Protein 1VHQ (pdb70)

Sequence (417 aa):
KKIGVILSGCGVYDGSEIHEAVLTLLAISRSGAQAVCFAPDKQQVDVINHLTGEATETRNVLIEAARITRGEIRPLAQADAAELDALIVPGGFGAAKNLSNFASLGSECTVDRELKALAQAHQAGKPLGFIAPALPKIFDFPLRLTIGTDIDTAEVLEEGAEHVPCPVDDIVVDEDNKIVTTPAYLAQNIAEAASGIDKLVSRVLVLAEKKIGVILSGCGVYDGSEIHEAVLTLLAISRSGAQAVCFAPDKQQVDVINHLTGEATETRNVLIEAARITRGEIRPLAQADAAELDALIVPGGFGAAKNLSNFASLGSECTVDRELKALAQAHQAGKPLGFIAPALPKIFDFPLRLTIGTDIDTAEVLEEGAEHVPCPVDDIVVDEDNKIVTTPAYLAQNIAEAASGIDKLVSRVLVLA

Secondary structure (DSSP, 8-state):
-EEEEE--SBSTTTSB-HHHHHHHHHHHHHTT-EEEEEE-SSB-S----TTT-------BHHHHHTTTTTT--EEGGG--GGG-SEEE---STHHHHTSB-HHHHGGG--B-HHHHHHHH--TT---EE--TT--TTT-SS--EE---S-HHHHHHHH---EE----TT--EEETTTTEEE------SSHHHHHHHHHHHHHHHHHHH-/-EEEEE---SSTTTS--HHHHHHHHHHHHHTTPEEEEEE-SSB-S----TTT-------BHHHHHHHHTTT--EEGGG--GGG-SEEE---STHHHHTSB-HHHHGGG--B-HHHHHHHH--TT---EE--TT--TTT-SS--EE---S-HHHHHHHH---EE----TT--EEETTTTEEE------SSHHHHHHHHHHHHHHHHHH-

CATH classification: 3.40.50.880

Nearest PDB structures (foldseek):
  1oy1-assembly1_B  TM=1.003E+00  e=3.890E-42  Escherichia coli K-12
  5lir-assembly1_A-2  TM=1.001E+00  e=1.191E-39  Salmonella enterica subsp. enterica serovar Typhimurium
  3l3b-assembly1_A  TM=9.000E-01  e=4.456E-23  Ehrlichia chaffeensis str. Arkansas
  3l3b-assembly1_B  TM=9.063E-01  e=6.856E-23  Ehrlichia chaffeensis str. Arkansas
  8evv-assembly1_A  TM=4.543E-01  e=3.794E-02  Pseudomonas aeruginosa PAO1

InterPro domains:
  IPR026041 Glyoxalase ElbB [PIRSF006320] (1-215)
  IPR029062 Class I glutamine amidotransferase-like [G3DSA:3.40.50.880] (1-217)
  IPR029062 Class I glutamine amidotransferase-like [SSF52317] (1-216)

GO terms:
  GO:0005829 cytosol (C, IDA)
  GO:0008299 isoprenoid biosynthetic process (P, IMP)

Structure (mmCIF, N/CA/C/O backbone):
data_1VHQ
#
_entry.id   1VHQ
#
_cell.length_a   75.090
_cell.length_b   45.208
_cell.length_c   76.332
_cell.angle_alpha   90.00
_cell.angle_beta   118.78
_cell.angle_gamma   90.00
#
_symmetry.space_group_name_H-M   'P 1 21 1'
#
loop_
_entity.id
_entity.type
_entity.pdbx_description
1 polymer 'Enhancing lycopene biosynthesis protein 2'
2 non-polymer 'ACETATE ION'
3 water water
#
loop_
_atom_site.group_PDB
_atom_site.id
_atom_site.type_symbol
_atom_site.label_atom_id
_atom_site.label_alt_id
_atom_site.label_comp_id
_atom_site.label_asym_id
_atom_site.label_entity_id
_atom_site.label_seq_id
_atom_site.pdbx_PDB_ins_code
_atom_site.Cartn_x
_atom_site.Cartn_y
_atom_site.Cartn_z
_atom_site.occupancy
_atom_site.B_iso_or_equiv
_atom_site.auth_seq_id
_atom_site.auth_comp_id
_atom_site.auth_asym_id
_atom_site.auth_atom_id
_atom_site.pdbx_PDB_model_num
ATOM 9 N N . LYS A 1 7 ? 6.575 29.932 37.273 1.00 30.67 5 LYS A N 1
ATOM 10 C CA . LYS A 1 7 ? 5.170 29.514 37.201 1.00 28.73 5 LYS A CA 1
ATOM 11 C C . LYS A 1 7 ? 5.158 28.225 36.358 1.00 27.77 5 LYS A C 1
ATOM 12 O O . LYS A 1 7 ? 5.996 28.153 35.449 1.00 29.58 5 LYS A O 1
ATOM 18 N N . LYS A 1 8 ? 4.323 27.277 36.703 1.00 27.69 6 LYS A N 1
ATOM 19 C CA . LYS A 1 8 ? 4.305 26.006 35.947 1.00 24.68 6 LYS A CA 1
ATOM 20 C C . LYS A 1 8 ? 3.079 26.051 35.045 1.00 24.36 6 LYS A C 1
ATOM 21 O O . LYS A 1 8 ? 1.938 26.126 35.489 1.00 24.45 6 LYS A O 1
ATOM 27 N N . ILE A 1 9 ? 3.354 26.080 33.735 1.00 23.15 7 ILE A N 1
ATOM 28 C CA . ILE A 1 9 ? 2.255 26.200 32.778 1.00 23.22 7 ILE A CA 1
ATOM 29 C C . ILE A 1 9 ? 1.996 24.858 32.108 1.00 21.12 7 ILE A C 1
ATOM 30 O O . ILE A 1 9 ? 2.850 24.332 31.386 1.00 23.44 7 ILE A O 1
ATOM 35 N N . GLY A 1 10 ? 0.804 24.320 32.346 1.00 20.60 8 GLY A N 1
ATOM 36 C CA . GLY A 1 10 ? 0.471 23.017 31.751 1.00 21.00 8 GLY A CA 1
ATOM 37 C C . GLY A 1 10 ? 0.048 23.253 30.282 1.00 19.26 8 GLY A C 1
ATOM 38 O O . GLY A 1 10 ? -0.448 24.318 29.945 1.00 22.20 8 GLY A O 1
ATOM 39 N N . VAL A 1 11 ? 0.694 22.419 29.459 1.00 20.23 9 VAL A N 1
ATOM 40 C CA . VAL A 1 11 ? 0.437 22.504 28.003 1.00 18.39 9 VAL A CA 1
ATOM 41 C C . VAL A 1 11 ? -0.149 21.173 27.573 1.00 18.76 9 VAL A C 1
ATOM 42 O O . VAL A 1 11 ? 0.521 20.157 27.750 1.00 20.28 9 VAL A O 1
ATOM 46 N N . ILE A 1 12 ? -1.357 21.180 27.007 1.00 18.25 10 ILE A N 1
ATOM 47 C CA . ILE A 1 12 ? -2.005 19.920 26.646 1.00 18.34 10 ILE A CA 1
ATOM 48 C C . ILE A 1 12 ? -1.866 19.743 25.117 1.00 17.75 10 ILE A C 1
ATOM 49 O O . ILE A 1 12 ? -2.434 20.551 24.407 1.00 20.51 10 ILE A O 1
ATOM 54 N N . LEU A 1 13 ? -1.298 18.605 24.760 1.00 17.47 11 LEU A N 1
ATOM 55 C CA . LEU A 1 13 ? -1.130 18.295 23.315 1.00 19.27 11 LEU A CA 1
ATOM 56 C C . LEU A 1 13 ? -2.025 17.135 22.919 1.00 20.19 11 LEU A C 1
ATOM 57 O O . LEU A 1 13 ? -2.535 16.367 23.750 1.00 19.74 11 LEU A O 1
ATOM 62 N N . SER A 1 14 ? -2.326 16.991 21.625 1.00 18.05 12 SER A N 1
ATOM 63 C CA . SER A 1 14 ? -3.228 16.022 21.086 1.00 18.23 12 SER A CA 1
ATOM 64 C C . SER A 1 14 ? -2.663 15.144 19.963 1.00 16.86 12 SER A C 1
ATOM 65 O O . SER A 1 14 ? -3.464 14.456 19.318 1.00 17.81 12 SER A O 1
ATOM 68 N N . GLY A 1 15 ? -1.383 15.183 19.757 1.00 17.57 13 GLY A N 1
ATOM 69 C CA . GLY A 1 15 ? -0.747 14.405 18.674 1.00 18.95 13 GLY A CA 1
ATOM 70 C C . GLY A 1 15 ? 0.375 15.337 18.128 1.00 17.27 13 GLY A C 1
ATOM 71 O O . GLY A 1 15 ? 0.775 16.276 18.833 1.00 19.62 13 GLY A O 1
ATOM 72 N N . CYS A 1 16 ? 0.841 15.083 16.918 1.00 18.31 14 CYS A N 1
ATOM 73 C CA . CYS A 1 16 ? 1.947 15.898 16.397 1.00 17.60 14 CYS A CA 1
ATOM 74 C C . CYS A 1 16 ? 1.693 16.211 14.914 1.00 19.27 14 CYS A C 1
ATOM 75 O O . CYS A 1 16 ? 2.210 15.498 14.051 1.00 19.68 14 CYS A O 1
ATOM 78 N N . GLY A 1 17 ? 0.949 17.277 14.687 1.00 18.96 15 GLY A N 1
ATOM 79 C CA . GLY A 1 17 ? 0.614 17.667 13.293 1.00 18.18 15 GLY A CA 1
ATOM 80 C C . GLY A 1 17 ? -0.784 18.206 13.202 1.00 16.73 15 GLY A C 1
ATOM 81 O O . GLY A 1 17 ? -1.765 17.722 13.747 1.00 16.21 15 GLY A O 1
ATOM 82 N N . VAL A 1 18 ? -0.978 19.327 12.475 1.00 16.77 16 VAL A N 1
ATOM 83 C CA . VAL A 1 18 ? -2.249 19.965 12.364 1.00 15.99 16 VAL A CA 1
ATOM 84 C C . VAL A 1 18 ? -3.451 19.124 12.033 1.00 17.21 16 VAL A C 1
ATOM 85 O O . VAL A 1 18 ? -4.520 19.254 12.592 1.00 17.70 16 VAL A O 1
ATOM 89 N N . TYR A 1 19 ? -3.300 18.137 11.084 1.00 16.69 17 TYR A N 1
ATOM 90 C CA . TYR A 1 19 ? -4.514 17.431 10.720 1.00 19.60 17 TYR A CA 1
ATOM 91 C C . TYR A 1 19 ? -4.949 16.309 11.665 1.00 17.63 17 TYR A C 1
ATOM 92 O O . TYR A 1 19 ? -6.138 15.988 11.588 1.00 21.44 17 TYR A O 1
ATOM 101 N N . ASP A 1 20 ? -4.068 15.811 12.493 1.00 17.26 18 ASP A N 1
ATOM 102 C CA . ASP A 1 20 ? -4.491 14.691 13.358 1.00 17.33 18 ASP A CA 1
ATOM 103 C C . ASP A 1 20 ? -3.897 14.776 14.743 1.00 18.81 18 ASP A C 1
ATOM 104 O O . ASP A 1 20 ? -4.017 13.838 15.554 1.00 19.44 18 ASP A O 1
ATOM 109 N N . GLY A 1 21 ? -3.521 15.995 15.155 1.00 17.19 19 GLY A N 1
ATOM 110 C CA . GLY A 1 21 ? -2.864 16.163 16.446 1.00 16.79 19 GLY A CA 1
ATOM 111 C C . GLY A 1 21 ? -2.751 17.687 16.741 1.00 13.28 19 GLY A C 1
ATOM 112 O O . GLY A 1 21 ? -3.566 18.438 16.278 1.00 16.83 19 GLY A O 1
ATOM 113 N N . SER A 1 22 ? -1.663 18.019 17.469 1.00 14.90 20 SER A N 1
ATOM 114 C CA . SER A 1 22 ? -1.529 19.465 17.770 1.00 16.13 20 SER A CA 1
ATOM 115 C C . SER A 1 22 ? -0.843 20.188 16.584 1.00 15.42 20 SER A C 1
ATOM 116 O O . SER A 1 22 ? 0.044 19.616 15.968 1.00 17.13 20 SER A O 1
ATOM 119 N N . GLU A 1 23 ? -1.327 21.408 16.306 1.00 15.91 21 GLU A N 1
ATOM 120 C CA . GLU A 1 23 ? -0.689 22.256 15.273 1.00 15.57 21 GLU A CA 1
ATOM 121 C C . GLU A 1 23 ? 0.766 22.433 15.714 1.00 15.92 21 GLU A C 1
ATOM 122 O O . GLU A 1 23 ? 0.977 22.975 16.838 1.00 17.44 21 GLU A O 1
ATOM 128 N N . ILE A 1 24 ? 1.728 21.963 14.959 1.00 14.77 22 ILE A N 1
ATOM 129 C CA . ILE A 1 24 ? 3.142 21.991 15.398 1.00 15.28 22 ILE A CA 1
ATOM 130 C C . ILE A 1 24 ? 3.651 23.413 15.601 1.00 14.97 22 ILE A C 1
ATOM 131 O O . ILE A 1 24 ? 4.448 23.708 16.537 1.00 18.15 22 ILE A O 1
ATOM 136 N N . HIS A 1 25 ? 3.430 24.305 14.664 1.00 15.96 23 HIS A N 1
ATOM 137 C CA . HIS A 1 25 ? 3.865 25.696 14.901 1.00 16.85 23 HIS A CA 1
ATOM 138 C C . HIS A 1 25 ? 3.190 26.277 16.136 1.00 16.74 23 HIS A C 1
ATOM 139 O O . HIS A 1 25 ? 3.907 26.919 16.958 1.00 18.82 23 HIS A O 1
ATOM 146 N N . GLU A 1 26 ? 1.894 26.081 16.346 1.00 17.07 24 GLU A N 1
ATOM 147 C CA . GLU A 1 26 ? 1.242 26.637 17.551 1.00 17.69 24 GLU A CA 1
ATOM 148 C C . GLU A 1 26 ? 1.853 26.068 18.831 1.00 16.45 24 GLU A C 1
ATOM 149 O O . GLU A 1 26 ? 2.067 26.845 19.787 1.00 17.62 24 GLU A O 1
ATOM 155 N N . ALA A 1 27 ? 2.020 24.747 18.848 1.00 16.01 25 ALA A N 1
ATOM 156 C CA . ALA A 1 27 ? 2.618 24.147 20.078 1.00 17.47 25 ALA A CA 1
ATOM 157 C C . ALA A 1 27 ? 3.996 24.660 20.351 1.00 18.98 25 ALA A C 1
ATOM 158 O O . ALA A 1 27 ? 4.290 25.069 21.513 1.00 18.15 25 ALA A O 1
ATOM 160 N N . VAL A 1 28 ? 4.873 24.765 19.363 1.00 16.21 26 VAL A N 1
ATOM 161 C CA . VAL A 1 28 ? 6.253 25.226 19.550 1.00 18.76 26 VAL A CA 1
ATOM 162 C C . VAL A 1 28 ? 6.267 26.704 19.911 1.00 17.99 26 VAL A C 1
ATOM 163 O O . VAL A 1 28 ? 7.041 27.110 20.781 1.00 19.21 26 VAL A O 1
ATOM 167 N N . LEU A 1 29 ? 5.438 27.506 19.234 1.00 16.87 27 LEU A N 1
ATOM 168 C CA . LEU A 1 29 ? 5.400 28.950 19.565 1.00 16.75 27 LEU A CA 1
ATOM 169 C C . LEU A 1 29 ? 4.906 29.153 21.007 1.00 17.95 27 LEU A C 1
ATOM 170 O O . LEU A 1 29 ? 5.396 30.035 21.722 1.00 18.12 27 LEU A O 1
ATOM 175 N N . THR A 1 30 ? 4.034 28.272 21.484 1.00 17.03 28 THR A N 1
ATOM 176 C CA . THR A 1 30 ? 3.524 28.358 22.856 1.00 19.93 28 THR A CA 1
ATOM 177 C C . THR A 1 30 ? 4.680 28.063 23.812 1.00 19.31 28 THR A C 1
ATOM 178 O O . THR A 1 30 ? 4.954 28.821 24.752 1.00 20.03 28 THR A O 1
ATOM 182 N N . LEU A 1 31 ? 5.441 27.012 23.511 1.00 20.40 29 LEU A N 1
ATOM 183 C CA . LEU A 1 31 ? 6.605 26.661 24.337 1.00 21.25 29 LEU A CA 1
ATOM 184 C C . LEU A 1 31 ? 7.625 27.787 24.308 1.00 22.42 29 LEU A C 1
ATOM 185 O O . LEU A 1 31 ? 8.287 28.056 25.324 1.00 23.19 29 LEU A O 1
ATOM 190 N N . LEU A 1 32 ? 7.857 28.382 23.148 1.00 21.38 30 LEU A N 1
ATOM 191 C CA . LEU A 1 32 ? 8.830 29.463 23.018 1.00 20.73 30 LEU A CA 1
ATOM 192 C C . LEU A 1 32 ? 8.437 30.656 23.891 1.00 21.62 30 LEU A C 1
ATOM 193 O O . LEU A 1 32 ? 9.266 31.194 24.637 1.00 23.79 30 LEU A O 1
ATOM 198 N N . ALA A 1 33 ? 7.171 31.068 23.788 1.00 21.30 31 ALA A N 1
ATOM 199 C CA . ALA A 1 33 ? 6.717 32.209 24.619 1.00 22.44 31 ALA A CA 1
ATOM 200 C C . ALA A 1 33 ? 6.781 31.880 26.096 1.00 23.11 31 ALA A C 1
ATOM 201 O O . ALA A 1 33 ? 7.188 32.763 26.888 1.00 24.62 31 ALA A O 1
ATOM 203 N N . ILE A 1 34 ? 6.441 30.668 26.515 1.00 22.12 32 ILE A N 1
ATOM 204 C CA . ILE A 1 34 ? 6.521 30.310 27.931 1.00 24.04 32 ILE A CA 1
ATOM 205 C C . ILE A 1 34 ? 7.976 30.387 28.402 1.00 26.44 32 ILE A C 1
ATOM 206 O O . ILE A 1 34 ? 8.220 30.952 29.476 1.00 28.10 32 ILE A O 1
ATOM 211 N N . SER A 1 35 ? 8.865 29.724 27.664 1.00 25.98 33 SER A N 1
ATOM 212 C CA . SER A 1 35 ? 10.287 29.713 28.007 1.00 27.75 33 SER A CA 1
ATOM 213 C C . SER A 1 35 ? 10.926 31.082 27.988 1.00 28.74 33 SER A C 1
ATOM 214 O O . SER A 1 35 ? 11.634 31.467 28.964 1.00 29.82 33 SER A O 1
ATOM 217 N N . ARG A 1 36 ? 10.663 31.895 26.984 1.00 29.65 34 ARG A N 1
ATOM 218 C CA . ARG A 1 36 ? 11.223 33.229 26.893 1.00 30.32 34 ARG A CA 1
ATOM 219 C C . ARG A 1 36 ? 10.747 34.129 28.040 1.00 30.90 34 ARG A C 1
ATOM 220 O O . ARG A 1 36 ? 11.523 35.000 28.456 1.00 30.68 34 ARG A O 1
ATOM 228 N N . SER A 1 37 ? 9.532 33.917 28.512 1.00 29.08 35 SER A N 1
ATOM 229 C CA . SER A 1 37 ? 8.962 34.730 29.587 1.00 30.32 35 SER A CA 1
ATOM 230 C C . SER A 1 37 ? 9.377 34.300 30.984 1.00 30.52 35 SER A C 1
ATOM 231 O O . SER A 1 37 ? 8.846 34.838 31.990 1.00 31.30 35 SER A O 1
ATOM 234 N N . GLY A 1 38 ? 10.298 33.379 31.126 1.00 29.41 36 GLY A N 1
ATOM 235 C CA . GLY A 1 38 ? 10.793 32.884 32.388 1.00 31.33 36 GLY A CA 1
ATOM 236 C C . GLY A 1 38 ? 9.904 31.928 33.125 1.00 31.59 36 GLY A C 1
ATOM 237 O O . GLY A 1 38 ? 9.991 31.796 34.364 1.00 32.81 36 GLY A O 1
ATOM 238 N N . ALA A 1 39 ? 9.049 31.181 32.416 1.00 28.15 37 ALA A N 1
ATOM 239 C CA . ALA A 1 39 ? 8.150 30.226 33.028 1.00 28.37 37 ALA A CA 1
ATOM 240 C C . ALA A 1 39 ? 8.473 28.804 32.568 1.00 27.94 37 ALA A C 1
ATOM 241 O O . ALA A 1 39 ? 9.263 28.593 31.648 1.00 29.17 37 ALA A O 1
ATOM 243 N N . GLN A 1 40 ? 7.867 27.833 33.237 1.00 28.62 38 GLN A N 1
ATOM 244 C CA . GLN A 1 40 ? 8.131 26.441 32.941 1.00 28.45 38 GLN A CA 1
ATOM 245 C C . GLN A 1 40 ? 6.942 25.700 32.341 1.00 27.54 38 GLN A C 1
ATOM 246 O O . GLN A 1 40 ? 5.891 25.654 32.950 1.00 25.65 38 GLN A O 1
ATOM 252 N N . ALA A 1 41 ? 7.155 25.189 31.120 1.00 26.63 39 ALA A N 1
ATOM 253 C CA . ALA A 1 41 ? 6.125 24.399 30.462 1.00 25.45 39 ALA A CA 1
ATOM 254 C C . ALA A 1 41 ? 6.098 22.985 31.046 1.00 24.71 39 ALA A C 1
ATOM 255 O O . ALA A 1 41 ? 7.143 22.376 31.311 1.00 26.25 39 ALA A O 1
ATOM 257 N N . VAL A 1 42 ? 4.921 22.492 31.341 1.00 22.86 40 VAL A N 1
ATOM 258 C CA . VAL A 1 42 ? 4.701 21.146 31.871 1.00 21.64 40 VAL A CA 1
ATOM 259 C C . VAL A 1 42 ? 3.721 20.485 30.894 1.00 20.64 40 VAL A C 1
ATOM 260 O O . VAL A 1 42 ? 2.533 20.765 30.980 1.00 21.05 40 VAL A O 1
ATOM 264 N N . CYS A 1 43 ? 4.249 19.573 30.061 1.00 19.98 41 CYS A N 1
ATOM 265 C CA . CYS A 1 43 ? 3.386 19.014 29.021 1.00 20.44 41 CYS A CA 1
ATOM 266 C C . CYS A 1 43 ? 2.754 17.689 29.281 1.00 21.28 41 CYS A C 1
ATOM 267 O O . CYS A 1 43 ? 3.349 16.812 29.943 1.00 21.90 41 CYS A O 1
ATOM 270 N N . PHE A 1 44 ? 1.521 17.502 28.810 1.00 20.48 42 PHE A N 1
ATOM 271 C CA . PHE A 1 44 ? 0.749 16.303 28.879 1.00 21.10 42 PHE A CA 1
ATOM 272 C C . PHE A 1 44 ? -0.009 16.006 27.576 1.00 21.99 42 PHE A C 1
ATOM 273 O O . PHE A 1 44 ? -0.326 16.945 26.830 1.00 22.78 42 PHE A O 1
ATOM 281 N N . ALA A 1 45 ? -0.422 14.769 27.379 1.00 21.17 43 ALA A N 1
ATOM 282 C CA . ALA A 1 45 ? -1.310 14.387 26.264 1.00 20.52 43 ALA A CA 1
ATOM 283 C C . ALA A 1 45 ? -2.054 13.135 26.771 1.00 21.62 43 ALA A C 1
ATOM 284 O O . ALA A 1 45 ? -1.414 12.341 27.482 1.00 23.67 43 ALA A O 1
ATOM 286 N N . PRO A 1 46 ? -3.266 12.918 26.359 1.00 23.21 44 PRO A N 1
ATOM 287 C CA . PRO A 1 46 ? -4.007 11.722 26.781 1.00 23.51 44 PRO A CA 1
ATOM 288 C C . PRO A 1 46 ? -3.328 10.490 26.184 1.00 23.00 44 PRO A C 1
ATOM 289 O O . PRO A 1 46 ? -3.004 10.427 25.016 1.00 23.55 44 PRO A O 1
ATOM 293 N N . ASP A 1 47 ? -3.261 9.428 27.023 1.00 24.09 45 ASP A N 1
ATOM 294 C CA . ASP A 1 47 ? -2.629 8.200 26.506 1.00 25.98 45 ASP A CA 1
ATOM 295 C C . ASP A 1 47 ? -3.723 7.353 25.884 1.00 25.66 45 ASP A C 1
ATOM 296 O O . ASP A 1 47 ? -4.432 6.568 26.535 1.00 26.69 45 ASP A O 1
ATOM 301 N N . LYS A 1 48 ? -3.964 7.564 24.610 1.00 25.74 46 LYS A N 1
ATOM 302 C CA . LYS A 1 48 ? -4.958 6.831 23.845 1.00 23.52 46 LYS A CA 1
ATOM 303 C C . LYS A 1 48 ? -4.613 6.926 22.356 1.00 24.40 46 LYS A C 1
ATOM 304 O O . LYS A 1 48 ? -3.809 7.774 21.994 1.00 23.88 46 LYS A O 1
ATOM 310 N N . GLN A 1 49 ? -5.234 6.051 21.575 1.00 24.87 47 GLN A N 1
ATOM 311 C CA . GLN A 1 49 ? -4.990 6.055 20.139 1.00 25.03 47 GLN A CA 1
ATOM 312 C C . GLN A 1 49 ? -5.659 7.245 19.474 1.00 23.53 47 GLN A C 1
ATOM 313 O O . GLN A 1 49 ? -6.773 7.659 19.810 1.00 23.13 47 GLN A O 1
ATOM 319 N N . GLN A 1 50 ? -4.908 7.836 18.510 1.00 23.77 48 GLN A N 1
ATOM 320 C CA . GLN A 1 50 ? -5.490 8.933 17.763 1.00 23.55 48 GLN A CA 1
ATOM 321 C C . GLN A 1 50 ? -6.714 8.420 17.025 1.00 23.13 48 GLN A C 1
ATOM 322 O O . GLN A 1 50 ? -6.649 7.234 16.570 1.00 24.33 48 GLN A O 1
ATOM 328 N N . VAL A 1 51 ? -7.715 9.235 16.760 1.00 21.54 49 VAL A N 1
ATOM 329 C CA . VAL A 1 51 ? -8.882 8.762 16.006 1.00 24.30 49 VAL A CA 1
ATOM 330 C C . VAL A 1 51 ? -8.516 8.482 14.541 1.00 25.60 49 VAL A C 1
ATOM 331 O O . VAL A 1 51 ? -9.130 7.643 13.891 1.00 26.73 49 VAL A O 1
ATOM 335 N N . ASP A 1 52 ? -7.502 9.176 14.021 1.00 22.45 50 ASP A N 1
ATOM 336 C CA . ASP A 1 52 ? -7.038 8.964 12.655 1.00 22.06 50 ASP A CA 1
ATOM 337 C C . ASP A 1 52 ? -5.585 9.375 12.515 1.00 22.15 50 ASP A C 1
ATOM 338 O O . ASP A 1 52 ? -4.920 9.828 13.434 1.00 22.21 50 ASP A O 1
ATOM 343 N N . VAL A 1 53 ? -5.006 9.039 11.365 1.00 21.06 51 VAL A N 1
ATOM 344 C CA . VAL A 1 53 ? -3.645 9.380 10.988 1.00 20.44 51 VAL A CA 1
ATOM 345 C C . VAL A 1 53 ? -3.766 9.993 9.573 1.00 23.25 51 VAL A C 1
ATOM 346 O O . VAL A 1 53 ? -4.178 9.278 8.649 1.00 21.82 51 VAL A O 1
ATOM 350 N N . ILE A 1 54 ? -3.286 11.203 9.400 1.00 20.95 52 ILE A N 1
ATOM 351 C CA . ILE A 1 54 ? -3.419 11.889 8.119 1.00 21.57 52 ILE A CA 1
ATOM 352 C C . ILE A 1 54 ? -2.064 12.152 7.493 1.00 21.61 52 ILE A C 1
ATOM 353 O O . ILE A 1 54 ? -1.085 12.486 8.143 1.00 19.69 52 ILE A O 1
ATOM 358 N N . ASN A 1 55 ? -2.007 11.825 6.180 1.00 19.61 53 ASN A N 1
ATOM 359 C CA . ASN A 1 55 ? -0.800 12.103 5.413 1.00 18.81 53 ASN A CA 1
ATOM 360 C C . ASN A 1 55 ? -0.865 13.618 5.175 1.00 17.55 53 ASN A C 1
ATOM 361 O O . ASN A 1 55 ? -1.736 14.127 4.465 1.00 20.70 53 ASN A O 1
ATOM 366 N N . HIS A 1 56 ? 0.077 14.361 5.778 1.00 18.10 54 HIS A N 1
ATOM 367 C CA . HIS A 1 56 ? 0.067 15.824 5.701 1.00 16.83 54 HIS A CA 1
ATOM 368 C C . HIS A 1 56 ? 0.535 16.342 4.340 1.00 20.15 54 HIS A C 1
ATOM 369 O O . HIS A 1 56 ? 0.381 17.530 4.093 1.00 20.55 54 HIS A O 1
ATOM 376 N N . LEU A 1 57 ? 1.060 15.449 3.506 1.00 20.57 55 LEU A N 1
ATOM 377 C CA . LEU A 1 57 ? 1.476 15.901 2.161 1.00 22.53 55 LEU A CA 1
ATOM 378 C C . LEU A 1 57 ? 0.226 15.906 1.282 1.00 23.96 55 LEU A C 1
ATOM 379 O O . LEU A 1 57 ? 0.031 16.815 0.462 1.00 27.20 55 LEU A O 1
ATOM 384 N N . THR A 1 58 ? -0.598 14.872 1.441 1.00 24.31 56 THR A N 1
ATOM 385 C CA . THR A 1 58 ? -1.774 14.761 0.552 1.00 27.06 56 THR A CA 1
ATOM 386 C C . THR A 1 58 ? -3.091 15.075 1.186 1.00 28.90 56 THR A C 1
ATOM 387 O O . THR A 1 58 ? -4.082 15.283 0.473 1.00 30.20 56 THR A O 1
ATOM 391 N N . GLY A 1 59 ? -3.179 15.071 2.515 1.00 26.40 57 GLY A N 1
ATOM 392 C CA . GLY A 1 59 ? -4.400 15.321 3.258 1.00 24.94 57 GLY A CA 1
ATOM 393 C C . GLY A 1 59 ? -5.251 14.061 3.374 1.00 24.61 57 GLY A C 1
ATOM 394 O O . GLY A 1 59 ? -6.350 14.089 3.928 1.00 26.81 57 GLY A O 1
ATOM 395 N N . GLU A 1 60 ? -4.778 12.944 2.808 1.00 24.64 58 GLU A N 1
ATOM 396 C CA . GLU A 1 60 ? -5.514 11.707 2.869 1.00 23.95 58 GLU A CA 1
ATOM 397 C C . GLU A 1 60 ? -5.330 10.938 4.167 1.00 21.57 58 GLU A C 1
ATOM 398 O O . GLU A 1 60 ? -4.262 10.910 4.785 1.00 23.11 58 GLU A O 1
ATOM 404 N N . ALA A 1 61 ? -6.395 10.254 4.538 1.00 24.12 59 ALA A N 1
ATOM 405 C CA . ALA A 1 61 ? -6.360 9.392 5.715 1.00 22.91 59 ALA A CA 1
ATOM 406 C C . ALA A 1 61 ? -5.491 8.176 5.443 1.00 25.66 59 ALA A C 1
ATOM 407 O O . ALA A 1 61 ? -5.569 7.637 4.295 1.00 26.15 59 ALA A O 1
ATOM 417 N N . THR A 1 63 ? -3.844 4.227 6.430 1.00 26.90 61 THR A N 1
ATOM 418 C CA . THR A 1 63 ? -4.313 2.988 7.059 1.00 28.76 61 THR A CA 1
ATOM 419 C C . THR A 1 63 ? -3.276 2.505 8.067 1.00 30.04 61 THR A C 1
ATOM 420 O O . THR A 1 63 ? -2.581 1.478 7.902 1.00 34.09 61 THR A O 1
ATOM 424 N N . GLU A 1 64 ? -3.035 3.268 9.086 1.00 28.44 62 GLU A N 1
ATOM 425 C CA . GLU A 1 64 ? -2.147 2.945 10.174 1.00 24.59 62 GLU A CA 1
ATOM 426 C C . GLU A 1 64 ? -2.746 3.658 11.418 1.00 25.01 62 GLU A C 1
ATOM 427 O O . GLU A 1 64 ? -3.679 4.426 11.252 1.00 24.31 62 GLU A O 1
ATOM 433 N N . THR A 1 65 ? -2.244 3.219 12.557 1.00 23.83 63 THR A N 1
ATOM 434 C CA . THR A 1 65 ? -2.729 3.810 13.815 1.00 24.08 63 THR A CA 1
ATOM 435 C C . THR A 1 65 ? -1.552 4.318 14.620 1.00 22.97 63 THR A C 1
ATOM 436 O O . THR A 1 65 ? -0.408 3.869 14.512 1.00 23.25 63 THR A O 1
ATOM 440 N N . ARG A 1 66 ? -1.807 5.416 15.357 1.00 22.51 64 ARG A N 1
ATOM 441 C CA . ARG A 1 66 ? -0.740 5.997 16.169 1.00 21.21 64 ARG A CA 1
ATOM 442 C C . ARG A 1 66 ? -1.346 6.433 17.518 1.00 21.15 64 ARG A C 1
ATOM 443 O O . ARG A 1 66 ? -2.555 6.657 17.556 1.00 23.11 64 ARG A O 1
ATOM 451 N N . ASN A 1 67 ? -0.522 6.513 18.526 1.00 19.82 65 ASN A N 1
ATOM 452 C CA . ASN A 1 67 ? -0.897 6.902 19.894 1.00 22.15 65 ASN A CA 1
ATOM 453 C C . ASN A 1 67 ? -0.661 8.395 20.116 1.00 21.10 65 ASN A C 1
ATOM 454 O O . ASN A 1 67 ? 0.427 8.934 19.874 1.00 20.50 65 ASN A O 1
ATOM 459 N N . VAL A 1 68 ? -1.691 9.092 20.594 1.00 19.29 66 VAL A N 1
ATOM 460 C CA . VAL A 1 68 ? -1.599 10.554 20.836 1.00 19.10 66 VAL A CA 1
ATOM 461 C C . VAL A 1 68 ? -0.399 10.933 21.651 1.00 18.76 66 VAL A C 1
ATOM 462 O O . VAL A 1 68 ? 0.361 11.879 21.328 1.00 19.81 66 VAL A O 1
ATOM 466 N N . LEU A 1 69 ? -0.143 10.261 22.783 1.00 18.76 67 LEU A N 1
ATOM 467 C CA . LEU A 1 69 ? 0.961 10.599 23.649 1.00 19.59 67 LEU A CA 1
ATOM 468 C C . LEU A 1 69 ? 2.310 10.326 23.047 1.00 19.49 67 LEU A C 1
ATOM 469 O O . LEU A 1 69 ? 3.235 11.102 23.194 1.00 20.65 67 LEU A O 1
ATOM 474 N N . ILE A 1 70 ? 2.512 9.140 22.422 1.00 20.29 68 ILE A N 1
ATOM 475 C CA . ILE A 1 70 ? 3.769 8.819 21.808 1.00 19.80 68 ILE A CA 1
ATOM 476 C C . ILE A 1 70 ? 4.069 9.858 20.692 1.00 19.37 68 ILE A C 1
ATOM 477 O O . ILE A 1 70 ? 5.201 10.276 20.624 1.00 20.84 68 ILE A O 1
ATOM 482 N N . GLU A 1 71 ? 3.017 10.263 19.970 1.00 18.46 69 GLU A N 1
ATOM 483 C CA . GLU A 1 71 ? 3.312 11.237 18.889 1.00 18.78 69 GLU A CA 1
ATOM 484 C C . GLU A 1 71 ? 3.578 12.625 19.447 1.00 19.21 69 GLU A C 1
ATOM 485 O O . GLU A 1 71 ? 4.515 13.296 18.997 1.00 18.59 69 GLU A O 1
ATOM 491 N N . ALA A 1 72 ? 2.874 13.004 20.497 1.00 20.04 70 ALA A N 1
ATOM 492 C CA . ALA A 1 72 ? 3.066 14.332 21.103 1.00 20.73 70 ALA A CA 1
ATOM 493 C C . ALA A 1 72 ? 4.395 14.513 21.789 1.00 19.80 70 ALA A C 1
ATOM 494 O O . ALA A 1 72 ? 5.012 15.581 21.828 1.00 20.40 70 ALA A O 1
ATOM 496 N N . ALA A 1 73 ? 5.055 13.355 22.089 1.00 19.13 71 ALA A N 1
ATOM 497 C CA . ALA A 1 73 ? 6.362 13.341 22.719 1.00 20.10 71 ALA A CA 1
ATOM 498 C C . ALA A 1 73 ? 7.424 13.865 21.732 1.00 21.14 71 ALA A C 1
ATOM 499 O O . ALA A 1 73 ? 8.517 14.273 22.124 1.00 21.14 71 ALA A O 1
ATOM 501 N N . ARG A 1 74 ? 7.064 13.861 20.450 1.00 19.04 72 ARG A N 1
ATOM 502 C CA . ARG A 1 74 ? 7.989 14.376 19.433 1.00 19.98 72 ARG A CA 1
ATOM 503 C C . ARG A 1 74 ? 8.171 15.884 19.579 1.00 21.07 72 ARG A C 1
ATOM 504 O O . ARG A 1 74 ? 9.272 16.400 19.469 1.00 21.33 72 ARG A O 1
ATOM 512 N N . ILE A 1 75 ? 7.096 16.617 19.839 1.00 20.36 73 ILE A N 1
ATOM 513 C CA . ILE A 1 75 ? 7.109 18.063 19.975 1.00 21.46 73 ILE A CA 1
ATOM 514 C C . ILE A 1 75 ? 7.870 18.508 21.247 1.00 22.69 73 ILE A C 1
ATOM 515 O O . ILE A 1 75 ? 8.557 19.494 21.211 1.00 21.04 73 ILE A O 1
ATOM 520 N N . THR A 1 76 ? 7.807 17.637 22.256 1.00 22.32 74 THR A N 1
ATOM 521 C CA . THR A 1 76 ? 8.411 17.935 23.552 1.00 23.05 74 THR A CA 1
ATOM 522 C C . THR A 1 76 ? 9.717 17.248 23.843 1.00 23.87 74 THR A C 1
ATOM 523 O O . THR A 1 76 ? 10.252 17.349 24.968 1.00 25.27 74 THR A O 1
ATOM 527 N N . ARG A 1 77 ? 10.358 16.649 22.844 1.00 23.06 75 ARG A N 1
ATOM 528 C CA . ARG A 1 77 ? 11.665 15.986 23.022 1.00 24.67 75 ARG A CA 1
ATOM 529 C C . ARG A 1 77 ? 11.577 14.959 24.147 1.00 26.19 75 ARG A C 1
ATOM 530 O O . ARG A 1 77 ? 12.492 14.815 24.974 1.00 26.10 75 ARG A O 1
ATOM 538 N N . GLY A 1 78 ? 10.439 14.272 24.260 1.00 25.00 76 GLY A N 1
ATOM 539 C CA . GLY A 1 78 ? 10.218 13.262 25.277 1.00 26.08 76 GLY A CA 1
ATOM 540 C C . GLY A 1 78 ? 9.766 13.784 26.627 1.00 27.33 76 GLY A C 1
ATOM 541 O O . GLY A 1 78 ? 9.406 12.952 27.507 1.00 28.43 76 GLY A O 1
ATOM 542 N N . GLU A 1 79 ? 9.727 15.078 26.838 1.00 27.00 77 GLU A N 1
ATOM 543 C CA . GLU A 1 79 ? 9.346 15.707 28.093 1.00 27.15 77 GLU A CA 1
ATOM 544 C C . GLU A 1 79 ? 7.840 15.896 28.197 1.00 26.86 77 GLU A C 1
ATOM 545 O O . GLU A 1 79 ? 7.340 17.015 28.065 1.00 26.26 77 GLU A O 1
ATOM 551 N N . ILE A 1 80 ? 7.139 14.804 28.459 1.00 23.78 78 ILE A N 1
ATOM 552 C CA . ILE A 1 80 ? 5.675 14.803 28.517 1.00 22.58 78 ILE A CA 1
ATOM 553 C C . ILE A 1 80 ? 5.172 13.610 29.309 1.00 24.38 78 ILE A C 1
ATOM 554 O O . ILE A 1 80 ? 5.843 12.569 29.376 1.00 25.81 78 ILE A O 1
ATOM 559 N N . ARG A 1 81 ? 3.997 13.764 29.899 1.00 24.01 79 ARG A N 1
ATOM 560 C CA . ARG A 1 81 ? 3.373 12.690 30.659 1.00 24.73 79 ARG A CA 1
ATOM 561 C C . ARG A 1 81 ? 1.962 12.454 30.199 1.00 24.59 79 ARG A C 1
ATOM 562 O O . ARG A 1 81 ? 1.331 13.363 29.645 1.00 24.00 79 ARG A O 1
ATOM 570 N N . PRO A 1 82 ? 1.385 11.318 30.543 1.00 25.11 80 PRO A N 1
ATOM 571 C CA . PRO A 1 82 ? -0.007 11.034 30.256 1.00 24.23 80 PRO A CA 1
ATOM 572 C C . PRO A 1 82 ? -0.850 12.107 30.930 1.00 25.30 80 PRO A C 1
ATOM 573 O O . PRO A 1 82 ? -0.550 12.508 32.074 1.00 24.27 80 PRO A O 1
ATOM 577 N N . LEU A 1 83 ? -1.972 12.467 30.325 1.00 22.46 81 LEU A N 1
ATOM 578 C CA . LEU A 1 83 ? -2.865 13.483 30.873 1.00 23.41 81 LEU A CA 1
ATOM 579 C C . LEU A 1 83 ? -3.424 13.041 32.222 1.00 24.47 81 LEU A C 1
ATOM 580 O O . LEU A 1 83 ? -3.693 13.877 33.095 1.00 24.63 81 LEU A O 1
ATOM 585 N N . ALA A 1 84 ? -3.542 11.718 32.411 1.00 24.54 82 ALA A N 1
ATOM 586 C CA . ALA A 1 84 ? -4.038 11.215 33.690 1.00 25.45 82 ALA A CA 1
ATOM 587 C C . ALA A 1 84 ? -3.174 11.675 34.850 1.00 26.30 82 ALA A C 1
ATOM 588 O O . ALA A 1 84 ? -3.676 11.657 35.984 1.00 29.12 82 ALA A O 1
ATOM 590 N N . GLN A 1 85 ? -1.904 11.957 34.675 1.00 25.31 83 GLN A N 1
ATOM 591 C CA . GLN A 1 85 ? -0.993 12.397 35.697 1.00 26.85 83 GLN A CA 1
ATOM 592 C C . GLN A 1 85 ? -1.008 13.889 35.966 1.00 27.26 83 GLN A C 1
ATOM 593 O O . GLN A 1 85 ? -0.292 14.370 36.858 1.00 28.80 83 GLN A O 1
ATOM 599 N N . ALA A 1 86 ? -1.790 14.646 35.186 1.00 25.76 84 ALA A N 1
ATOM 600 C CA . ALA A 1 86 ? -1.847 16.096 35.377 1.00 27.35 84 ALA A CA 1
ATOM 601 C C . ALA A 1 86 ? -2.642 16.402 36.648 1.00 26.77 84 ALA A C 1
ATOM 602 O O . ALA A 1 86 ? -3.748 15.911 36.874 1.00 28.68 84 ALA A O 1
ATOM 604 N N . ASP A 1 87 ? -2.046 17.211 37.506 1.00 27.52 85 ASP A N 1
ATOM 605 C CA . ASP A 1 87 ? -2.627 17.599 38.792 1.00 28.90 85 ASP A CA 1
ATOM 606 C C . ASP A 1 87 ? -2.773 19.104 38.891 1.00 26.43 85 ASP A C 1
ATOM 607 O O . ASP A 1 87 ? -1.779 19.837 38.927 1.00 27.06 85 ASP A O 1
ATOM 612 N N . ALA A 1 88 ? -4.001 19.602 38.910 1.00 27.38 86 ALA A N 1
ATOM 613 C CA . ALA A 1 88 ? -4.238 21.037 38.981 1.00 27.15 86 ALA A CA 1
ATOM 614 C C . ALA A 1 88 ? -3.469 21.757 40.076 1.00 28.81 86 ALA A C 1
ATOM 615 O O . ALA A 1 88 ? -3.042 22.897 39.936 1.00 27.52 86 ALA A O 1
ATOM 617 N N . ALA A 1 89 ? -3.317 21.135 41.244 1.00 28.80 87 ALA A N 1
ATOM 618 C CA . ALA A 1 89 ? -2.603 21.729 42.361 1.00 28.87 87 ALA A CA 1
ATOM 619 C C . ALA A 1 89 ? -1.138 21.988 42.106 1.00 29.24 87 ALA A C 1
ATOM 620 O O . ALA A 1 89 ? -0.511 22.787 42.821 1.00 31.62 87 ALA A O 1
ATOM 622 N N . GLU A 1 90 ? -0.528 21.344 41.103 1.00 28.04 88 GLU A N 1
ATOM 623 C CA . GLU A 1 90 ? 0.855 21.503 40.752 1.00 29.23 88 GLU A CA 1
ATOM 624 C C . GLU A 1 90 ? 1.023 22.441 39.539 1.00 27.32 88 GLU A C 1
ATOM 625 O O . GLU A 1 90 ? 2.128 22.538 39.024 1.00 30.57 88 GLU A O 1
ATOM 631 N N . LEU A 1 91 ? -0.054 23.070 39.109 1.00 27.41 89 LEU A N 1
ATOM 632 C CA . LEU A 1 91 ? 0.053 23.964 37.928 1.00 26.80 89 LEU A CA 1
ATOM 633 C C . LEU A 1 91 ? -0.468 25.357 38.213 1.00 26.41 89 LEU A C 1
ATOM 634 O O . LEU A 1 91 ? -1.367 25.513 39.043 1.00 26.21 89 LEU A O 1
ATOM 639 N N . ASP A 1 92 ? 0.065 26.373 37.547 1.00 25.27 90 ASP A N 1
ATOM 640 C CA . ASP A 1 92 ? -0.374 27.741 37.724 1.00 24.90 90 ASP A CA 1
ATOM 641 C C . ASP A 1 92 ? -1.282 28.252 36.610 1.00 24.21 90 ASP A C 1
ATOM 642 O O . ASP A 1 92 ? -2.046 29.213 36.778 1.00 23.48 90 ASP A O 1
ATOM 647 N N . ALA A 1 93 ? -1.266 27.526 35.483 1.00 23.40 91 ALA A N 1
ATOM 648 C CA . ALA A 1 93 ? -2.099 27.969 34.333 1.00 20.13 91 ALA A CA 1
ATOM 649 C C . ALA A 1 93 ? -2.152 26.761 33.362 1.00 20.90 91 ALA A C 1
ATOM 650 O O . ALA A 1 93 ? -1.371 25.834 33.565 1.00 21.05 91 ALA A O 1
ATOM 652 N N . LEU A 1 94 ? -3.053 26.813 32.414 1.00 19.93 92 LEU A N 1
ATOM 653 C CA . LEU A 1 94 ? -3.142 25.661 31.475 1.00 18.73 92 LEU A CA 1
ATOM 654 C C . LEU A 1 94 ? -3.324 26.269 30.096 1.00 20.35 92 LEU A C 1
ATOM 655 O O . LEU A 1 94 ? -4.168 27.151 29.956 1.00 20.51 92 LEU A O 1
ATOM 660 N N . ILE A 1 95 ? -2.603 25.776 29.095 1.00 20.17 93 ILE A N 1
ATOM 661 C CA . ILE A 1 95 ? -2.767 26.321 27.737 1.00 20.35 93 ILE A CA 1
ATOM 662 C C . ILE A 1 95 ? -2.960 25.139 26.764 1.00 21.08 93 ILE A C 1
ATOM 663 O O . ILE A 1 95 ? -2.380 24.075 26.973 1.00 20.04 93 ILE A O 1
ATOM 668 N N . VAL A 1 96 ? -3.952 25.311 25.883 1.00 17.60 94 VAL A N 1
ATOM 669 C CA . VAL A 1 96 ? -4.217 24.233 24.908 1.00 19.48 94 VAL A CA 1
ATOM 670 C C . VAL A 1 96 ? -3.997 24.744 23.473 1.00 17.67 94 VAL A C 1
ATOM 671 O O . VAL A 1 96 ? -4.873 25.423 22.943 1.00 18.72 94 VAL A O 1
ATOM 675 N N . PRO A 1 97 ? -2.867 24.392 22.874 1.00 19.85 95 PRO A N 1
ATOM 676 C CA . PRO A 1 97 ? -2.578 24.724 21.486 1.00 18.41 95 PRO A CA 1
ATOM 677 C C . PRO A 1 97 ? -3.647 24.080 20.602 1.00 18.17 95 PRO A C 1
ATOM 678 O O . PRO A 1 97 ? -4.353 23.127 20.977 1.00 19.05 95 PRO A O 1
ATOM 682 N N . GLY A 1 98 ? -3.804 24.592 19.375 1.00 19.5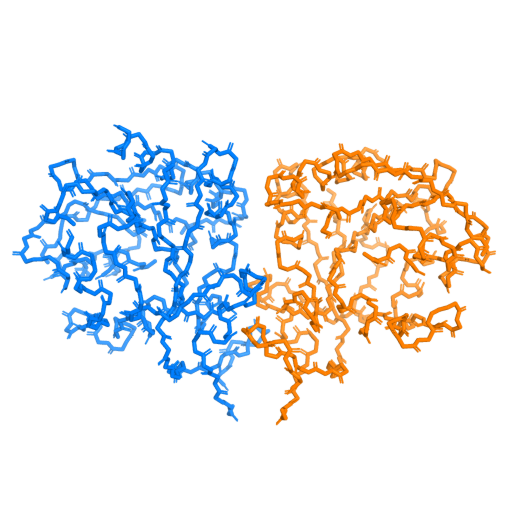5 96 GLY A N 1
ATOM 683 C CA . GLY A 1 98 ? -4.830 24.098 18.491 1.00 18.25 96 GLY A CA 1
ATOM 684 C C . GLY A 1 98 ? -4.401 22.901 17.615 1.00 18.50 96 GLY A C 1
ATOM 685 O O . GLY A 1 98 ? -3.639 22.082 18.004 1.00 18.24 96 GLY A O 1
ATOM 686 N N . GLY A 1 99 ? -4.950 22.959 16.379 1.00 18.37 97 GLY A N 1
ATOM 687 C CA . GLY A 1 99 ? -4.731 21.788 15.472 1.00 19.19 97 GLY A CA 1
ATOM 688 C C . GLY A 1 99 ? -6.020 20.964 15.528 1.00 19.42 97 GLY A C 1
ATOM 689 O O . GLY A 1 99 ? -6.824 21.000 16.480 1.00 19.62 97 GLY A O 1
ATOM 690 N N . PHE A 1 100 ? -6.286 20.164 14.478 1.00 20.39 98 PHE A N 1
ATOM 691 C CA . PHE A 1 100 ? -7.482 19.353 14.405 1.00 21.10 98 PHE A CA 1
ATOM 692 C C . PHE A 1 100 ? -7.537 18.303 15.508 1.00 19.26 98 PHE A C 1
ATOM 693 O O . PHE A 1 100 ? -8.640 17.834 15.828 1.00 20.94 98 PHE A O 1
ATOM 701 N N . GLY A 1 101 ? -6.392 17.932 16.081 1.00 18.93 99 GLY A N 1
ATOM 702 C CA . GLY A 1 101 ? -6.337 17.006 17.214 1.00 19.12 99 GLY A CA 1
ATOM 703 C C . GLY A 1 101 ? -7.210 17.543 18.348 1.00 17.72 99 GLY A C 1
ATOM 704 O O . GLY A 1 101 ? -7.778 16.791 19.150 1.00 19.67 99 GLY A O 1
ATOM 705 N N . ALA A 1 102 ? -7.292 18.868 18.546 1.00 17.87 100 ALA A N 1
ATOM 706 C CA . ALA A 1 102 ? -8.181 19.397 19.576 1.00 17.42 100 ALA A CA 1
ATOM 707 C C . ALA A 1 102 ? -9.632 19.031 19.353 1.00 20.35 100 ALA A C 1
ATOM 708 O O . ALA A 1 102 ? -10.401 18.978 20.311 1.00 19.45 100 ALA A O 1
ATOM 710 N N . ALA A 1 103 ? -10.086 18.892 18.099 1.00 20.05 101 ALA A N 1
ATOM 711 C CA . ALA A 1 103 ? -11.408 18.578 17.693 1.00 19.77 101 ALA A CA 1
ATOM 712 C C . ALA A 1 103 ? -11.639 17.070 17.443 1.00 20.48 101 ALA A C 1
ATOM 713 O O . ALA A 1 103 ? -12.805 16.689 17.200 1.00 23.60 101 ALA A O 1
ATOM 715 N N . LYS A 1 104 ? -10.592 16.315 17.576 1.00 20.43 102 LYS A N 1
ATOM 716 C CA . LYS A 1 104 ? -10.653 14.872 17.326 1.00 20.63 102 LYS A CA 1
ATOM 717 C C . LYS A 1 104 ? -10.170 14.052 18.481 1.00 20.13 102 LYS A C 1
ATOM 718 O O . LYS A 1 104 ? -10.807 12.966 18.706 1.00 24.35 102 LYS A O 1
ATOM 724 N N . ASN A 1 105 ? -9.120 14.369 19.198 1.00 19.03 103 ASN A N 1
ATOM 725 C CA . ASN A 1 105 ? -8.540 13.635 20.288 1.00 19.91 103 ASN A CA 1
ATOM 726 C C . ASN A 1 105 ? -8.815 14.218 21.666 1.00 20.88 103 ASN A C 1
ATOM 727 O O . ASN A 1 105 ? -8.811 13.506 22.683 1.00 22.57 103 ASN A O 1
ATOM 732 N N . LEU A 1 106 ? -8.992 15.534 21.741 1.00 19.87 104 LEU A N 1
ATOM 733 C CA . LEU A 1 106 ? -9.300 16.146 23.034 1.00 21.13 104 LEU A CA 1
ATOM 734 C C . LEU A 1 106 ? -10.808 16.265 23.187 1.00 21.83 104 LEU A C 1
ATOM 735 O O . LEU A 1 106 ? -11.281 16.556 24.297 1.00 22.42 104 LEU A O 1
ATOM 740 N N . SER A 1 107 ? -11.539 16.151 22.108 1.00 21.27 105 SER A N 1
ATOM 741 C CA . SER A 1 107 ? -12.980 16.221 21.992 1.00 21.10 105 SER A CA 1
ATOM 742 C C . SER A 1 107 ? -13.441 15.556 20.702 1.00 23.32 105 SER A C 1
ATOM 743 O O . SER A 1 107 ? -12.582 15.205 19.875 1.00 23.99 105 SER A O 1
ATOM 746 N N . ASN A 1 108 ? -14.738 15.485 20.464 1.00 22.85 106 ASN A N 1
ATOM 747 C CA . ASN A 1 108 ? -15.201 14.959 19.190 1.00 23.78 106 ASN A CA 1
ATOM 748 C C . ASN A 1 108 ? -15.960 16.038 18.455 1.00 24.35 106 ASN A C 1
ATOM 749 O O . ASN A 1 108 ? -16.848 15.809 17.667 1.00 27.04 106 ASN A O 1
ATOM 754 N N . PHE A 1 109 ? -15.543 17.307 18.675 1.00 22.95 107 PHE A N 1
ATOM 755 C CA . PHE A 1 109 ? -16.166 18.418 17.972 1.00 23.99 107 PHE A CA 1
ATOM 756 C C . PHE A 1 109 ? -16.177 18.230 16.464 1.00 25.78 107 PHE A C 1
ATOM 757 O O . PHE A 1 109 ? -17.098 18.672 15.768 1.00 25.09 107 PHE A O 1
ATOM 765 N N . ALA A 1 110 ? -15.111 17.630 15.900 1.00 26.39 108 ALA A N 1
ATOM 766 C CA . ALA A 1 110 ? -15.011 17.457 14.465 1.00 29.20 108 ALA A CA 1
ATOM 767 C C . ALA A 1 110 ? -16.190 16.687 13.877 1.00 30.28 108 ALA A C 1
ATOM 768 O O . ALA A 1 110 ? -16.615 16.963 12.743 1.00 32.01 108 ALA A O 1
ATOM 770 N N . SER A 1 111 ? -16.587 15.637 14.564 1.00 30.52 109 SER A N 1
ATOM 771 C CA . SER A 1 111 ? -17.674 14.775 14.108 1.00 30.81 109 SER A CA 1
ATOM 772 C C . SER A 1 111 ? -19.012 15.079 14.725 1.00 31.43 109 SER A C 1
ATOM 773 O O . SER A 1 111 ? -20.030 14.739 14.089 1.00 32.87 109 SER A O 1
ATOM 776 N N . LEU A 1 112 ? -19.068 15.731 15.888 1.00 29.34 110 LEU A N 1
ATOM 777 C CA . LEU A 1 112 ? -20.357 16.002 16.510 1.00 30.01 110 LEU A CA 1
ATOM 778 C C . LEU A 1 112 ? -20.744 17.450 16.644 1.00 30.16 110 LEU A C 1
ATOM 779 O O . LEU A 1 112 ? -21.906 17.733 16.991 1.00 30.64 110 LEU A O 1
ATOM 784 N N . GLY A 1 113 ? -19.828 18.389 16.404 1.00 28.89 111 GLY A N 1
ATOM 785 C CA . GLY A 1 113 ? -20.181 19.805 16.518 1.00 28.63 111 GLY A CA 1
ATOM 786 C C . GLY A 1 113 ? -20.776 20.160 17.854 1.00 29.80 111 GLY A C 1
ATOM 787 O O . GLY A 1 113 ? -20.267 19.857 18.937 1.00 29.29 111 GLY A O 1
ATOM 788 N N . SER A 1 114 ? -21.935 20.837 17.817 1.00 30.60 112 SER A N 1
ATOM 789 C CA . SER A 1 114 ? -22.642 21.268 19.004 1.00 29.44 112 SER A CA 1
ATOM 790 C C . SER A 1 114 ? -23.096 20.130 19.904 1.00 29.71 112 SER A C 1
ATOM 791 O O . SER A 1 114 ? -23.408 20.421 21.075 1.00 30.56 112 SER A O 1
ATOM 794 N N . GLU A 1 115 ? -23.094 18.872 19.505 1.00 29.30 113 GLU A N 1
ATOM 795 C CA . GLU A 1 115 ? -23.462 17.776 20.398 1.00 31.60 113 GLU A CA 1
ATOM 796 C C . GLU A 1 115 ? -22.256 17.020 20.924 1.00 29.68 113 GLU A C 1
ATOM 797 O O . GLU A 1 115 ? -22.370 15.962 21.565 1.00 31.22 113 GLU A O 1
ATOM 803 N N . CYS A 1 116 ? -21.046 17.568 20.710 1.00 27.85 114 CYS A N 1
ATOM 804 C CA . CYS A 1 116 ? -19.830 16.925 21.141 1.00 27.79 114 CYS A CA 1
ATOM 805 C C . CYS A 1 116 ? -19.620 16.851 22.635 1.00 25.83 114 CYS A C 1
ATOM 806 O O . CYS A 1 116 ? -20.363 17.395 23.466 1.00 27.69 114 CYS A O 1
ATOM 809 N N . THR A 1 117 ? -18.640 16.034 23.012 1.00 25.51 115 THR A N 1
ATOM 810 C CA . THR A 1 117 ? -18.168 15.859 24.348 1.00 24.18 115 THR A CA 1
ATOM 811 C C . THR A 1 117 ? -16.629 16.012 24.362 1.00 24.40 115 THR A C 1
ATOM 812 O O . THR A 1 117 ? -15.978 15.839 23.321 1.00 24.63 115 THR A O 1
ATOM 816 N N . VAL A 1 118 ? -16.108 16.410 25.505 1.00 23.47 116 VAL A N 1
ATOM 817 C CA . VAL A 1 118 ? -14.700 16.609 25.717 1.00 23.27 116 VAL A CA 1
ATOM 818 C C . VAL A 1 118 ? -14.030 15.503 26.490 1.00 22.41 116 VAL A C 1
ATOM 819 O O . VAL A 1 118 ? -14.674 14.865 27.365 1.00 24.38 116 VAL A O 1
ATOM 823 N N . ASP A 1 119 ? -12.788 15.192 26.168 1.00 21.62 117 ASP A N 1
ATOM 824 C CA . ASP A 1 119 ? -12.041 14.152 26.898 1.00 21.50 117 ASP A CA 1
ATOM 825 C C . ASP A 1 119 ? -12.314 14.344 28.393 1.00 22.73 117 ASP A C 1
ATOM 826 O O . ASP A 1 119 ? -12.114 15.448 28.920 1.00 21.49 117 ASP A O 1
ATOM 831 N N . ARG A 1 120 ? -12.655 13.273 29.116 1.00 23.31 118 ARG A N 1
ATOM 832 C CA . ARG A 1 120 ? -12.984 13.407 30.526 1.00 24.02 118 ARG A CA 1
ATOM 833 C C . ARG A 1 120 ? -11.900 13.950 31.406 1.00 21.75 118 ARG A C 1
ATOM 834 O O . ARG A 1 120 ? -12.170 14.761 32.310 1.00 22.41 118 ARG A O 1
ATOM 842 N N . GLU A 1 121 ? -10.661 13.530 31.198 1.00 21.66 119 GLU A N 1
ATOM 843 C CA . GLU A 1 121 ? -9.534 13.983 31.985 1.00 22.78 119 GLU A CA 1
ATOM 844 C C . GLU A 1 121 ? -9.297 15.489 31.744 1.00 21.48 119 GLU A C 1
ATOM 845 O O . GLU A 1 121 ? -9.093 16.232 32.685 1.00 21.19 119 GLU A O 1
ATOM 851 N N . LEU A 1 122 ? -9.319 15.870 30.453 1.00 22.05 120 LEU A N 1
ATOM 852 C CA . LEU A 1 122 ? -9.138 17.279 30.151 1.00 20.42 120 LEU A CA 1
ATOM 853 C C . LEU A 1 122 ? -10.207 18.138 30.793 1.00 20.33 120 LEU A C 1
ATOM 854 O O . LEU A 1 122 ? -9.946 19.177 31.425 1.00 20.67 120 LEU A O 1
ATOM 859 N N . LYS A 1 123 ? -11.477 17.737 30.652 1.00 20.75 121 LYS A N 1
ATOM 860 C CA . LYS A 1 123 ? -12.574 18.516 31.241 1.00 21.94 121 LYS A CA 1
ATOM 861 C C . LYS A 1 123 ? -12.377 18.667 32.736 1.00 21.36 121 LYS A C 1
ATOM 862 O O . LYS A 1 123 ? -12.609 19.738 33.312 1.00 20.89 121 LYS A O 1
ATOM 868 N N . ALA A 1 124 ? -12.039 17.519 33.376 1.00 20.73 122 ALA A N 1
ATOM 869 C CA . ALA A 1 124 ? -11.865 17.568 34.838 1.00 23.30 122 ALA A CA 1
ATOM 870 C C . ALA A 1 124 ? -10.745 18.484 35.281 1.00 22.43 122 ALA A C 1
ATOM 871 O O . ALA A 1 124 ? -10.860 19.254 36.262 1.00 23.44 122 ALA A O 1
ATOM 873 N N . LEU A 1 125 ? -9.616 18.438 34.569 1.00 22.37 123 LEU A N 1
ATOM 874 C CA . LEU A 1 125 ? -8.475 19.268 34.860 1.00 21.85 123 LEU A CA 1
ATOM 875 C C . LEU A 1 125 ? -8.798 20.731 34.592 1.00 21.98 123 LEU A C 1
ATOM 876 O O . LEU A 1 125 ? -8.565 21.593 35.458 1.00 22.79 123 LEU A O 1
ATOM 881 N N . ALA A 1 126 ? -9.515 21.021 33.490 1.00 21.27 124 ALA A N 1
ATOM 882 C CA . ALA A 1 126 ? -9.895 22.416 33.230 1.00 21.00 124 ALA A CA 1
ATOM 883 C C . ALA A 1 126 ? -10.815 22.929 34.356 1.00 22.05 124 ALA A C 1
ATOM 884 O O . ALA A 1 126 ? -10.637 24.055 34.821 1.00 23.41 124 ALA A O 1
ATOM 886 N N . GLN A 1 127 ? -11.811 22.149 34.760 1.00 22.03 125 GLN A N 1
ATOM 887 C CA . GLN A 1 127 ? -12.731 22.553 35.827 1.00 23.96 125 GLN A CA 1
ATOM 888 C C . GLN A 1 127 ? -12.013 22.768 37.144 1.00 24.41 125 GLN A C 1
ATOM 889 O O . GLN A 1 127 ? -12.277 23.774 37.841 1.00 24.32 125 GLN A O 1
ATOM 895 N N . ALA A 1 128 ? -11.013 21.972 37.440 1.00 24.58 126 ALA A N 1
ATOM 896 C CA . ALA A 1 128 ? -10.268 22.119 38.689 1.00 27.22 126 ALA A CA 1
ATOM 897 C C . ALA A 1 128 ? -9.455 23.401 38.673 1.00 26.16 126 ALA A C 1
ATOM 898 O O . ALA A 1 128 ? -9.384 24.101 39.674 1.00 26.66 126 ALA A O 1
ATOM 908 N N . HIS A 1 130 ? -10.137 26.144 36.964 1.00 23.51 128 HIS A N 1
ATOM 909 C CA . HIS A 1 130 ? -11.074 27.265 37.028 1.00 23.72 128 HIS A CA 1
ATOM 910 C C . HIS A 1 130 ? -11.620 27.384 38.459 1.00 25.49 128 HIS A C 1
ATOM 911 O O . HIS A 1 130 ? -11.652 28.506 38.987 1.00 26.34 128 HIS A O 1
ATOM 918 N N . GLN A 1 131 ? -11.925 26.279 39.102 1.00 25.89 129 GLN A N 1
ATOM 919 C CA . GLN A 1 131 ? -12.373 26.325 40.513 1.00 27.75 129 GLN A CA 1
ATOM 920 C C . GLN A 1 131 ? -11.313 26.951 41.406 1.00 29.58 129 GLN A C 1
ATOM 921 O O . GLN A 1 131 ? -11.661 27.594 42.416 1.00 30.54 129 GLN A O 1
ATOM 927 N N . ALA A 1 132 ? -10.024 26.810 41.116 1.00 28.82 130 ALA A N 1
ATOM 928 C CA . ALA A 1 132 ? -8.933 27.396 41.862 1.00 27.94 130 ALA A CA 1
ATOM 929 C C . ALA A 1 132 ? -8.565 28.807 41.425 1.00 27.86 130 ALA A C 1
ATOM 930 O O . ALA A 1 132 ? -7.585 29.388 41.913 1.00 30.36 130 ALA A O 1
ATOM 932 N N . GLY A 1 133 ? -9.268 29.369 40.461 1.00 26.49 131 GLY A N 1
ATOM 933 C CA . GLY A 1 133 ? -9.000 30.703 39.948 1.00 25.89 131 GLY A CA 1
ATOM 934 C C . GLY A 1 133 ? -7.720 30.826 39.141 1.00 26.62 131 GLY A C 1
ATOM 935 O O . GLY A 1 133 ? -7.088 31.906 39.084 1.00 25.99 131 GLY A O 1
ATOM 936 N N . LYS A 1 134 ? -7.339 29.740 38.454 1.00 25.77 132 LYS A N 1
ATOM 937 C CA . LYS A 1 134 ? -6.121 29.739 37.623 1.00 24.41 132 LYS A CA 1
ATOM 938 C C . LYS A 1 134 ? -6.558 29.907 36.162 1.00 23.36 132 LYS A C 1
ATOM 939 O O . LYS A 1 134 ? -7.585 29.357 35.766 1.00 24.69 132 LYS A O 1
ATOM 945 N N . PRO A 1 135 ? -5.803 30.675 35.377 1.00 23.16 133 PRO A N 1
ATOM 946 C CA . PRO A 1 135 ? -6.179 30.984 34.018 1.00 21.14 133 PRO A CA 1
ATOM 947 C C . PRO A 1 135 ? -5.974 29.842 33.009 1.00 21.32 133 PRO A C 1
ATOM 948 O O . PRO A 1 135 ? -5.118 29.010 33.205 1.00 21.41 133 PRO A O 1
ATOM 952 N N . LEU A 1 136 ? -6.840 29.903 31.982 1.00 20.17 134 LEU A N 1
ATOM 953 C CA . LEU A 1 136 ? -6.781 28.906 30.905 1.00 19.50 134 LEU A CA 1
ATOM 954 C C . LEU A 1 136 ? -6.621 29.648 29.569 1.00 19.52 134 LEU A C 1
ATOM 955 O O . LEU A 1 136 ? -7.279 30.692 29.390 1.00 21.49 134 LEU A O 1
ATOM 960 N N . GLY A 1 137 ? -5.853 29.054 28.663 1.00 18.10 135 GLY A N 1
ATOM 961 C CA . GLY A 1 137 ? -5.665 29.693 27.337 1.00 17.96 135 GLY A CA 1
ATOM 962 C C . GLY A 1 137 ? -5.918 28.614 26.247 1.00 19.25 135 GLY A C 1
ATOM 963 O O . GLY A 1 137 ? -5.538 27.490 26.465 1.00 19.34 135 GLY A O 1
ATOM 964 N N . PHE A 1 138 ? -6.860 28.903 25.360 1.00 18.63 136 PHE A N 1
ATOM 965 C CA . PHE A 1 138 ? -7.208 27.974 24.270 1.00 19.99 136 PHE A CA 1
ATOM 966 C C . PHE A 1 138 ? -7.048 28.746 22.966 1.00 18.67 136 PHE A C 1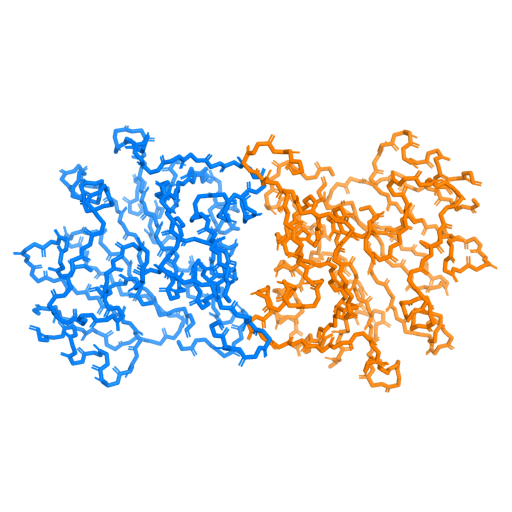
ATOM 967 O O . PHE A 1 138 ? -7.403 29.936 22.852 1.00 19.03 136 PHE A O 1
ATOM 990 N N . ILE A 1 141 ? -9.004 26.043 17.005 1.00 18.81 139 ILE A N 1
ATOM 991 C CA . ILE A 1 141 ? -10.327 25.442 17.169 1.00 21.58 139 ILE A CA 1
ATOM 992 C C . ILE A 1 141 ? -10.537 24.938 18.598 1.00 20.20 139 ILE A C 1
ATOM 993 O O . ILE A 1 141 ? -11.680 24.693 18.966 1.00 20.69 139 ILE A O 1
ATOM 998 N N . ALA A 1 142 ? -9.505 25.016 19.460 1.00 18.23 140 ALA A N 1
ATOM 999 C CA . ALA A 1 142 ? -9.670 24.543 20.845 1.00 19.21 140 ALA A CA 1
ATOM 1000 C C . ALA A 1 142 ? -10.770 25.236 21.615 1.00 19.27 140 ALA A C 1
ATOM 1001 O O . ALA A 1 142 ? -11.483 24.561 22.415 1.00 18.94 140 ALA A O 1
ATOM 1003 N N . PRO A 1 143 ? -11.047 26.530 21.473 1.00 19.37 141 PRO A N 1
ATOM 1004 C CA . PRO A 1 143 ? -12.141 27.164 22.196 1.00 21.04 141 PRO A CA 1
ATOM 1005 C C . PRO A 1 143 ? -13.503 26.539 21.952 1.00 21.97 141 PRO A C 1
ATOM 1006 O O . PRO A 1 143 ? -14.446 26.690 22.756 1.00 21.78 141 PRO A O 1
ATOM 1010 N N . ALA A 1 144 ? -13.729 25.773 20.865 1.00 20.59 142 ALA A N 1
ATOM 1011 C CA . ALA A 1 144 ? -15.001 25.113 20.640 1.00 23.17 142 ALA A CA 1
ATOM 1012 C C . ALA A 1 144 ? -15.385 24.164 21.783 1.00 20.88 142 ALA A C 1
ATOM 1013 O O . ALA A 1 144 ? -16.582 23.860 21.935 1.00 24.59 142 ALA A O 1
ATOM 1023 N N . LEU A 1 146 ? -14.954 24.800 24.969 1.00 19.92 144 LEU A N 1
ATOM 1024 C CA . LEU A 1 146 ? -15.353 25.509 26.201 1.00 22.38 144 LEU A CA 1
ATOM 1025 C C . LEU A 1 146 ? -16.788 25.391 26.597 1.00 22.51 144 LEU A C 1
ATOM 1026 O O . LEU A 1 146 ? -17.038 25.127 27.798 1.00 23.12 144 LEU A O 1
ATOM 1031 N N . PRO A 1 147 ? -17.769 25.537 25.719 1.00 22.29 145 PRO A N 1
ATOM 1032 C CA . PRO A 1 147 ? -19.163 25.382 26.153 1.00 23.35 145 PRO A CA 1
ATOM 1033 C C . PRO A 1 147 ? -19.452 24.025 26.719 1.00 23.83 145 PRO A C 1
ATOM 1034 O O . PRO A 1 147 ? -20.418 23.830 27.482 1.00 24.84 145 PRO A O 1
ATOM 1038 N N . LYS A 1 148 ? -18.674 22.976 26.356 1.00 22.97 146 LYS A N 1
ATOM 1039 C CA . LYS A 1 148 ? -18.898 21.640 26.857 1.00 26.11 146 LYS A CA 1
ATOM 1040 C C . LYS A 1 148 ? -18.050 21.354 28.076 1.00 26.80 146 LYS A C 1
ATOM 1041 O O . LYS A 1 148 ? -18.260 20.356 28.788 1.00 31.17 146 LYS A O 1
ATOM 1047 N N . ILE A 1 149 ? -17.173 22.260 28.519 1.00 24.53 147 ILE A N 1
ATOM 1048 C CA . ILE A 1 149 ? -16.397 22.125 29.743 1.00 23.45 147 ILE A CA 1
ATOM 1049 C C . ILE A 1 149 ? -17.119 22.901 30.865 1.00 25.19 147 ILE A C 1
ATOM 1050 O O . ILE A 1 149 ? -17.301 22.402 31.962 1.00 26.46 147 ILE A O 1
ATOM 1056 N N . PHE A 1 150 ? -17.520 24.118 30.533 1.00 23.73 148 PHE A N 1
ATOM 1057 C CA . PHE A 1 150 ? -18.203 24.983 31.514 1.00 25.25 148 PHE A CA 1
ATOM 1058 C C . PHE A 1 150 ? -19.662 25.149 31.182 1.00 26.91 148 PHE A C 1
ATOM 1059 O O . PHE A 1 150 ? -20.049 25.518 30.074 1.00 28.64 148 PHE A O 1
ATOM 1067 N N . ASP A 1 151 ? -20.535 25.038 32.223 1.00 27.73 149 ASP A N 1
ATOM 1068 C CA . ASP A 1 151 ? -21.967 25.146 31.998 1.00 28.98 149 ASP A CA 1
ATOM 1069 C C . ASP A 1 151 ? -22.545 26.531 32.197 1.00 30.39 149 ASP A C 1
ATOM 1070 O O . ASP A 1 151 ? -23.605 26.704 32.787 1.00 31.98 149 ASP A O 1
ATOM 1075 N N . PHE A 1 152 ? -21.869 27.545 31.705 1.00 27.09 150 PHE A N 1
ATOM 1076 C CA . PHE A 1 152 ? -22.255 28.950 31.802 1.00 27.50 150 PHE A CA 1
ATOM 1077 C C . PHE A 1 152 ? -21.602 29.644 30.616 1.00 28.40 150 PHE A C 1
ATOM 1078 O O . PHE A 1 152 ? -20.567 29.160 30.127 1.00 27.53 150 PHE A O 1
ATOM 1086 N N . PRO A 1 153 ? -22.210 30.685 30.090 1.00 27.96 151 PRO A N 1
ATOM 1087 C CA . PRO A 1 153 ? -21.700 31.396 28.947 1.00 27.49 151 PRO A CA 1
ATOM 1088 C C . PRO A 1 153 ? -20.321 31.975 29.202 1.00 25.76 151 PRO A C 1
ATOM 1089 O O . PRO A 1 153 ? -19.948 32.433 30.291 1.00 23.33 151 PRO A O 1
ATOM 1093 N N . LEU A 1 154 ? -19.508 31.908 28.146 1.00 23.29 152 LEU A N 1
ATOM 1094 C CA . LEU A 1 154 ? -18.170 32.454 28.165 1.00 24.10 152 LEU A CA 1
ATOM 1095 C C . LEU A 1 154 ? -17.955 33.342 26.928 1.00 23.61 152 LEU A C 1
ATOM 1096 O O . LEU A 1 154 ? -18.538 33.063 25.886 1.00 23.21 152 LEU A O 1
ATOM 1101 N N . ARG A 1 155 ? -17.150 34.367 27.122 1.00 22.98 153 ARG A N 1
ATOM 1102 C CA . ARG A 1 155 ? -16.747 35.223 26.005 1.00 22.50 153 ARG A CA 1
ATOM 1103 C C . ARG A 1 155 ? -15.520 34.543 25.369 1.00 22.67 153 ARG A C 1
ATOM 1104 O O . ARG A 1 155 ? -14.568 34.249 26.097 1.00 23.66 153 ARG A O 1
ATOM 1112 N N . LEU A 1 156 ? -15.596 34.196 24.102 1.00 23.69 154 LEU A N 1
ATOM 1113 C CA . LEU A 1 156 ? -14.439 33.552 23.460 1.00 22.49 154 LEU A CA 1
ATOM 1114 C C . LEU A 1 156 ? -14.412 33.854 21.977 1.00 22.43 154 LEU A C 1
ATOM 1115 O O . LEU A 1 156 ? -15.336 34.477 21.428 1.00 22.63 154 LEU A O 1
ATOM 1120 N N . THR A 1 157 ? -13.363 33.397 21.302 1.00 21.30 155 THR A N 1
ATOM 1121 C CA . THR A 1 157 ? -13.240 33.576 19.870 1.00 22.47 155 THR A CA 1
ATOM 1122 C C . THR A 1 157 ? -12.555 32.394 19.175 1.00 22.80 155 THR A C 1
ATOM 1123 O O . THR A 1 157 ? -11.799 31.647 19.808 1.00 20.81 155 THR A O 1
ATOM 1127 N N . ILE A 1 158 ? -12.965 32.192 17.950 1.00 22.04 156 ILE A N 1
ATOM 1128 C CA . ILE A 1 158 ? -12.289 31.250 17.039 1.00 21.77 156 ILE A CA 1
ATOM 1129 C C . ILE A 1 158 ? -11.833 32.053 15.818 1.00 21.09 156 ILE A C 1
ATOM 1130 O O . ILE A 1 158 ? -11.364 31.518 14.816 1.00 22.99 156 ILE A O 1
ATOM 1135 N N . GLY A 1 159 ? -11.921 33.404 15.926 1.00 23.03 157 GLY A N 1
ATOM 1136 C CA . GLY A 1 159 ? -11.523 34.222 14.781 1.00 23.09 157 GLY A CA 1
ATOM 1137 C C . GLY A 1 159 ? -12.753 34.910 14.176 1.00 24.35 157 GLY A C 1
ATOM 1138 O O . GLY A 1 159 ? -13.399 35.701 14.880 1.00 24.90 157 GLY A O 1
ATOM 1139 N N . THR A 1 160 ? -13.046 34.647 12.918 1.00 25.28 158 THR A N 1
ATOM 1140 C CA . THR A 1 160 ? -14.167 35.288 12.238 1.00 26.12 158 THR A CA 1
ATOM 1141 C C . THR A 1 160 ? -14.985 34.305 11.415 1.00 26.20 158 THR A C 1
ATOM 1142 O O . THR A 1 160 ? -15.957 34.769 10.761 1.00 29.09 158 THR A O 1
ATOM 1146 N N . ASP A 1 161 ? -14.664 33.032 11.333 1.00 27.49 159 ASP A N 1
ATOM 1147 C CA . ASP A 1 161 ? -15.429 32.072 10.543 1.00 29.13 159 ASP A CA 1
ATOM 1148 C C . ASP A 1 161 ? -16.921 32.120 10.885 1.00 30.25 159 ASP A C 1
ATOM 1149 O O . ASP A 1 161 ? -17.328 31.777 11.994 1.00 28.39 159 ASP A O 1
ATOM 1154 N N . ILE A 1 162 ? -17.757 32.427 9.882 1.00 31.24 160 ILE A N 1
ATOM 1155 C CA . ILE A 1 162 ? -19.200 32.523 10.146 1.00 33.97 160 ILE A CA 1
ATOM 1156 C C . ILE A 1 162 ? -19.797 31.241 10.668 1.00 32.78 160 ILE A C 1
ATOM 1157 O O . ILE A 1 162 ? -20.498 31.270 11.692 1.00 35.28 160 ILE A O 1
ATOM 1162 N N . ASP A 1 163 ? -19.616 30.139 9.974 1.00 32.38 161 ASP A N 1
ATOM 1163 C CA . ASP A 1 163 ? -20.143 28.849 10.344 1.00 31.70 161 ASP A CA 1
ATOM 1164 C C . ASP A 1 163 ? -19.724 28.401 11.734 1.00 30.74 161 ASP A C 1
ATOM 1165 O O . ASP A 1 163 ? -20.559 27.941 12.525 1.00 30.57 161 ASP A O 1
ATOM 1170 N N . THR A 1 164 ? -18.415 28.450 12.016 1.00 28.84 162 THR A N 1
ATOM 1171 C CA . THR A 1 164 ? -17.941 28.009 13.337 1.00 27.76 162 THR A CA 1
ATOM 1172 C C . THR A 1 164 ? -18.459 28.904 14.440 1.00 28.57 162 THR A C 1
ATOM 1173 O O . THR A 1 164 ? -18.884 28.436 15.492 1.00 27.86 162 THR A O 1
ATOM 1177 N N . ALA A 1 165 ? -18.491 30.215 14.191 1.00 28.25 163 ALA A N 1
ATOM 1178 C CA . ALA A 1 165 ? -19.015 31.143 15.193 1.00 28.13 163 ALA A CA 1
ATOM 1179 C C . ALA A 1 165 ? -20.456 30.789 15.533 1.00 28.92 163 ALA A C 1
ATOM 1180 O O . ALA A 1 165 ? -20.863 30.816 16.697 1.00 27.75 163 ALA A O 1
ATOM 1182 N N . GLU A 1 166 ? -21.238 30.451 14.480 1.00 28.77 164 GLU A N 1
ATOM 1183 C CA . GLU A 1 166 ? -22.642 30.103 14.748 1.00 30.32 164 GLU A CA 1
ATOM 1184 C C . GLU A 1 166 ? -22.786 28.874 15.607 1.00 30.27 164 GLU A C 1
ATOM 1185 O O . GLU A 1 166 ? -23.661 28.852 16.482 1.00 31.18 164 GLU A O 1
ATOM 1191 N N . VAL A 1 167 ? -21.935 27.877 15.419 1.00 29.34 165 VAL A N 1
ATOM 1192 C CA . VAL A 1 167 ? -21.971 26.661 16.214 1.00 29.08 165 VAL A CA 1
ATOM 1193 C C . VAL A 1 167 ? -21.666 27.003 17.673 1.00 29.10 165 VAL A C 1
ATOM 1194 O O . VAL A 1 167 ? -22.272 26.480 18.602 1.00 28.77 165 VAL A O 1
ATOM 1198 N N . LEU A 1 168 ? -20.726 27.927 17.873 1.00 28.43 166 LEU A N 1
ATOM 1199 C CA . LEU A 1 168 ? -20.376 28.338 19.233 1.00 28.55 166 LEU A CA 1
ATOM 1200 C C . LEU A 1 168 ? -21.564 29.056 19.880 1.00 29.23 166 LEU A C 1
ATOM 1201 O O . LEU A 1 168 ? -21.867 28.768 21.020 1.00 30.66 166 LEU A O 1
ATOM 1206 N N . GLU A 1 169 ? -22.213 29.931 19.123 1.00 29.46 167 GLU A N 1
ATOM 1207 C CA . GLU A 1 169 ? -23.380 30.658 19.693 1.00 30.63 167 GLU A CA 1
ATOM 1208 C C . GLU A 1 169 ? -24.478 29.651 19.980 1.00 31.78 167 GLU A C 1
ATOM 1209 O O . GLU A 1 169 ? -25.164 29.713 21.022 1.00 30.03 167 GLU A O 1
ATOM 1218 N N . GLU A 1 170 ? -24.653 28.629 19.144 1.00 30.04 168 GLU A N 1
ATOM 1219 C CA . GLU A 1 170 ? -25.646 27.587 19.363 1.00 30.66 168 GLU A CA 1
ATOM 1220 C C . GLU A 1 170 ? -25.344 26.833 20.662 1.00 31.84 168 GLU A C 1
ATOM 1221 O O . GLU A 1 170 ? -26.274 26.423 21.365 1.00 32.52 168 GLU A O 1
ATOM 1235 N N . GLY A 1 172 ? -24.124 28.167 23.271 1.00 27.48 170 GLY A N 1
ATOM 1236 C CA . GLY A 1 172 ? -24.382 29.137 24.307 1.00 26.90 170 GLY A CA 1
ATOM 1237 C C . GLY A 1 172 ? -23.302 30.150 24.561 1.00 26.64 170 GLY A C 1
ATOM 1238 O O . GLY A 1 172 ? -23.466 30.963 25.501 1.00 29.46 170 GLY A O 1
ATOM 1239 N N . ALA A 1 173 ? -22.198 30.129 23.831 1.00 25.22 171 ALA A N 1
ATOM 1240 C CA . ALA A 1 173 ? -21.118 31.070 24.030 1.00 25.30 171 ALA A CA 1
ATOM 1241 C C . ALA A 1 173 ? -21.387 32.431 23.391 1.00 25.61 171 ALA A C 1
ATOM 1242 O O . ALA A 1 173 ? -22.212 32.572 22.484 1.00 27.71 171 ALA A O 1
ATOM 1244 N N . GLU A 1 174 ? -20.682 33.431 23.899 1.00 26.78 172 GLU A N 1
ATOM 1245 C CA . GLU A 1 174 ? -20.733 34.766 23.289 1.00 26.74 172 GLU A CA 1
ATOM 1246 C C . GLU A 1 174 ? -19.489 34.819 22.358 1.00 25.44 172 GLU A C 1
ATOM 1247 O O . GLU A 1 174 ? -18.366 34.956 22.866 1.00 26.78 172 GLU A O 1
ATOM 1253 N N . HIS A 1 175 ? -19.724 34.606 21.076 1.00 25.38 173 HIS A N 1
ATOM 1254 C CA . HIS A 1 175 ? -18.586 34.600 20.149 1.00 25.38 173 HIS A CA 1
ATOM 1255 C C . HIS A 1 175 ? -18.175 36.028 19.816 1.00 26.02 173 HIS A C 1
ATOM 1256 O O . HIS A 1 175 ? -19.004 36.847 19.378 1.00 28.17 173 HIS A O 1
ATOM 1263 N N . VAL A 1 176 ? -16.927 36.355 20.076 1.00 24.09 174 VAL A N 1
ATOM 1264 C CA . VAL A 1 176 ? -16.378 37.689 19.820 1.00 25.21 174 VAL A CA 1
ATOM 1265 C C . VAL A 1 176 ? -15.428 37.679 18.627 1.00 25.36 174 VAL A C 1
ATOM 1266 O O . VAL A 1 176 ? -14.343 37.094 18.688 1.00 26.31 174 VAL A O 1
ATOM 1270 N N . PRO A 1 177 ? -15.827 38.223 17.488 1.00 25.80 175 PRO A N 1
ATOM 1271 C CA . PRO A 1 177 ? -14.949 38.290 16.307 1.00 25.56 175 PRO A CA 1
ATOM 1272 C C . PRO A 1 177 ? -13.615 38.871 16.732 1.00 25.25 175 PRO A C 1
ATOM 1273 O O . PRO A 1 177 ? -13.527 39.867 17.464 1.00 26.20 175 PRO A O 1
ATOM 1277 N N . CYS A 1 178 ? -12.501 38.279 16.292 1.00 23.80 176 CYS A N 1
ATOM 1278 C CA . CYS A 1 178 ? -11.170 38.707 16.690 1.00 23.90 176 CYS A CA 1
ATOM 1279 C C . CYS A 1 178 ? -10.143 38.403 15.611 1.00 23.55 176 CYS A C 1
ATOM 1280 O O . CYS A 1 178 ? -10.173 37.316 14.998 1.00 22.06 176 CYS A O 1
ATOM 1283 N N . PRO A 1 179 ? -9.254 39.331 15.312 1.00 23.24 177 PRO A N 1
ATOM 1284 C CA . PRO A 1 179 ? -8.226 39.122 14.279 1.00 22.67 177 PRO A CA 1
ATOM 1285 C C . PRO A 1 179 ? -7.074 38.270 14.769 1.00 21.79 177 PRO A C 1
ATOM 1286 O O . PRO A 1 179 ? -6.919 38.085 15.999 1.00 22.18 177 PRO A O 1
ATOM 1290 N N . VAL A 1 180 ? -6.167 37.872 13.875 1.00 20.83 178 VAL A N 1
ATOM 1291 C CA . VAL A 1 180 ? -5.070 36.990 14.284 1.00 19.54 178 VAL A CA 1
ATOM 1292 C C . VAL A 1 180 ? -4.124 37.558 15.300 1.00 20.80 178 VAL A C 1
ATOM 1293 O O . VAL A 1 180 ? -3.551 36.865 16.168 1.00 21.28 178 VAL A O 1
ATOM 1297 N N . ASP A 1 181 ? -3.954 38.898 15.344 1.00 21.42 179 ASP A N 1
ATOM 1298 C CA . ASP A 1 181 ? -3.031 39.539 16.240 1.00 22.05 179 ASP A CA 1
ATOM 1299 C C . ASP A 1 181 ? -3.640 40.002 17.550 1.00 24.57 179 ASP A C 1
ATOM 1300 O O . ASP A 1 181 ? -2.993 40.789 18.245 1.00 27.95 179 ASP A O 1
ATOM 1308 N N . ASP A 1 182 ? -4.842 39.582 17.899 1.00 24.89 180 ASP A N 1
ATOM 1309 C CA . ASP A 1 182 ? -5.422 40.003 19.171 1.00 23.15 180 ASP A CA 1
ATOM 1310 C C . ASP A 1 182 ? -5.961 38.762 19.893 1.00 22.38 180 ASP A C 1
ATOM 1311 O O . ASP A 1 182 ? -5.936 37.660 19.337 1.00 23.78 180 ASP A O 1
ATOM 1316 N N . ILE A 1 183 ? -6.379 39.028 21.122 1.00 20.84 181 ILE A N 1
ATOM 1317 C CA . ILE A 1 183 ? -6.936 37.929 21.931 1.00 19.27 181 ILE A CA 1
ATOM 1318 C C . ILE A 1 183 ? -8.289 38.365 22.487 1.00 20.92 181 ILE A C 1
ATOM 1319 O O . ILE A 1 183 ? -8.649 39.556 22.483 1.00 20.45 181 ILE A O 1
ATOM 1324 N N . VAL A 1 184 ? -9.041 37.395 22.986 1.00 18.48 182 VAL A N 1
ATOM 1325 C CA . VAL A 1 184 ? -10.339 37.651 23.640 1.00 20.91 182 VAL A CA 1
ATOM 1326 C C . VAL A 1 184 ? -10.233 37.073 25.040 1.00 22.79 182 VAL A C 1
ATOM 1327 O O . VAL A 1 184 ? -9.688 35.987 25.273 1.00 21.02 182 VAL A O 1
ATOM 1331 N N . VAL A 1 185 ? -10.636 37.871 26.055 1.00 21.34 183 VAL A N 1
ATOM 1332 C CA . VAL A 1 185 ? -10.548 37.368 27.414 1.00 21.26 183 VAL A CA 1
ATOM 1333 C C . VAL A 1 185 ? -11.896 37.419 28.131 1.00 20.75 183 VAL A C 1
ATOM 1334 O O . VAL A 1 185 ? -12.629 38.416 28.042 1.00 23.37 183 VAL A O 1
ATOM 1338 N N . ASP A 1 186 ? -12.277 36.331 28.783 1.00 19.26 184 ASP A N 1
ATOM 1339 C CA . ASP A 1 186 ? -13.505 36.311 29.614 1.00 22.37 184 ASP A CA 1
ATOM 1340 C C . ASP A 1 186 ? -12.855 36.611 30.975 1.00 22.91 184 ASP A C 1
ATOM 1341 O O . ASP A 1 186 ? -12.182 35.816 31.621 1.00 22.93 184 ASP A O 1
ATOM 1346 N N . GLU A 1 187 ? -12.983 37.897 31.404 1.00 24.04 185 GLU A N 1
ATOM 1347 C CA . GLU A 1 187 ? -12.237 38.321 32.580 1.00 22.57 185 GLU A CA 1
ATOM 1348 C C . GLU A 1 187 ? -12.660 37.687 33.901 1.00 21.78 185 GLU A C 1
ATOM 1349 O O . GLU A 1 187 ? -11.838 37.356 34.752 1.00 23.51 185 GLU A O 1
ATOM 1355 N N . ASP A 1 188 ? -13.957 37.533 34.066 1.00 23.09 186 ASP A N 1
ATOM 1356 C CA . ASP A 1 188 ? -14.512 36.936 35.283 1.00 24.97 186 ASP A CA 1
ATOM 1357 C C . ASP A 1 188 ? -14.096 35.475 35.456 1.00 25.28 186 ASP A C 1
ATOM 1358 O O . ASP A 1 188 ? -13.930 34.983 36.582 1.00 25.47 186 ASP A O 1
ATOM 1363 N N . ASN A 1 189 ? -13.891 34.781 34.317 1.00 23.97 187 ASN A N 1
ATOM 1364 C CA . ASN A 1 189 ? -13.532 33.362 34.406 1.00 23.55 187 ASN A CA 1
ATOM 1365 C C . ASN A 1 189 ? -12.097 33.048 34.062 1.00 23.45 187 ASN A C 1
ATOM 1366 O O . ASN A 1 189 ? -11.649 31.895 34.051 1.00 21.72 187 ASN A O 1
ATOM 1371 N N . LYS A 1 190 ? -11.300 34.076 33.769 1.00 21.51 188 LYS A N 1
ATOM 1372 C CA . LYS A 1 190 ? -9.904 34.006 33.462 1.00 22.11 188 LYS A CA 1
ATOM 1373 C C . LYS A 1 190 ? -9.636 33.039 32.285 1.00 20.09 188 LYS A C 1
ATOM 1374 O O . LYS A 1 190 ? -8.779 32.198 32.426 1.00 20.40 188 LYS A O 1
ATOM 1380 N N . ILE A 1 191 ? -10.360 33.216 31.218 1.00 20.20 189 ILE A N 1
ATOM 1381 C CA . ILE A 1 191 ? -10.226 32.407 30.003 1.00 20.48 189 ILE A CA 1
ATOM 1382 C C . ILE A 1 191 ? -9.732 33.299 28.863 1.00 21.18 189 ILE A C 1
ATOM 1383 O O . ILE A 1 191 ? -10.371 34.296 28.573 1.00 21.55 189 ILE A O 1
ATOM 1388 N N . VAL A 1 192 ? -8.618 32.856 28.241 1.00 18.99 190 VAL A N 1
ATOM 1389 C CA . VAL A 1 192 ? -8.017 33.648 27.154 1.00 18.25 190 VAL A CA 1
ATOM 1390 C C . VAL A 1 192 ? -8.022 32.825 25.846 1.00 17.85 190 VAL A C 1
ATOM 1391 O O . VAL A 1 192 ? -7.698 31.648 25.936 1.00 18.48 190 VAL A O 1
ATOM 1395 N 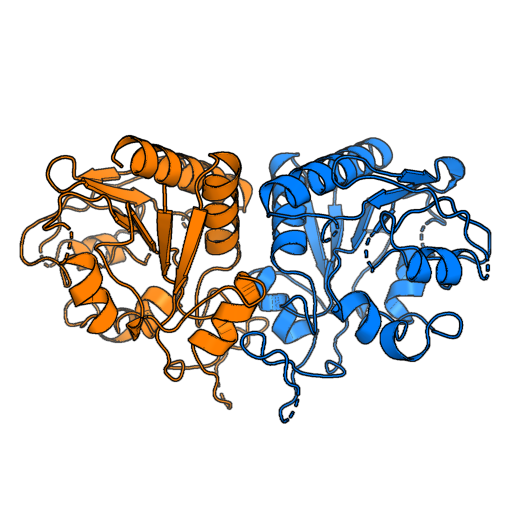N . THR A 1 193 ? -8.608 33.408 24.788 1.00 17.20 191 THR A N 1
ATOM 1396 C CA . THR A 1 193 ? -8.615 32.688 23.498 1.00 18.90 191 THR A CA 1
ATOM 1397 C C . THR A 1 193 ? -8.040 33.550 22.384 1.00 18.55 191 THR A C 1
ATOM 1398 O O . THR A 1 193 ? -7.983 34.767 22.456 1.00 19.27 191 THR A O 1
ATOM 1402 N N . THR A 1 194 ? -7.506 32.900 21.344 1.00 19.15 192 THR A N 1
ATOM 1403 C CA . THR A 1 194 ? -6.954 33.675 20.198 1.00 19.59 192 THR A CA 1
ATOM 1404 C C . THR A 1 194 ? -7.121 32.798 18.957 1.00 19.89 192 THR A C 1
ATOM 1405 O O . THR A 1 194 ? -7.041 31.569 19.106 1.00 18.17 192 THR A O 1
ATOM 1409 N N . PRO A 1 195 ? -7.215 33.325 17.739 1.00 18.62 193 PRO A N 1
ATOM 1410 C CA . PRO A 1 195 ? -7.490 32.469 16.602 1.00 19.42 193 PRO A CA 1
ATOM 1411 C C . PRO A 1 195 ? -6.345 31.654 16.067 1.00 17.76 193 PRO A C 1
ATOM 1412 O O . PRO A 1 195 ? -6.633 30.600 15.449 1.00 18.96 193 PRO A O 1
ATOM 1416 N N . ALA A 1 196 ? -5.108 32.123 16.201 1.00 17.72 194 ALA A N 1
ATOM 1417 C CA . ALA A 1 196 ? -3.933 31.401 15.641 1.00 16.40 194 ALA A CA 1
ATOM 1418 C C . ALA A 1 196 ? -4.209 30.934 14.234 1.00 19.01 194 ALA A C 1
ATOM 1419 O O . ALA A 1 196 ? -4.597 31.767 13.393 1.00 18.46 194 ALA A O 1
ATOM 1421 N N . TYR A 1 197 ? -3.980 29.660 13.849 1.00 19.14 195 TYR A N 1
ATOM 1422 C CA . TYR A 1 197 ? -4.184 29.260 12.450 1.00 19.42 195 TYR A CA 1
ATOM 1423 C C . TYR A 1 197 ? -5.591 29.211 11.949 1.00 20.47 195 TYR A C 1
ATOM 1424 O O . TYR A 1 197 ? -5.844 28.882 10.748 1.00 20.31 195 TYR A O 1
ATOM 1441 N N . LEU A 1 199 ? -6.979 31.833 11.446 1.00 21.00 197 LEU A N 1
ATOM 1442 C CA . LEU A 1 199 ? -6.782 32.969 10.524 1.00 20.93 197 LEU A CA 1
ATOM 1443 C C . LEU A 1 199 ? -5.363 33.257 10.098 1.00 23.56 197 LEU A C 1
ATOM 1444 O O . LEU A 1 199 ? -5.175 34.043 9.105 1.00 23.59 197 LEU A O 1
ATOM 1449 N N . ALA A 1 200 ? -4.300 32.845 10.787 1.00 22.11 198 ALA A N 1
ATOM 1450 C CA . ALA A 1 200 ? -2.957 33.232 10.420 1.00 20.53 198 ALA A CA 1
ATOM 1451 C C . ALA A 1 200 ? -2.602 32.837 8.985 1.00 20.23 198 ALA A C 1
ATOM 1452 O O . ALA A 1 200 ? -2.865 31.697 8.589 1.00 21.56 198 ALA A O 1
ATOM 1454 N N . GLN A 1 201 ? -1.929 33.745 8.282 1.00 20.53 199 GLN A N 1
ATOM 1455 C CA . GLN A 1 201 ? -1.485 33.449 6.887 1.00 21.62 199 GLN A CA 1
ATOM 1456 C C . GLN A 1 201 ? -0.069 32.957 6.832 1.00 21.83 199 GLN A C 1
ATOM 1457 O O . GLN A 1 201 ? 0.504 32.474 5.824 1.00 22.33 199 GLN A O 1
ATOM 1463 N N . ASN A 1 202 ? 0.651 33.169 7.958 1.00 20.51 200 ASN A N 1
ATOM 1464 C CA . ASN A 1 202 ? 2.022 32.722 8.091 1.00 19.31 200 ASN A CA 1
ATOM 1465 C C . ASN A 1 202 ? 2.398 32.562 9.568 1.00 17.47 200 ASN A C 1
ATOM 1466 O O . ASN A 1 202 ? 1.644 33.005 10.477 1.00 19.00 200 ASN A O 1
ATOM 1471 N N . ILE A 1 203 ? 3.582 32.011 9.776 1.00 18.87 201 ILE A N 1
ATOM 1472 C CA . ILE A 1 203 ? 3.982 31.714 11.167 1.00 18.23 201 ILE A CA 1
ATOM 1473 C C . ILE A 1 203 ? 4.240 32.951 11.994 1.00 20.78 201 ILE A C 1
ATOM 1474 O O . ILE A 1 203 ? 3.910 32.947 13.189 1.00 19.73 201 ILE A O 1
ATOM 1479 N N . ALA A 1 204 ? 4.732 34.020 11.357 1.00 19.16 202 ALA A N 1
ATOM 1480 C CA . ALA A 1 204 ? 4.896 35.275 12.140 1.00 20.31 202 ALA A CA 1
ATOM 1481 C C . ALA A 1 204 ? 3.549 35.775 12.655 1.00 18.64 202 ALA A C 1
ATOM 1482 O O . ALA A 1 204 ? 3.472 36.340 13.756 1.00 20.88 202 ALA A O 1
ATOM 1484 N N . GLU A 1 205 ? 2.471 35.692 11.858 1.00 21.16 203 GLU A N 1
ATOM 1485 C CA . GLU A 1 205 ? 1.163 36.140 12.317 1.00 20.19 203 GLU A CA 1
ATOM 1486 C C . GLU A 1 205 ? 0.680 35.274 13.496 1.00 19.72 203 GLU A C 1
ATOM 1487 O O . GLU A 1 205 ? 0.147 35.785 14.465 1.00 21.15 203 GLU A O 1
ATOM 1493 N N . ALA A 1 206 ? 0.859 33.951 13.340 1.00 19.71 204 ALA A N 1
ATOM 1494 C CA . ALA A 1 206 ? 0.450 33.061 14.454 1.00 17.41 204 ALA A CA 1
ATOM 1495 C C . ALA A 1 206 ? 1.217 33.394 15.719 1.00 20.01 204 ALA A C 1
ATOM 1496 O O . ALA A 1 206 ? 0.571 33.484 16.779 1.00 18.40 204 ALA A O 1
ATOM 1498 N N . ALA A 1 207 ? 2.503 33.669 15.611 1.00 18.54 205 ALA A N 1
ATOM 1499 C CA . ALA A 1 207 ? 3.314 34.000 16.785 1.00 19.43 205 ALA A CA 1
ATOM 1500 C C . ALA A 1 207 ? 2.806 35.289 17.430 1.00 20.26 205 ALA A C 1
ATOM 1501 O O . ALA A 1 207 ? 2.802 35.380 18.677 1.00 21.38 205 ALA A O 1
ATOM 1503 N N . SER A 1 208 ? 2.373 36.238 16.604 1.00 20.52 206 SER A N 1
ATOM 1504 C CA . SER A 1 208 ? 1.898 37.492 17.219 1.00 21.99 206 SER A CA 1
ATOM 1505 C C . SER A 1 208 ? 0.721 37.281 18.137 1.00 22.06 206 SER A C 1
ATOM 1506 O O . SER A 1 208 ? 0.740 37.796 19.280 1.00 23.81 206 SER A O 1
ATOM 1510 N N . GLY A 1 209 ? -0.316 36.534 17.699 1.00 20.48 207 GLY A N 1
ATOM 1511 C CA . GLY A 1 209 ? -1.459 36.293 18.578 1.00 19.47 207 GLY A CA 1
ATOM 1512 C C . GLY A 1 209 ? -1.071 35.395 19.757 1.00 18.42 207 GLY A C 1
ATOM 1513 O O . GLY A 1 209 ? -1.529 35.594 20.882 1.00 19.51 207 GLY A O 1
ATOM 1514 N N . ILE A 1 210 ? -0.263 34.365 19.487 1.00 17.77 208 ILE A N 1
ATOM 1515 C CA . ILE A 1 210 ? 0.113 33.423 20.566 1.00 17.33 208 ILE A CA 1
ATOM 1516 C C . ILE A 1 210 ? 0.924 34.120 21.651 1.00 19.23 208 ILE A C 1
ATOM 1517 O O . ILE A 1 210 ? 0.698 33.857 22.842 1.00 20.72 208 ILE A O 1
ATOM 1522 N N . ASP A 1 211 ? 1.867 34.972 21.267 1.00 19.34 209 ASP A N 1
ATOM 1523 C CA . ASP A 1 211 ? 2.646 35.690 22.303 1.00 20.39 209 ASP A CA 1
ATOM 1524 C C . ASP A 1 211 ? 1.676 36.512 23.153 1.00 19.31 209 ASP A C 1
ATOM 1525 O O . ASP A 1 211 ? 1.948 36.600 24.371 1.00 20.75 209 ASP A O 1
ATOM 1530 N N . LYS A 1 212 ? 0.682 37.140 22.559 1.00 19.41 210 LYS A N 1
ATOM 1531 C CA . LYS A 1 212 ? -0.265 37.951 23.378 1.00 20.41 210 LYS A CA 1
ATOM 1532 C C . LYS A 1 212 ? -1.055 37.104 24.337 1.00 19.77 210 LYS A C 1
ATOM 1533 O O . LYS A 1 212 ? -1.292 37.475 25.487 1.00 20.05 210 LYS A O 1
ATOM 1539 N N . LEU A 1 213 ? -1.479 35.909 23.866 1.00 18.08 211 LEU A N 1
ATOM 1540 C CA . LEU A 1 213 ? -2.240 35.016 24.751 1.00 18.31 211 LEU A CA 1
ATOM 1541 C C . LEU A 1 213 ? -1.374 34.537 25.903 1.00 19.12 211 LEU A C 1
ATOM 1542 O O . LEU A 1 213 ? -1.841 34.517 27.061 1.00 21.08 211 LEU A O 1
ATOM 1547 N N . VAL A 1 214 ? -0.138 34.124 25.640 1.00 18.32 212 VAL A N 1
ATOM 1548 C CA . VAL A 1 214 ? 0.733 33.601 26.663 1.00 19.22 212 VAL A CA 1
ATOM 1549 C C . VAL A 1 214 ? 1.040 34.704 27.703 1.00 19.88 212 VAL A C 1
ATOM 1550 O O . VAL A 1 214 ? 0.968 34.452 28.899 1.00 20.64 212 VAL A O 1
ATOM 1554 N N . SER A 1 215 ? 1.320 35.875 27.152 1.00 20.41 213 SER A N 1
ATOM 1555 C CA . SER A 1 215 ? 1.576 37.011 28.062 1.00 22.80 213 SER A CA 1
ATOM 1556 C C . SER A 1 215 ? 0.364 37.266 28.949 1.00 22.39 213 SER A C 1
ATOM 1557 O O . SER A 1 215 ? 0.591 37.399 30.168 1.00 22.62 213 SER A O 1
ATOM 1561 N N . ARG A 1 216 ? -0.849 37.313 28.425 1.00 22.05 214 ARG A N 1
ATOM 1562 C CA . ARG A 1 216 ? -2.041 37.556 29.279 1.00 22.01 214 ARG A CA 1
ATOM 1563 C C . ARG A 1 216 ? -2.231 36.432 30.270 1.00 22.53 214 ARG A C 1
ATOM 1564 O O . ARG A 1 216 ? -2.575 36.635 31.454 1.00 22.41 214 ARG A O 1
ATOM 1572 N N . VAL A 1 217 ? -2.031 35.163 29.852 1.00 20.93 215 VAL A N 1
ATOM 1573 C CA . VAL A 1 217 ? -2.170 34.049 30.796 1.00 22.34 215 VAL A CA 1
ATOM 1574 C C . VAL A 1 217 ? -1.202 34.162 31.958 1.00 23.08 215 VAL A C 1
ATOM 1575 O O . VAL A 1 217 ? -1.573 33.952 33.128 1.00 24.04 215 VAL A O 1
ATOM 1579 N N . LEU A 1 218 ? 0.034 34.545 31.661 1.00 25.39 216 LEU A N 1
ATOM 1580 C CA . LEU A 1 218 ? 1.079 34.698 32.667 1.00 24.69 216 LEU A CA 1
ATOM 1581 C C . LEU A 1 218 ? 0.733 35.860 33.610 1.00 25.31 216 LEU A C 1
ATOM 1582 O O . LEU A 1 218 ? 0.868 35.667 34.829 1.00 29.47 216 LEU A O 1
ATOM 1587 N N . VAL A 1 219 ? 0.238 36.958 33.086 1.00 25.62 217 VAL A N 1
ATOM 1588 C CA . VAL A 1 219 ? -0.160 38.083 33.975 1.00 27.14 217 VAL A CA 1
ATOM 1589 C C . VAL A 1 219 ? -1.258 37.612 34.905 1.00 28.36 217 VAL A C 1
ATOM 1590 O O . VAL A 1 219 ? -1.199 37.731 36.156 1.00 30.21 217 VAL A O 1
ATOM 1594 N N . LEU A 1 220 ? -2.283 36.981 34.331 1.00 28.14 218 LEU A N 1
ATOM 1595 C CA . LEU A 1 220 ? -3.383 36.426 35.107 1.00 29.81 218 LEU A CA 1
ATOM 1596 C C . LEU A 1 220 ? -2.884 35.419 36.128 1.00 30.72 218 LEU A C 1
ATOM 1597 O O . LEU A 1 220 ? -3.492 35.308 37.226 1.00 32.44 218 LEU A O 1
ATOM 1602 N N . ALA A 1 221 ? -1.830 34.651 35.858 1.00 31.27 219 ALA A N 1
ATOM 1603 C CA . ALA A 1 221 ? -1.332 33.690 36.838 1.00 33.49 219 ALA A CA 1
ATOM 1604 C C . ALA A 1 221 ? -0.522 34.418 37.924 1.00 35.59 219 ALA A C 1
ATOM 1605 O O . ALA A 1 221 ? -0.480 33.925 39.054 1.00 35.05 219 ALA A O 1
ATOM 1607 N N . GLU A 1 222 ? 0.161 35.488 37.549 1.00 35.83 220 GLU A N 1
ATOM 1608 C CA . GLU A 1 222 ? 0.923 36.282 38.494 1.00 39.23 220 GLU A CA 1
ATOM 1609 C C . GLU A 1 222 ? -0.044 37.020 39.451 1.00 38.98 220 GLU A C 1
ATOM 1610 O O . GLU A 1 222 ? 0.062 36.723 40.661 1.00 40.94 220 GLU A O 1
ATOM 1624 N N . LYS B 1 7 ? 13.288 37.259 -0.818 1.00 32.35 5 LYS B N 1
ATOM 1625 C CA . LYS B 1 7 ? 14.272 36.195 -0.805 1.00 31.53 5 LYS B CA 1
ATOM 1626 C C . LYS B 1 7 ? 13.596 34.832 -0.514 1.00 30.89 5 LYS B C 1
ATOM 1627 O O . LYS B 1 7 ? 12.657 34.805 0.258 1.00 30.85 5 LYS B O 1
ATOM 1633 N N . LYS B 1 8 ? 14.110 33.844 -1.196 1.00 29.67 6 LYS B N 1
ATOM 1634 C CA . LYS B 1 8 ? 13.652 32.456 -1.105 1.00 28.25 6 LYS B CA 1
ATOM 1635 C C . LYS B 1 8 ? 14.709 31.606 -0.422 1.00 27.89 6 LYS B C 1
ATOM 1636 O O . LYS B 1 8 ? 15.827 31.391 -0.898 1.00 28.11 6 LYS B O 1
ATOM 1642 N N . ILE B 1 9 ? 14.358 31.108 0.782 1.00 23.14 7 ILE B N 1
ATOM 1643 C CA . ILE B 1 9 ? 15.280 30.310 1.584 1.00 23.07 7 ILE B CA 1
ATOM 1644 C C . ILE B 1 9 ? 14.864 28.842 1.594 1.00 23.12 7 ILE B C 1
ATOM 1645 O O . ILE B 1 9 ? 13.764 28.500 2.061 1.00 21.46 7 ILE B O 1
ATOM 1650 N N . GLY B 1 10 ? 15.695 27.984 1.020 1.00 23.22 8 GLY B N 1
ATOM 1651 C CA . GLY B 1 10 ? 15.351 26.532 0.993 1.00 22.64 8 GLY B CA 1
ATOM 1652 C C . GLY B 1 10 ? 15.655 25.988 2.394 1.00 23.23 8 GLY B C 1
ATOM 1653 O O . GLY B 1 10 ? 16.582 26.427 3.056 1.00 26.24 8 GLY B O 1
ATOM 1654 N N . VAL B 1 11 ? 14.717 25.203 2.909 1.00 21.50 9 VAL B N 1
ATOM 1655 C CA . VAL B 1 11 ? 14.822 24.603 4.244 1.00 20.62 9 VAL B CA 1
ATOM 1656 C C . VAL B 1 11 ? 14.720 23.113 4.017 1.00 17.62 9 VAL B C 1
ATOM 1657 O O . VAL B 1 11 ? 13.733 22.597 3.447 1.00 19.34 9 VAL B O 1
ATOM 1661 N N . ILE B 1 12 ? 15.769 22.367 4.397 1.00 20.21 10 ILE B N 1
ATOM 1662 C CA . ILE B 1 12 ? 15.751 20.927 4.126 1.00 18.72 10 ILE B CA 1
ATOM 1663 C C . ILE B 1 12 ? 15.455 20.142 5.399 1.00 21.28 10 ILE B C 1
ATOM 1664 O O . ILE B 1 12 ? 16.229 20.328 6.357 1.00 22.16 10 ILE B O 1
ATOM 1669 N N . LEU B 1 13 ? 14.386 19.366 5.341 1.00 19.49 11 LEU B N 1
ATOM 1670 C CA . LEU B 1 13 ? 13.979 18.580 6.520 1.00 18.74 11 LEU B CA 1
ATOM 1671 C C . LEU B 1 13 ? 14.329 17.134 6.350 1.00 21.17 11 LEU B C 1
ATOM 1672 O O . LEU B 1 13 ? 14.507 16.617 5.228 1.00 19.62 11 LEU B O 1
ATOM 1677 N N . SER B 1 14 ? 14.228 16.373 7.458 1.00 18.21 12 SER B N 1
ATOM 1678 C CA . SER B 1 14 ? 14.625 14.959 7.386 1.00 18.84 12 SER B CA 1
ATOM 1679 C C . SER B 1 14 ? 13.653 14.040 8.106 1.00 20.55 12 SER B C 1
ATOM 1680 O O . SER B 1 14 ? 13.957 12.865 8.346 1.00 22.60 12 SER B O 1
ATOM 1683 N N . GLY B 1 15 ? 12.480 14.536 8.429 1.00 21.07 13 GLY B N 1
ATOM 1684 C CA . GLY B 1 15 ? 11.442 13.777 9.150 1.00 21.22 13 GLY B CA 1
ATOM 1685 C C . GLY B 1 15 ? 10.809 14.746 10.166 1.00 19.89 13 GLY B C 1
ATOM 1686 O O . GLY B 1 15 ? 10.933 15.953 9.949 1.00 21.34 13 GLY B O 1
ATOM 1687 N N . CYS B 1 16 ? 10.084 14.196 11.140 1.00 20.88 14 CYS B N 1
ATOM 1688 C CA . CYS B 1 16 ? 9.434 15.099 12.126 1.00 19.20 14 CYS B CA 1
ATOM 1689 C C . CYS B 1 16 ? 9.655 14.626 13.554 1.00 19.75 14 CYS B C 1
ATOM 1690 O O . CYS B 1 16 ? 8.805 13.922 14.091 1.00 20.68 14 CYS B O 1
ATOM 1693 N N . GLY B 1 17 ? 10.774 15.002 14.166 1.00 19.57 15 GLY B N 1
ATOM 1694 C CA . GLY B 1 17 ? 11.068 14.641 15.545 1.00 21.34 15 GLY B CA 1
ATOM 1695 C C . GLY B 1 17 ? 12.565 14.382 15.706 1.00 20.61 15 GLY B C 1
ATOM 1696 O O . GLY B 1 17 ? 13.242 13.772 14.890 1.00 20.44 15 GLY B O 1
ATOM 1697 N N . VAL B 1 18 ? 13.107 14.907 16.805 1.00 21.20 16 VAL B N 1
ATOM 1698 C CA . VAL B 1 18 ? 14.506 14.846 17.093 1.00 21.11 16 VAL B CA 1
ATOM 1699 C C . VAL B 1 18 ? 15.202 13.519 16.878 1.00 22.61 16 VAL B C 1
ATOM 1700 O O . VAL B 1 18 ? 16.281 13.509 16.273 1.00 24.69 16 VAL B O 1
ATOM 1704 N N . TYR B 1 19 ? 14.654 12.389 17.323 1.00 23.16 17 TYR B N 1
ATOM 1705 C CA . TYR B 1 19 ? 15.363 11.125 17.152 1.00 22.87 17 TYR B CA 1
ATOM 1706 C C . TYR B 1 19 ? 15.327 10.441 15.821 1.00 24.23 17 TYR B C 1
ATOM 1707 O O . TYR B 1 19 ? 16.172 9.539 15.586 1.00 25.86 17 TYR B O 1
ATOM 1716 N N . ASP B 1 20 ? 14.390 10.765 14.922 1.00 23.42 18 ASP B N 1
ATOM 1717 C CA . ASP B 1 20 ? 14.392 10.021 13.648 1.00 23.29 18 ASP B CA 1
ATOM 1718 C C . ASP B 1 20 ? 14.208 10.970 12.459 1.00 22.11 18 ASP B C 1
ATOM 1719 O O . ASP B 1 20 ? 13.876 10.504 11.363 1.00 23.61 18 ASP B O 1
ATOM 1724 N N . GLY B 1 21 ? 14.168 12.255 12.754 1.00 21.33 19 GLY B N 1
ATOM 1725 C CA . GLY B 1 21 ? 13.913 13.260 11.707 1.00 21.33 19 GLY B CA 1
ATOM 1726 C C . GLY B 1 21 ? 14.475 14.609 12.121 1.00 20.25 19 GLY B C 1
ATOM 1727 O O . GLY B 1 21 ? 15.498 14.696 12.788 1.00 22.89 19 GLY B O 1
ATOM 1728 N N . SER B 1 22 ? 13.802 15.692 11.704 1.00 20.39 20 SER B N 1
ATOM 1729 C CA . SER B 1 22 ? 14.250 17.035 12.039 1.00 19.99 20 SER B CA 1
ATOM 1730 C C . SER B 1 22 ? 13.826 17.414 13.462 1.00 20.64 20 SER B C 1
ATOM 1731 O O . SER B 1 22 ? 12.732 17.044 13.876 1.00 21.60 20 SER B O 1
ATOM 1734 N N . GLU B 1 23 ? 14.694 18.119 14.161 1.00 20.78 21 GLU B N 1
ATOM 1735 C CA . GLU B 1 23 ? 14.405 18.623 15.535 1.00 20.16 21 GLU B CA 1
ATOM 1736 C C . GLU B 1 23 ? 13.255 19.625 15.334 1.00 20.45 21 GLU B C 1
ATOM 1737 O O . GLU B 1 23 ? 13.400 20.595 14.578 1.00 20.35 21 GLU B O 1
ATOM 1743 N N . ILE B 1 24 ? 12.103 19.289 15.872 1.00 20.09 22 ILE B N 1
ATOM 1744 C CA . ILE B 1 24 ? 10.902 20.081 15.675 1.00 18.80 22 ILE B CA 1
ATOM 1745 C C . ILE B 1 24 ? 11.086 21.517 16.114 1.00 19.57 22 ILE B C 1
ATOM 1746 O O . ILE B 1 24 ? 10.646 22.409 15.424 1.00 19.82 22 ILE B O 1
ATOM 1751 N N . HIS B 1 25 ? 11.652 21.711 17.320 1.00 18.89 23 HIS B N 1
ATOM 1752 C CA . HIS B 1 25 ? 11.841 23.107 17.728 1.00 18.80 23 HIS B CA 1
ATOM 1753 C C . HIS B 1 25 ? 12.774 23.855 16.783 1.00 18.88 23 HIS B C 1
ATOM 1754 O O . HIS B 1 25 ? 12.452 24.997 16.441 1.00 20.45 23 HIS B O 1
ATOM 1761 N N . GLU B 1 26 ? 13.885 23.213 16.385 1.00 19.47 24 GLU B N 1
ATOM 1762 C CA . GLU B 1 26 ? 14.793 23.904 15.487 1.00 20.20 24 GLU B CA 1
ATOM 1763 C C . GLU B 1 26 ? 14.139 24.221 14.147 1.00 19.74 24 GLU B C 1
ATOM 1764 O O . GLU B 1 26 ? 14.370 25.318 13.610 1.00 21.14 24 GLU B O 1
ATOM 1770 N N . ALA B 1 27 ? 13.379 23.312 13.597 1.00 19.22 25 ALA B N 1
ATOM 1771 C CA . ALA B 1 27 ? 12.734 23.573 12.294 1.00 17.71 25 ALA B CA 1
ATOM 1772 C C . ALA B 1 27 ? 11.723 24.707 12.425 1.00 18.68 25 ALA B C 1
ATOM 1773 O O . ALA B 1 27 ? 11.742 25.631 11.584 1.00 20.11 25 ALA B O 1
ATOM 1775 N N . VAL B 1 28 ? 10.869 24.713 13.409 1.00 18.15 26 VAL B N 1
ATOM 1776 C CA . VAL B 1 28 ? 9.873 25.758 13.611 1.00 19.11 26 VAL B CA 1
ATOM 1777 C C . VAL B 1 28 ? 10.548 27.077 13.931 1.00 18.04 26 VAL B C 1
ATOM 1778 O O . VAL B 1 28 ? 10.153 28.116 13.355 1.00 21.42 26 VAL B O 1
ATOM 1782 N N . LEU B 1 29 ? 11.632 27.076 14.715 1.00 18.15 27 LEU B N 1
ATOM 1783 C CA . LEU B 1 29 ? 12.293 28.388 14.994 1.00 20.48 27 LEU B CA 1
ATOM 1784 C C . LEU B 1 29 ? 12.953 28.947 13.748 1.00 20.46 27 LEU B C 1
ATOM 1785 O O . LEU B 1 29 ? 13.033 30.193 13.594 1.00 21.27 27 LEU B O 1
ATOM 1790 N N . THR B 1 30 ? 13.459 28.073 12.892 1.00 20.86 28 THR B N 1
ATOM 1791 C CA . THR B 1 30 ? 14.069 28.507 11.622 1.00 20.60 28 THR B CA 1
ATOM 1792 C C . THR B 1 30 ? 12.978 29.112 10.750 1.00 21.79 28 THR B C 1
ATOM 1793 O O . THR B 1 30 ? 13.145 30.206 10.145 1.00 22.53 28 THR B O 1
ATOM 1797 N N . LEU B 1 31 ? 11.814 28.470 10.668 1.00 20.91 29 LEU B N 1
ATOM 1798 C CA . LEU B 1 31 ? 10.717 29.035 9.877 1.00 20.77 29 LEU B CA 1
ATOM 1799 C C . LEU B 1 31 ? 10.245 30.363 10.469 1.00 20.12 29 LEU B C 1
ATOM 1800 O O . LEU B 1 31 ? 9.939 31.299 9.719 1.00 20.37 29 LEU B O 1
ATOM 1805 N N . LEU B 1 32 ? 10.207 30.455 11.799 1.00 19.27 30 LEU B N 1
ATOM 1806 C CA . LEU B 1 32 ? 9.767 31.731 12.406 1.00 19.72 30 LEU B CA 1
ATOM 1807 C C . LEU B 1 32 ? 10.708 32.894 12.035 1.00 20.25 30 LEU B C 1
ATOM 1808 O O . LEU B 1 32 ? 10.227 33.954 11.624 1.00 21.86 30 LEU B O 1
ATOM 1813 N N . ALA B 1 33 ? 12.002 32.649 12.179 1.00 20.24 31 ALA B N 1
ATOM 1814 C CA . ALA B 1 33 ? 12.991 33.705 11.822 1.00 22.33 31 ALA B CA 1
ATOM 1815 C C . ALA B 1 33 ? 12.880 34.102 10.369 1.00 22.88 31 ALA B C 1
ATOM 1816 O O . ALA B 1 33 ? 12.955 35.298 10.019 1.00 24.25 31 ALA B O 1
ATOM 1818 N N . ILE B 1 34 ? 12.779 33.135 9.455 1.00 22.21 32 ILE B N 1
ATOM 1819 C CA . ILE B 1 34 ? 12.605 33.443 8.028 1.00 22.17 32 ILE B CA 1
ATOM 1820 C C . ILE B 1 34 ? 11.383 34.307 7.792 1.00 24.84 32 ILE B C 1
ATOM 1821 O O . ILE B 1 34 ? 11.417 35.343 7.087 1.00 23.51 32 ILE B O 1
ATOM 1826 N N . SER B 1 35 ? 10.235 33.935 8.337 1.00 24.08 33 SER B N 1
ATOM 1827 C CA . SER B 1 35 ? 8.993 34.659 8.179 1.00 23.15 33 SER B CA 1
ATOM 1828 C C . SER B 1 35 ? 9.079 36.066 8.779 1.00 24.49 33 SER B C 1
ATOM 1829 O O . SER B 1 35 ? 8.541 37.013 8.219 1.00 25.17 33 SER B O 1
ATOM 1832 N N . ARG B 1 36 ? 9.549 36.150 10.018 1.00 26.08 34 ARG B N 1
ATOM 1833 C CA . ARG B 1 36 ? 9.671 37.442 10.701 1.00 27.39 34 ARG B CA 1
ATOM 1834 C C . ARG B 1 36 ? 10.492 38.436 9.884 1.00 28.78 34 ARG B C 1
ATOM 1835 O O . ARG B 1 36 ? 10.196 39.644 9.964 1.00 28.95 34 ARG B O 1
ATOM 1843 N N . SER B 1 37 ? 11.472 37.926 9.150 1.00 26.09 35 SER B N 1
ATOM 1844 C CA . SER B 1 37 ? 12.351 38.723 8.322 1.00 28.73 35 SER B CA 1
ATOM 1845 C C . SER B 1 37 ? 11.786 39.068 6.965 1.00 27.76 35 SER B C 1
ATOM 1846 O O . SER B 1 37 ? 12.470 39.704 6.146 1.00 31.54 35 SER B O 1
ATOM 1849 N N . GLY B 1 38 ? 10.596 38.614 6.636 1.00 28.45 36 GLY B N 1
ATOM 1850 C CA . GLY B 1 38 ? 9.902 38.861 5.405 1.00 27.22 36 GLY B CA 1
ATOM 1851 C C . GLY B 1 38 ? 10.335 38.031 4.211 1.00 29.08 36 GLY B C 1
ATOM 1852 O O . GLY B 1 38 ? 10.132 38.469 3.071 1.00 29.00 36 GLY B O 1
ATOM 1853 N N . ALA B 1 39 ? 11.088 36.972 4.462 1.00 27.92 37 ALA B N 1
ATOM 1854 C CA . ALA B 1 39 ? 11.561 36.062 3.430 1.00 25.34 37 ALA B CA 1
ATOM 1855 C C . ALA B 1 39 ? 10.615 34.849 3.329 1.00 24.86 37 ALA B C 1
ATOM 1856 O O . ALA B 1 39 ? 9.845 34.615 4.257 1.00 24.66 37 ALA B O 1
ATOM 1858 N N . GLN B 1 40 ? 10.712 34.140 2.208 1.00 25.22 38 GLN B N 1
ATOM 1859 C CA . GLN B 1 40 ? 9.854 32.994 1.938 1.00 23.21 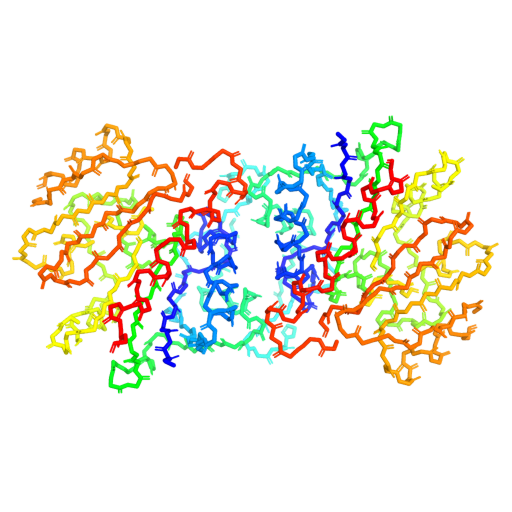38 GLN B CA 1
ATOM 1860 C C . GLN B 1 40 ? 10.592 31.701 2.211 1.00 22.05 38 GLN B C 1
ATOM 1861 O O . GLN B 1 40 ? 11.694 31.521 1.669 1.00 23.63 38 GLN B O 1
ATOM 1867 N N . ALA B 1 41 ? 10.018 30.821 3.047 1.00 22.36 39 ALA B N 1
ATOM 1868 C CA . ALA B 1 41 ? 10.731 29.530 3.236 1.00 20.97 39 ALA B CA 1
ATOM 1869 C C . ALA B 1 41 ? 10.157 28.547 2.210 1.00 20.29 39 ALA B C 1
ATOM 1870 O O . ALA B 1 41 ? 8.945 28.505 1.989 1.00 22.56 39 ALA B O 1
ATOM 1872 N N . VAL B 1 42 ? 11.029 27.846 1.511 1.00 20.35 40 VAL B N 1
ATOM 1873 C CA . VAL B 1 42 ? 10.700 26.859 0.464 1.00 20.26 40 VAL B CA 1
ATOM 1874 C C . VAL B 1 42 ? 11.299 25.555 1.001 1.00 18.01 40 VAL B C 1
ATOM 1875 O O . VAL B 1 42 ? 12.506 25.363 0.991 1.00 20.21 40 VAL B O 1
ATOM 1879 N N . CYS B 1 43 ? 10.378 24.707 1.505 1.00 19.43 41 CYS B N 1
ATOM 1880 C CA . CYS B 1 43 ? 10.798 23.489 2.152 1.00 18.53 41 CYS B CA 1
ATOM 1881 C C . CYS B 1 43 ? 10.814 22.236 1.298 1.00 17.44 41 CYS B C 1
ATOM 1882 O O . CYS B 1 43 ? 9.997 22.044 0.398 1.00 18.98 41 CYS B O 1
ATOM 1885 N N . PHE B 1 44 ? 11.812 21.403 1.585 1.00 19.47 42 PHE B N 1
ATOM 1886 C CA . PHE B 1 44 ? 11.987 20.150 0.865 1.00 18.01 42 PHE B CA 1
ATOM 1887 C C . PHE B 1 44 ? 12.318 19.039 1.876 1.00 19.83 42 PHE B C 1
ATOM 1888 O O . PHE B 1 44 ? 12.975 19.312 2.900 1.00 18.47 42 PHE B O 1
ATOM 1896 N N . ALA B 1 45 ? 12.280 17.814 1.388 1.00 19.86 43 ALA B N 1
ATOM 1897 C CA . ALA B 1 45 ? 12.704 16.633 2.138 1.00 20.60 43 ALA B CA 1
ATOM 1898 C C . ALA B 1 45 ? 12.817 15.463 1.157 1.00 20.48 43 ALA B C 1
ATOM 1899 O O . ALA B 1 45 ? 12.012 15.385 0.219 1.00 21.72 43 ALA B O 1
ATOM 1901 N N . PRO B 1 46 ? 13.820 14.623 1.355 1.00 22.19 44 PRO B N 1
ATOM 1902 C CA . PRO B 1 46 ? 14.020 13.486 0.426 1.00 22.50 44 PRO B CA 1
ATOM 1903 C C . PRO B 1 46 ? 12.833 12.558 0.476 1.00 23.70 44 PRO B C 1
ATOM 1904 O O . PRO B 1 46 ? 12.280 12.219 1.524 1.00 23.27 44 PRO B O 1
ATOM 1908 N N . ASP B 1 47 ? 12.346 12.132 -0.698 1.00 23.64 45 ASP B N 1
ATOM 1909 C CA . ASP B 1 47 ? 11.181 11.246 -0.749 1.00 23.53 45 ASP B CA 1
ATOM 1910 C C . ASP B 1 47 ? 11.641 9.798 -0.636 1.00 26.01 45 ASP B C 1
ATOM 1911 O O . ASP B 1 47 ? 11.985 9.164 -1.672 1.00 24.77 45 ASP B O 1
ATOM 1916 N N . LYS B 1 48 ? 11.910 9.371 0.582 1.00 24.32 46 LYS B N 1
ATOM 1917 C CA . LYS B 1 48 ? 12.366 8.021 0.853 1.00 25.51 46 LYS B CA 1
ATOM 1918 C C . LYS B 1 48 ? 11.991 7.589 2.266 1.00 25.26 46 LYS B C 1
ATOM 1919 O O . LYS B 1 48 ? 11.644 8.431 3.097 1.00 26.54 46 LYS B O 1
ATOM 1925 N N . GLN B 1 49 ? 12.115 6.295 2.513 1.00 24.39 47 GLN B N 1
ATOM 1926 C CA . GLN B 1 49 ? 11.761 5.792 3.840 1.00 25.01 47 GLN B CA 1
ATOM 1927 C C . GLN B 1 49 ? 12.773 6.199 4.890 1.00 25.10 47 GLN B C 1
ATOM 1928 O O . GLN B 1 49 ? 13.981 6.229 4.638 1.00 24.39 47 GLN B O 1
ATOM 1934 N N . GLN B 1 50 ? 12.286 6.535 6.095 1.00 24.71 48 GLN B N 1
ATOM 1935 C CA . GLN B 1 50 ? 13.188 6.864 7.193 1.00 24.26 48 GLN B CA 1
ATOM 1936 C C . GLN B 1 50 ? 14.046 5.634 7.524 1.00 24.64 48 GLN B C 1
ATOM 1937 O O . GLN B 1 50 ? 13.530 4.526 7.420 1.00 24.74 48 GLN B O 1
ATOM 1943 N N . VAL B 1 51 ? 15.268 5.835 8.033 1.00 25.65 49 VAL B N 1
ATOM 1944 C CA . VAL B 1 51 ? 16.042 4.615 8.371 1.00 27.06 49 VAL B CA 1
ATOM 1945 C C . VAL B 1 51 ? 15.442 3.926 9.576 1.00 26.17 49 VAL B C 1
ATOM 1946 O O . VAL B 1 51 ? 15.645 2.711 9.792 1.00 30.68 49 VAL B O 1
ATOM 1950 N N . ASP B 1 52 ? 14.683 4.635 10.419 1.00 25.74 50 ASP B N 1
ATOM 1951 C CA . ASP B 1 52 ? 14.034 4.013 11.567 1.00 25.27 50 ASP B CA 1
ATOM 1952 C C . ASP B 1 52 ? 12.897 4.912 12.070 1.00 25.78 50 ASP B C 1
ATOM 1953 O O . ASP B 1 52 ? 12.692 6.024 11.579 1.00 26.84 50 ASP B O 1
ATOM 1958 N N . VAL B 1 53 ? 12.123 4.387 13.008 1.00 24.54 51 VAL B N 1
ATOM 1959 C CA . VAL B 1 53 ? 11.016 5.147 13.592 1.00 24.13 51 VAL B CA 1
ATOM 1960 C C . VAL B 1 53 ? 11.236 5.077 15.098 1.00 25.47 51 VAL B C 1
ATOM 1961 O O . VAL B 1 53 ? 11.311 3.951 15.600 1.00 28.26 51 VAL B O 1
ATOM 1965 N N . ILE B 1 54 ? 11.459 6.201 15.775 1.00 26.53 52 ILE B N 1
ATOM 1966 C CA . ILE B 1 54 ? 11.720 6.094 17.224 1.00 24.81 52 ILE B CA 1
ATOM 1967 C C . ILE B 1 54 ? 10.564 6.528 18.088 1.00 24.72 52 ILE B C 1
ATOM 1968 O O . ILE B 1 54 ? 9.931 7.536 17.786 1.00 23.66 52 ILE B O 1
ATOM 1973 N N . ASN B 1 55 ? 10.255 5.747 19.136 1.00 23.24 53 ASN B N 1
ATOM 1974 C CA . ASN B 1 55 ? 9.201 6.142 20.085 1.00 22.45 53 ASN B CA 1
ATOM 1975 C C . ASN B 1 55 ? 9.800 7.265 20.910 1.00 23.15 53 ASN B C 1
ATOM 1976 O O . ASN B 1 55 ? 10.764 7.094 21.673 1.00 24.87 53 ASN B O 1
ATOM 1981 N N . HIS B 1 56 ? 9.342 8.544 20.801 1.00 23.63 54 HIS B N 1
ATOM 1982 C CA . HIS B 1 56 ? 9.989 9.621 21.528 1.00 23.64 54 HIS B CA 1
ATOM 1983 C C . HIS B 1 56 ? 9.719 9.657 23.033 1.00 24.87 54 HIS B C 1
ATOM 1984 O O . HIS B 1 56 ? 10.310 10.483 23.729 1.00 26.36 54 HIS B O 1
ATOM 1991 N N . LEU B 1 57 ? 8.748 8.874 23.475 1.00 27.89 55 LEU B N 1
ATOM 1992 C CA . LEU B 1 57 ? 8.420 8.774 24.899 1.00 28.87 55 LEU B CA 1
ATOM 1993 C C . LEU B 1 57 ? 9.405 7.835 25.598 1.00 31.16 55 LEU B C 1
ATOM 1994 O O . LEU B 1 57 ? 9.966 8.179 26.644 1.00 32.02 55 LEU B O 1
ATOM 1999 N N . THR B 1 58 ? 9.795 6.752 24.915 1.00 30.87 56 THR B N 1
ATOM 2000 C CA . THR B 1 58 ? 10.685 5.753 25.482 1.00 34.33 56 THR B CA 1
ATOM 2001 C C . THR B 1 58 ? 12.091 5.753 24.919 1.00 34.97 56 THR B C 1
ATOM 2002 O O . THR B 1 58 ? 13.004 5.192 25.555 1.00 36.23 56 THR B O 1
ATOM 2006 N N . GLY B 1 59 ? 12.322 6.328 23.747 1.00 33.60 57 GLY B N 1
ATOM 2007 C CA . GLY B 1 59 ? 13.611 6.368 23.100 1.00 33.71 57 GLY B CA 1
ATOM 2008 C C . GLY B 1 59 ? 13.924 5.103 22.304 1.00 34.45 57 GLY B C 1
ATOM 2009 O O . GLY B 1 59 ? 14.984 5.007 21.686 1.00 35.27 57 GLY B O 1
ATOM 2010 N N . GLU B 1 60 ? 13.003 4.138 22.280 1.00 36.44 58 GLU B N 1
ATOM 2011 C CA . GLU B 1 60 ? 13.229 2.897 21.570 1.00 36.53 58 GLU B CA 1
ATOM 2012 C C . GLU B 1 60 ? 12.688 2.825 20.163 1.00 35.29 58 GLU B C 1
ATOM 2013 O O . GLU B 1 60 ? 11.752 3.519 19.760 1.00 33.03 58 GLU B O 1
ATOM 2019 N N . ALA B 1 61 ? 13.359 1.985 19.348 1.00 34.04 59 ALA B N 1
ATOM 2020 C CA . ALA B 1 61 ? 12.928 1.814 17.962 1.00 33.26 59 ALA B CA 1
ATOM 2021 C C . ALA B 1 61 ? 11.565 1.141 17.922 1.00 34.05 59 ALA B C 1
ATOM 2022 O O . ALA B 1 61 ? 11.225 0.315 18.774 1.00 34.39 59 ALA B O 1
ATOM 2032 N N . THR B 1 63 ? 8.495 -0.873 15.538 1.00 33.29 61 THR B N 1
ATOM 2033 C CA . THR B 1 63 ? 8.365 -1.810 14.436 1.00 32.66 61 THR B CA 1
ATOM 2034 C C . THR B 1 63 ? 7.360 -1.355 13.394 1.00 33.24 61 THR B C 1
ATOM 2035 O O . THR B 1 63 ? 6.292 -1.915 13.146 1.00 33.79 61 THR B O 1
ATOM 2039 N N . GLU B 1 64 ? 7.693 -0.218 12.743 1.00 29.79 62 GLU B N 1
ATOM 2040 C CA . GLU B 1 64 ? 6.866 0.355 11.705 1.00 27.98 62 GLU B CA 1
ATOM 2041 C C . GLU B 1 64 ? 7.746 1.168 10.743 1.00 25.82 62 GLU B C 1
ATOM 2042 O O . GLU B 1 64 ? 8.919 1.343 11.036 1.00 28.81 62 GLU B O 1
ATOM 2048 N N . THR B 1 65 ? 7.157 1.559 9.624 1.00 26.31 63 THR B N 1
ATOM 2049 C CA . THR B 1 65 ? 7.962 2.358 8.674 1.00 26.40 63 THR B CA 1
ATOM 2050 C C . THR B 1 65 ? 7.231 3.654 8.357 1.00 23.22 63 THR B C 1
ATOM 2051 O O . THR B 1 65 ? 6.028 3.745 8.433 1.00 24.75 63 THR B O 1
ATOM 2055 N N . ARG B 1 66 ? 8.020 4.713 8.113 1.00 24.96 64 ARG B N 1
ATOM 2056 C CA . ARG B 1 66 ? 7.531 6.035 7.801 1.00 21.62 64 ARG B CA 1
ATOM 2057 C C . ARG B 1 66 ? 8.434 6.653 6.721 1.00 20.06 64 ARG B C 1
ATOM 2058 O O . ARG B 1 66 ? 9.625 6.345 6.612 1.00 22.07 64 ARG B O 1
ATOM 2066 N N . ASN B 1 67 ? 7.797 7.492 5.922 1.00 20.69 65 ASN B N 1
ATOM 2067 C CA . ASN B 1 67 ? 8.451 8.182 4.809 1.00 20.91 65 ASN B CA 1
ATOM 2068 C C . ASN B 1 67 ? 8.944 9.557 5.271 1.00 20.63 65 ASN B C 1
ATOM 2069 O O . ASN B 1 67 ? 8.135 10.295 5.853 1.00 20.72 65 ASN B O 1
ATOM 2074 N N . VAL B 1 68 ? 10.173 9.885 4.973 1.00 20.71 66 VAL B N 1
ATOM 2075 C CA . VAL B 1 68 ? 10.753 11.195 5.400 1.00 19.95 66 VAL B CA 1
ATOM 2076 C C . VAL B 1 68 ? 9.920 12.380 5.001 1.00 19.69 66 VAL B C 1
ATOM 2077 O O . VAL B 1 68 ? 9.630 13.284 5.828 1.00 18.99 66 VAL B O 1
ATOM 2081 N N . LEU B 1 69 ? 9.547 12.475 3.726 1.00 21.00 67 LEU B N 1
ATOM 2082 C CA . LEU B 1 69 ? 8.764 13.610 3.222 1.00 19.74 67 LEU B CA 1
ATOM 2083 C C . LEU B 1 69 ? 7.373 13.661 3.783 1.00 19.25 67 LEU B C 1
ATOM 2084 O O . LEU B 1 69 ? 6.867 14.738 4.172 1.00 19.67 67 LEU B O 1
ATOM 2089 N N . ILE B 1 70 ? 6.692 12.518 3.891 1.00 20.31 68 ILE B N 1
ATOM 2090 C CA . ILE B 1 70 ? 5.343 12.491 4.460 1.00 20.31 68 ILE B CA 1
ATOM 2091 C C . ILE B 1 70 ? 5.387 13.040 5.888 1.00 18.33 68 ILE B C 1
ATOM 2092 O O . ILE B 1 70 ? 4.540 13.817 6.299 1.00 19.00 68 ILE B O 1
ATOM 2097 N N . GLU B 1 71 ? 6.385 12.580 6.668 1.00 19.12 69 GLU B N 1
ATOM 2098 C CA . GLU B 1 71 ? 6.501 13.037 8.046 1.00 18.07 69 GLU B CA 1
ATOM 2099 C C . GLU B 1 71 ? 6.919 14.518 8.125 1.00 16.78 69 GLU B C 1
ATOM 2100 O O . GLU B 1 71 ? 6.333 15.255 8.924 1.00 17.62 69 GLU B O 1
ATOM 2106 N N . ALA B 1 72 ? 7.847 14.886 7.278 1.00 18.05 70 ALA B N 1
ATOM 2107 C CA . ALA B 1 72 ? 8.283 16.317 7.326 1.00 19.06 70 ALA B CA 1
ATOM 2108 C C . ALA B 1 72 ? 7.164 17.256 6.952 1.00 17.03 70 ALA B C 1
ATOM 2109 O O . ALA B 1 72 ? 7.166 18.429 7.415 1.00 18.81 70 ALA B O 1
ATOM 2111 N N . ALA B 1 73 ? 6.168 16.843 6.183 1.00 17.47 71 ALA B N 1
ATOM 2112 C CA . ALA B 1 73 ? 5.027 17.627 5.825 1.00 18.61 71 ALA B CA 1
ATOM 2113 C C . ALA B 1 73 ? 4.217 18.082 7.051 1.00 17.47 71 ALA B C 1
ATOM 2114 O O . ALA B 1 73 ? 3.523 19.073 7.020 1.00 19.75 71 ALA B O 1
ATOM 2116 N N . ARG B 1 74 ? 4.334 17.350 8.175 1.00 17.94 72 ARG B N 1
ATOM 2117 C CA . ARG B 1 74 ? 3.620 17.783 9.371 1.00 17.44 72 ARG B CA 1
ATOM 2118 C C . ARG B 1 74 ? 4.192 19.121 9.851 1.00 17.58 72 ARG B C 1
ATOM 2119 O O . ARG B 1 74 ? 3.384 19.989 10.247 1.00 18.06 72 ARG B O 1
ATOM 2127 N N . ILE B 1 75 ? 5.482 19.340 9.812 1.00 18.02 73 ILE B N 1
ATOM 2128 C CA . ILE B 1 75 ? 6.127 20.579 10.292 1.00 18.04 73 ILE B CA 1
ATOM 2129 C C . ILE B 1 75 ? 5.764 21.776 9.430 1.00 18.48 73 ILE B C 1
ATOM 2130 O O . ILE B 1 75 ? 5.615 22.893 9.945 1.00 20.86 73 ILE B O 1
ATOM 2135 N N . THR B 1 76 ? 5.543 21.546 8.141 1.00 19.42 74 THR B N 1
ATOM 2136 C CA . THR B 1 76 ? 5.241 22.615 7.198 1.00 20.52 74 THR B CA 1
ATOM 2137 C C . THR B 1 76 ? 3.792 22.754 6.802 1.00 19.92 74 THR B C 1
ATOM 2138 O O . THR B 1 76 ? 3.470 23.423 5.822 1.00 18.70 74 THR B O 1
ATOM 2142 N N . ARG B 1 77 ? 2.858 22.083 7.495 1.00 19.31 75 ARG B N 1
ATOM 2143 C CA . ARG B 1 77 ? 1.441 22.163 7.191 1.00 19.81 75 ARG B CA 1
ATOM 2144 C C . ARG B 1 77 ? 1.198 21.776 5.722 1.00 19.99 75 ARG B C 1
ATOM 2145 O O . ARG B 1 77 ? 0.375 22.371 5.043 1.00 21.48 75 ARG B O 1
ATOM 2153 N N . GLY B 1 78 ? 1.939 20.773 5.251 1.00 18.95 76 GLY B N 1
ATOM 2154 C CA . GLY B 1 78 ? 1.809 20.281 3.859 1.00 19.52 76 GLY B CA 1
ATOM 2155 C C . GLY B 1 78 ? 2.610 21.084 2.858 1.00 20.56 76 GLY B C 1
ATOM 2156 O O . GLY B 1 78 ? 2.678 20.590 1.700 1.00 22.43 76 GLY B O 1
ATOM 2157 N N . GLU B 1 79 ? 3.157 22.243 3.176 1.00 20.49 77 GLU B N 1
ATOM 2158 C CA . GLU B 1 79 ? 3.904 23.049 2.192 1.00 21.47 77 GLU B CA 1
ATOM 2159 C C . GLU B 1 79 ? 5.348 22.601 2.088 1.00 21.27 77 GLU B C 1
ATOM 2160 O O . GLU B 1 79 ? 6.302 23.126 2.663 1.00 21.58 77 GLU B O 1
ATOM 2166 N N . ILE B 1 80 ? 5.518 21.491 1.342 1.00 20.78 78 ILE B N 1
ATOM 2167 C CA . IL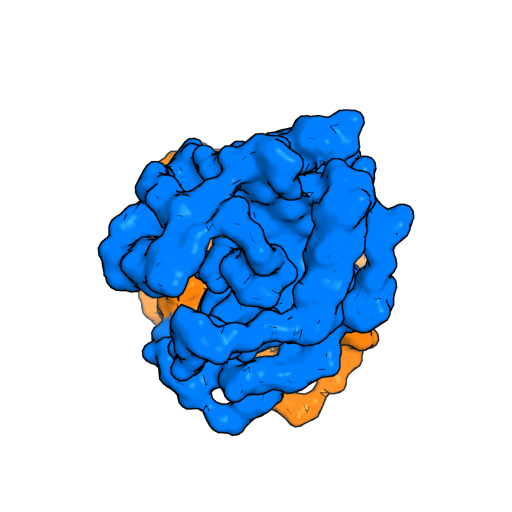E B 1 80 ? 6.830 20.889 1.162 1.00 19.79 78 ILE B CA 1
ATOM 2168 C C . ILE B 1 80 ? 6.860 20.035 -0.103 1.00 20.42 78 ILE B C 1
ATOM 2169 O O . ILE B 1 80 ? 5.785 19.651 -0.550 1.00 20.86 78 ILE B O 1
ATOM 2174 N N . ARG B 1 81 ? 8.045 19.923 -0.672 1.00 20.43 79 ARG B N 1
ATOM 2175 C CA . ARG B 1 81 ? 8.160 19.064 -1.880 1.00 22.10 79 ARG B CA 1
ATOM 2176 C C . ARG B 1 81 ? 9.330 18.114 -1.758 1.00 22.13 79 ARG B C 1
ATOM 2177 O O . ARG B 1 81 ? 10.273 18.296 -0.982 1.00 21.75 79 ARG B O 1
ATOM 2185 N N . PRO B 1 82 ? 9.333 17.039 -2.575 1.00 20.92 80 PRO B N 1
ATOM 2186 C CA . PRO B 1 82 ? 10.447 16.142 -2.656 1.00 22.92 80 PRO B CA 1
ATOM 2187 C C . PRO B 1 82 ? 11.723 16.927 -2.938 1.00 22.67 80 PRO B C 1
ATOM 2188 O O . PRO B 1 82 ? 11.769 17.880 -3.748 1.00 22.33 80 PRO B O 1
ATOM 2192 N N . LEU B 1 83 ? 12.851 16.561 -2.350 1.00 22.68 81 LEU B N 1
ATOM 2193 C CA . LEU B 1 83 ? 14.136 17.177 -2.519 1.00 23.91 81 LEU B CA 1
ATOM 2194 C C . LEU B 1 83 ? 14.577 17.147 -3.997 1.00 24.80 81 LEU B C 1
ATOM 2195 O O . LEU B 1 83 ? 15.255 18.041 -4.478 1.00 24.81 81 LEU B O 1
ATOM 2200 N N . ALA B 1 84 ? 14.073 16.150 -4.731 1.00 24.53 82 ALA B N 1
ATOM 2201 C CA . ALA B 1 84 ? 14.374 16.051 -6.168 1.00 27.33 82 ALA B CA 1
ATOM 2202 C C . ALA B 1 84 ? 13.919 17.306 -6.900 1.00 27.83 82 ALA B C 1
ATOM 2203 O O . ALA B 1 84 ? 14.541 17.667 -7.926 1.00 30.06 82 ALA B O 1
ATOM 2205 N N . GLN B 1 85 ? 12.866 17.964 -6.459 1.00 27.22 83 GLN B N 1
ATOM 2206 C CA . GLN B 1 85 ? 12.339 19.170 -7.075 1.00 28.81 83 GLN B CA 1
ATOM 2207 C C . GLN B 1 85 ? 13.047 20.436 -6.666 1.00 28.65 83 GLN B C 1
ATOM 2208 O O . GLN B 1 85 ? 12.746 21.527 -7.217 1.00 31.69 83 GLN B O 1
ATOM 2214 N N . ALA B 1 86 ? 14.070 20.394 -5.809 1.00 27.54 84 ALA B N 1
ATOM 2215 C CA . ALA B 1 86 ? 14.766 21.627 -5.429 1.00 26.71 84 ALA B CA 1
ATOM 2216 C C . ALA B 1 86 ? 15.710 22.080 -6.561 1.00 27.66 84 ALA B C 1
ATOM 2217 O O . ALA B 1 86 ? 16.423 21.270 -7.148 1.00 27.60 84 ALA B O 1
ATOM 2219 N N . ASP B 1 87 ? 15.681 23.367 -6.847 1.00 28.22 85 ASP B N 1
ATOM 2220 C CA . ASP B 1 87 ? 16.567 23.884 -7.941 1.00 28.01 85 ASP B CA 1
ATOM 2221 C C . ASP B 1 87 ? 17.348 25.044 -7.364 1.00 29.31 85 ASP B C 1
ATOM 2222 O O . ASP B 1 87 ? 16.736 26.037 -6.931 1.00 30.72 85 ASP B O 1
ATOM 2227 N N . ALA B 1 88 ? 18.662 24.974 -7.323 1.00 29.86 86 ALA B N 1
ATOM 2228 C CA . ALA B 1 88 ? 19.503 26.029 -6.781 1.00 31.95 86 ALA B CA 1
ATOM 2229 C C . ALA B 1 88 ? 19.272 27.375 -7.439 1.00 31.24 86 ALA B C 1
ATOM 2230 O O . ALA B 1 88 ? 19.319 28.412 -6.778 1.00 30.76 86 ALA B O 1
ATOM 2232 N N . ALA B 1 89 ? 18.870 27.377 -8.713 1.00 31.95 87 ALA B N 1
ATOM 2233 C CA . ALA B 1 89 ? 18.621 28.632 -9.427 1.00 33.36 87 ALA B CA 1
ATOM 2234 C C . ALA B 1 89 ? 17.393 29.380 -8.955 1.00 34.31 87 ALA B C 1
ATOM 2235 O O . ALA B 1 89 ? 17.192 30.573 -9.257 1.00 34.98 87 ALA B O 1
ATOM 2237 N N . GLU B 1 90 ? 16.505 28.712 -8.209 1.00 34.47 88 GLU B N 1
ATOM 2238 C CA . GLU B 1 90 ? 15.303 29.326 -7.685 1.00 34.11 88 GLU B CA 1
ATOM 2239 C C . GLU B 1 90 ? 15.430 29.632 -6.191 1.00 32.76 88 GLU B C 1
ATOM 2240 O O . GLU B 1 90 ? 14.419 29.948 -5.569 1.00 33.74 88 GLU B O 1
ATOM 2246 N N . LEU B 1 91 ? 16.632 29.499 -5.619 1.00 31.07 89 LEU B N 1
ATOM 2247 C CA . LEU B 1 91 ? 16.772 29.790 -4.184 1.00 30.36 89 LEU B CA 1
ATOM 2248 C C . LEU B 1 91 ? 17.894 30.774 -3.898 1.00 29.27 89 LEU B C 1
ATOM 2249 O O . LEU B 1 91 ? 18.908 30.839 -4.636 1.00 31.59 89 LEU B O 1
ATOM 2254 N N . ASP B 1 92 ? 17.806 31.543 -2.833 1.00 27.73 90 ASP B N 1
ATOM 2255 C CA . ASP B 1 92 ? 18.824 32.519 -2.457 1.00 27.10 90 ASP B CA 1
ATOM 2256 C C . ASP B 1 92 ? 19.726 32.079 -1.327 1.00 27.79 90 ASP B C 1
ATOM 2257 O O . ASP B 1 92 ? 20.823 32.625 -1.092 1.00 28.28 90 ASP B O 1
ATOM 2262 N N . ALA B 1 93 ? 19.281 31.066 -0.569 1.00 27.78 91 ALA B N 1
ATOM 2263 C CA . ALA B 1 93 ? 20.034 30.556 0.565 1.00 25.64 91 ALA B CA 1
ATOM 2264 C C . ALA B 1 93 ? 19.464 29.172 0.934 1.00 24.83 91 ALA B C 1
ATOM 2265 O O . ALA B 1 93 ? 18.429 28.827 0.377 1.00 23.37 91 ALA B O 1
ATOM 2267 N N . LEU B 1 94 ? 20.258 28.383 1.636 1.00 24.70 92 LEU B N 1
ATOM 2268 C CA . LEU B 1 94 ? 19.810 27.050 2.050 1.00 24.94 92 LEU B CA 1
ATOM 2269 C C . LEU B 1 94 ? 20.067 26.878 3.543 1.00 23.95 92 LEU B C 1
ATOM 2270 O O . LEU B 1 94 ? 21.166 27.226 3.988 1.00 26.03 92 LEU B O 1
ATOM 2275 N N . ILE B 1 95 ? 19.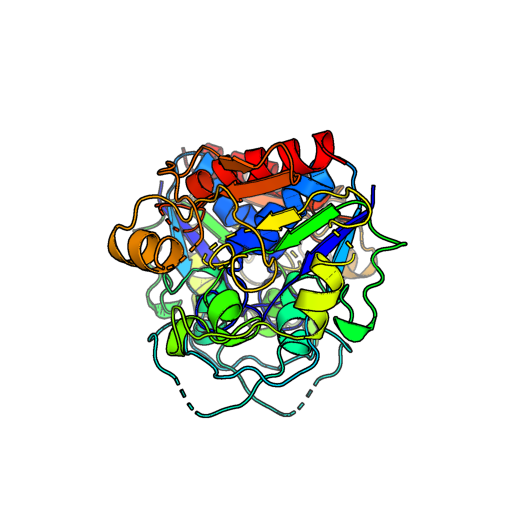092 26.381 4.305 1.00 23.65 93 ILE B N 1
ATOM 2276 C CA . ILE B 1 95 ? 19.264 26.180 5.735 1.00 22.32 93 ILE B CA 1
ATOM 2277 C C . ILE B 1 95 ? 18.868 24.736 6.070 1.00 23.94 93 ILE B C 1
ATOM 2278 O O . ILE B 1 95 ? 17.847 24.232 5.600 1.00 23.71 93 ILE B O 1
ATOM 2283 N N . VAL B 1 96 ? 19.686 24.097 6.894 1.00 22.23 94 VAL B N 1
ATOM 2284 C CA . VAL B 1 96 ? 19.409 22.719 7.268 1.00 22.69 94 VAL B CA 1
ATOM 2285 C C . VAL B 1 96 ? 19.317 22.597 8.783 1.00 22.22 94 VAL B C 1
ATOM 2286 O O . VAL B 1 96 ? 20.338 22.511 9.474 1.00 22.19 94 VAL B O 1
ATOM 2290 N N . PRO B 1 97 ? 18.093 22.505 9.315 1.00 22.20 95 PRO B N 1
ATOM 2291 C CA . PRO B 1 97 ? 17.910 22.331 10.751 1.00 22.34 95 PRO B CA 1
ATOM 2292 C C . PRO B 1 97 ? 18.497 20.971 11.153 1.00 23.92 95 PRO B C 1
ATOM 2293 O O . PRO B 1 97 ? 18.745 20.077 10.347 1.00 25.82 95 PRO B O 1
ATOM 2297 N N . GLY B 1 98 ? 18.671 20.800 12.464 1.00 25.75 96 GLY B N 1
ATOM 2298 C CA . GLY B 1 98 ? 19.255 19.593 12.985 1.00 25.40 96 GLY B CA 1
ATOM 2299 C C . GLY B 1 98 ? 18.295 18.467 13.295 1.00 25.27 96 GLY B C 1
ATOM 2300 O O . GLY B 1 98 ? 17.260 18.311 12.659 1.00 25.46 96 GLY B O 1
ATOM 2301 N N . GLY B 1 99 ? 18.623 17.729 14.355 1.00 25.33 97 GLY B N 1
ATOM 2302 C CA . GLY B 1 99 ? 17.853 16.543 14.708 1.00 24.91 97 GLY B CA 1
ATOM 2303 C C . GLY B 1 99 ? 18.691 15.344 14.218 1.00 25.89 97 GLY B C 1
ATOM 2304 O O . GLY B 1 99 ? 19.577 15.514 13.347 1.00 27.20 97 GLY B O 1
ATOM 2305 N N . PHE B 1 100 ? 18.429 14.179 14.763 1.00 25.15 98 PHE B N 1
ATOM 2306 C CA . PHE B 1 100 ? 19.137 12.970 14.388 1.00 26.61 98 PHE B CA 1
ATOM 2307 C C . PHE B 1 100 ? 18.859 12.606 12.942 1.00 25.73 98 PHE B C 1
ATOM 2308 O O . PHE B 1 100 ? 19.662 11.860 12.346 1.00 26.12 98 PHE B O 1
ATOM 2316 N N . GLY B 1 101 ? 17.744 13.041 12.363 1.00 23.90 99 GLY B N 1
ATOM 2317 C CA . GLY B 1 101 ? 17.448 12.792 10.958 1.00 24.83 99 GLY B CA 1
ATOM 2318 C C . GLY B 1 101 ? 18.570 13.290 10.056 1.00 24.34 99 GLY B C 1
ATOM 2319 O O . GLY B 1 101 ? 18.810 12.746 8.960 1.00 24.62 99 GLY B O 1
ATOM 2320 N N . ALA B 1 102 ? 19.257 14.365 10.457 1.00 23.22 100 ALA B N 1
ATOM 2321 C CA . ALA B 1 102 ? 20.363 14.890 9.686 1.00 25.34 100 ALA B CA 1
ATOM 2322 C C . ALA B 1 102 ? 21.502 13.881 9.548 1.00 24.16 100 ALA B C 1
ATOM 2323 O O . ALA B 1 102 ? 22.270 13.865 8.600 1.00 26.11 100 ALA B O 1
ATOM 2325 N N . ALA B 1 103 ? 21.703 13.077 10.600 1.00 25.28 101 ALA B N 1
ATOM 2326 C CA . ALA B 1 103 ? 22.762 12.086 10.632 1.00 28.11 101 ALA B CA 1
ATOM 2327 C C . ALA B 1 103 ? 22.241 10.700 10.296 1.00 28.28 101 ALA B C 1
ATOM 2328 O O . ALA B 1 103 ? 23.061 9.764 10.260 1.00 32.13 101 ALA B O 1
ATOM 2330 N N . LYS B 1 104 ? 20.984 10.536 9.949 1.00 27.51 102 LYS B N 1
ATOM 2331 C CA . LYS B 1 104 ? 20.369 9.278 9.625 1.00 25.17 102 LYS B CA 1
ATOM 2332 C C . LYS B 1 104 ? 19.702 9.207 8.259 1.00 27.10 102 LYS B C 1
ATOM 2333 O O . LYS B 1 104 ? 19.828 8.212 7.524 1.00 29.84 102 LYS B O 1
ATOM 2339 N N . ASN B 1 105 ? 19.031 10.283 7.883 1.00 23.46 103 ASN B N 1
ATOM 2340 C CA . ASN B 1 105 ? 18.295 10.364 6.643 1.00 24.37 103 ASN B CA 1
ATOM 2341 C C . ASN B 1 105 ? 18.936 11.307 5.638 1.00 25.94 103 ASN B C 1
ATOM 2342 O O . ASN B 1 105 ? 18.626 11.156 4.439 1.00 28.55 103 ASN B O 1
ATOM 2347 N N . LEU B 1 106 ? 19.648 12.323 6.075 1.00 24.84 104 LEU B N 1
ATOM 2348 C CA . LEU B 1 106 ? 20.291 13.210 5.099 1.00 25.32 104 LEU B CA 1
ATOM 2349 C C . LEU B 1 106 ? 21.718 12.701 4.836 1.00 27.35 104 LEU B C 1
ATOM 2350 O O . LEU B 1 106 ? 22.379 13.153 3.910 1.00 26.30 104 LEU B O 1
ATOM 2355 N N . SER B 1 107 ? 22.190 11.850 5.744 1.00 27.79 105 SER B N 1
ATOM 2356 C CA . SER B 1 107 ? 23.535 11.257 5.646 1.00 27.32 105 SER B CA 1
ATOM 2357 C C . SER B 1 107 ? 23.537 10.037 6.577 1.00 28.71 105 SER B C 1
ATOM 2358 O O . SER B 1 107 ? 22.520 9.839 7.255 1.00 27.92 105 SER B O 1
ATOM 2361 N N . ASN B 1 108 ? 24.620 9.275 6.625 1.00 28.62 106 ASN B N 1
ATOM 2362 C CA . ASN B 1 108 ? 24.617 8.139 7.562 1.00 30.48 106 ASN B CA 1
ATOM 2363 C C . ASN B 1 108 ? 25.687 8.400 8.618 1.00 30.79 106 ASN B C 1
ATOM 2364 O O . ASN B 1 108 ? 26.363 7.457 9.041 1.00 31.83 106 ASN B O 1
ATOM 2369 N N . PHE B 1 109 ? 25.941 9.659 8.946 1.00 30.31 107 PHE B N 1
ATOM 2370 C CA . PHE B 1 109 ? 26.912 10.027 9.966 1.00 31.68 107 PHE B CA 1
ATOM 2371 C C . PHE B 1 109 ? 26.721 9.355 11.306 1.00 33.36 107 PHE B C 1
ATOM 2372 O O . PHE B 1 109 ? 27.697 9.113 12.059 1.00 32.82 107 PHE B O 1
ATOM 2380 N N . ALA B 1 110 ? 25.486 9.106 11.734 1.00 33.24 108 ALA B N 1
ATOM 2381 C CA . ALA B 1 110 ? 25.213 8.482 13.012 1.00 35.64 108 ALA B CA 1
ATOM 2382 C C . ALA B 1 110 ? 25.785 7.070 13.088 1.00 35.77 108 ALA B C 1
ATOM 2383 O O . ALA B 1 110 ? 26.078 6.603 14.198 1.00 38.50 108 ALA B O 1
ATOM 2385 N N . SER B 1 111 ? 25.926 6.380 11.961 1.00 35.21 109 SER B N 1
ATOM 2386 C CA . SER B 1 111 ? 26.441 5.020 11.994 1.00 36.54 109 SER B CA 1
ATOM 2387 C C . SER B 1 111 ? 27.829 4.895 11.389 1.00 36.92 109 SER B C 1
ATOM 2388 O O . SER B 1 111 ? 28.502 3.901 11.694 1.00 38.67 109 SER B O 1
ATOM 2391 N N . LEU B 1 112 ? 28.245 5.850 10.550 1.00 36.53 110 LEU B N 1
ATOM 2392 C CA . LEU B 1 112 ? 29.566 5.729 9.934 1.00 36.49 110 LEU B CA 1
ATOM 2393 C C . LEU B 1 112 ? 30.591 6.734 10.377 1.00 35.69 110 LEU B C 1
ATOM 2394 O O . LEU B 1 112 ? 31.784 6.571 10.065 1.00 35.66 110 LEU B O 1
ATOM 2399 N N . GLY B 1 113 ? 30.221 7.805 11.071 1.00 35.49 111 GLY B N 1
ATOM 2400 C CA . GLY B 1 113 ? 31.159 8.815 11.521 1.00 36.05 111 GLY B CA 1
ATOM 2401 C C . GLY B 1 113 ? 31.892 9.475 10.360 1.00 36.25 111 GLY B C 1
ATOM 2402 O O . GLY B 1 113 ? 31.294 9.869 9.363 1.00 35.72 111 GLY B O 1
ATOM 2403 N N . SER B 1 114 ? 33.224 9.471 10.413 1.00 36.93 112 SER B N 1
ATOM 2404 C CA . SER B 1 114 ? 34.066 10.075 9.400 1.00 37.98 112 SER B CA 1
ATOM 2405 C C . SER B 1 114 ? 34.081 9.364 8.059 1.00 37.71 112 SER B C 1
ATOM 2406 O O . SER B 1 114 ? 34.684 9.863 7.098 1.00 38.33 112 SER B O 1
ATOM 2409 N N . GLU B 1 115 ? 33.450 8.199 7.957 1.00 38.49 113 GLU B N 1
ATOM 2410 C CA . GLU B 1 115 ? 33.361 7.438 6.726 1.00 38.99 113 GLU B CA 1
ATOM 2411 C C . GLU B 1 115 ? 31.970 7.529 6.110 1.00 37.59 113 G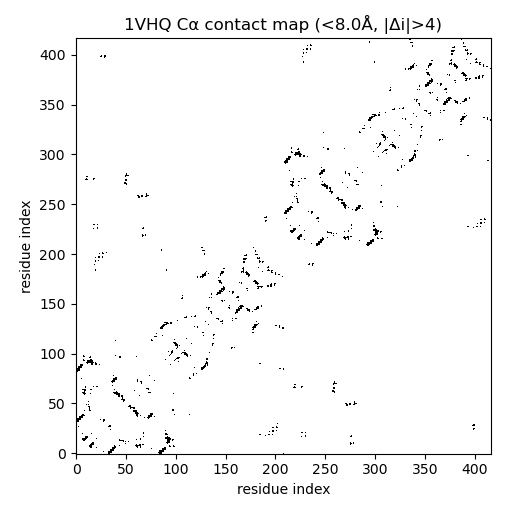LU B C 1
ATOM 2412 O O . GLU B 1 115 ? 31.645 6.802 5.175 1.00 39.16 113 GLU B O 1
ATOM 2418 N N . CYS B 1 116 ? 31.122 8.414 6.636 1.00 36.69 114 CYS B N 1
ATOM 2419 C CA . CYS B 1 116 ? 29.772 8.548 6.116 1.00 34.79 114 CYS B CA 1
ATOM 2420 C C . CYS B 1 116 ? 29.706 9.192 4.745 1.00 34.10 114 CYS B C 1
ATOM 2421 O O . CYS B 1 116 ? 30.686 9.663 4.153 1.00 35.43 114 CYS B O 1
ATOM 2424 N N . THR B 1 117 ? 28.528 9.095 4.142 1.00 34.90 115 THR B N 1
ATOM 2425 C CA . THR B 1 117 ? 28.190 9.672 2.859 1.00 33.51 115 THR B CA 1
ATOM 2426 C C . THR B 1 117 ? 26.869 10.468 3.028 1.00 32.57 115 THR B C 1
ATOM 2427 O O . THR B 1 117 ? 26.062 10.157 3.902 1.00 32.80 115 THR B O 1
ATOM 2431 N N . VAL B 1 118 ? 26.682 11.445 2.171 1.00 31.95 116 VAL B N 1
ATOM 2432 C CA . VAL B 1 118 ? 25.517 12.322 2.171 1.00 29.41 116 VAL B CA 1
ATOM 2433 C C . VAL B 1 118 ? 24.505 12.031 1.094 1.00 30.16 116 VAL B C 1
ATOM 2434 O O . VAL B 1 118 ? 24.815 11.567 -0.028 1.00 30.16 116 VAL B O 1
ATOM 2438 N N . ASP B 1 119 ? 23.221 12.285 1.390 1.00 28.57 117 ASP B N 1
ATOM 2439 C CA . ASP B 1 119 ? 22.159 12.096 0.402 1.00 28.55 117 ASP B CA 1
ATOM 2440 C C . ASP B 1 119 ? 22.622 12.758 -0.894 1.00 28.51 117 ASP B C 1
ATOM 2441 O O . ASP B 1 119 ? 23.025 13.939 -0.836 1.00 29.73 117 ASP B O 1
ATOM 2446 N N . ARG B 1 120 ? 22.563 12.039 -2.009 1.00 30.12 118 ARG B N 1
ATOM 2447 C CA . ARG B 1 120 ? 23.048 12.605 -3.276 1.00 31.66 118 ARG B CA 1
ATOM 2448 C C . ARG B 1 120 ? 22.290 13.826 -3.733 1.00 31.70 118 ARG B C 1
ATOM 2449 O O . ARG B 1 120 ? 22.913 14.793 -4.226 1.00 31.49 118 ARG B O 1
ATOM 2457 N N . GLU B 1 121 ? 20.968 13.862 -3.560 1.00 31.80 119 GLU B N 1
ATOM 2458 C CA . GLU B 1 121 ? 20.225 15.060 -3.977 1.00 31.64 119 GLU B CA 1
ATOM 2459 C C . GLU B 1 121 ? 20.640 16.237 -3.105 1.00 31.39 119 GLU B C 1
ATOM 2460 O O . GLU B 1 121 ? 20.862 17.320 -3.658 1.00 31.66 119 GLU B O 1
ATOM 2466 N N . LEU B 1 122 ? 20.879 16.009 -1.791 1.00 31.31 120 LEU B N 1
ATOM 2467 C CA . LEU B 1 122 ? 21.304 17.131 -0.943 1.00 30.15 120 LEU B CA 1
ATOM 2468 C C . LEU B 1 122 ? 22.691 17.627 -1.310 1.00 31.53 120 LEU B C 1
ATOM 2469 O O . LEU B 1 122 ? 22.964 18.831 -1.407 1.00 31.65 120 LEU B O 1
ATOM 2474 N N . LYS B 1 123 ? 23.629 16.701 -1.517 1.00 31.15 121 LYS B N 1
ATOM 2475 C CA . LYS B 1 123 ? 24.994 17.029 -1.860 1.00 31.80 121 LYS B CA 1
ATOM 2476 C C . LYS B 1 123 ? 25.078 17.841 -3.155 1.00 30.92 121 LYS B C 1
ATOM 2477 O O . LYS B 1 123 ? 25.779 18.855 -3.162 1.00 30.49 121 LYS B O 1
ATOM 2483 N N . ALA B 1 124 ? 24.317 17.428 -4.163 1.00 31.50 122 ALA B N 1
ATOM 2484 C CA . ALA B 1 124 ? 24.352 18.158 -5.445 1.00 30.96 122 ALA B CA 1
ATOM 2485 C C . ALA B 1 124 ? 23.785 19.562 -5.264 1.00 31.90 122 ALA B C 1
ATOM 2486 O O . ALA B 1 124 ? 24.289 20.529 -5.816 1.00 31.08 122 ALA B O 1
ATOM 2488 N N . LEU B 1 125 ? 22.690 19.637 -4.479 1.00 30.32 123 LEU B N 1
ATOM 2489 C CA . LEU B 1 125 ? 22.063 20.920 -4.241 1.00 29.32 123 LEU B CA 1
ATOM 2490 C C . LEU B 1 125 ? 22.985 21.865 -3.503 1.00 27.09 123 LEU B C 1
ATOM 2491 O O . LEU B 1 125 ? 23.114 23.010 -3.929 1.00 28.47 123 LEU B O 1
ATOM 2496 N N . ALA B 1 126 ? 23.601 21.428 -2.403 1.00 27.67 124 ALA B N 1
ATOM 2497 C CA . ALA B 1 126 ? 24.495 22.314 -1.651 1.00 28.19 124 ALA B CA 1
ATOM 2498 C C . ALA B 1 126 ? 25.698 22.726 -2.513 1.00 30.03 124 ALA B C 1
ATOM 2499 O O . ALA B 1 126 ? 26.136 23.856 -2.442 1.00 30.68 124 ALA B O 1
ATOM 2501 N N . GLN B 1 127 ? 26.215 21.798 -3.308 1.00 30.20 125 GLN B N 1
ATOM 2502 C CA . GLN B 1 127 ? 27.346 22.134 -4.177 1.00 32.27 125 GLN B CA 1
ATOM 2503 C C . GLN B 1 127 ? 26.954 23.182 -5.202 1.00 32.52 125 GLN B C 1
ATOM 2504 O O . GLN B 1 127 ? 27.698 24.150 -5.407 1.00 34.35 125 GLN B O 1
ATOM 2510 N N . ALA B 1 128 ? 25.766 23.093 -5.787 1.00 32.69 126 ALA B N 1
ATOM 2511 C CA . ALA B 1 128 ? 25.313 24.065 -6.777 1.00 32.43 126 ALA B CA 1
ATOM 2512 C C . ALA B 1 128 ? 25.128 25.430 -6.124 1.00 34.70 126 ALA B C 1
ATOM 2513 O O . ALA B 1 128 ? 25.453 26.476 -6.682 1.00 32.40 126 ALA B O 1
ATOM 2523 N N . HIS B 1 130 ? 26.717 26.608 -3.462 1.00 34.82 128 HIS B N 1
ATOM 2524 C CA . HIS B 1 130 ? 28.031 27.137 -3.189 1.00 34.75 128 HIS B CA 1
ATOM 2525 C C . HIS B 1 130 ? 28.742 27.657 -4.444 1.00 34.62 128 HIS B C 1
ATOM 2526 O O . HIS B 1 130 ? 29.386 28.706 -4.379 1.00 33.91 128 HIS B O 1
ATOM 2533 N N . GLN B 1 131 ? 28.513 27.023 -5.585 1.00 34.93 129 GLN B N 1
ATOM 2534 C CA . GLN B 1 131 ? 29.142 27.477 -6.830 1.00 36.42 129 GLN B CA 1
ATOM 2535 C C . GLN B 1 131 ? 28.525 28.784 -7.303 1.00 36.91 129 GLN B C 1
ATOM 2536 O O . GLN B 1 131 ? 29.201 29.577 -7.975 1.00 36.48 129 GLN B O 1
ATOM 2542 N N . ALA B 1 132 ? 27.274 29.060 -6.933 1.00 35.44 130 ALA B N 1
ATOM 2543 C CA . ALA B 1 132 ? 26.614 30.299 -7.321 1.00 35.01 130 ALA B CA 1
ATOM 2544 C C . ALA B 1 132 ? 26.878 31.423 -6.314 1.00 32.36 130 ALA B C 1
ATOM 2545 O O . ALA B 1 132 ? 26.252 32.483 -6.389 1.00 34.19 130 ALA B O 1
ATOM 2547 N N . GLY B 1 133 ? 27.643 31.148 -5.262 1.00 31.09 131 GLY B N 1
ATOM 2548 C CA . GLY B 1 133 ? 27.936 32.111 -4.214 1.00 31.36 131 GLY B CA 1
ATOM 2549 C C . GLY B 1 133 ? 26.755 32.402 -3.286 1.00 31.16 131 GLY B C 1
ATOM 2550 O O . GLY B 1 133 ? 26.615 33.538 -2.803 1.00 32.06 131 GLY B O 1
ATOM 2551 N N . LYS B 1 134 ? 25.909 31.432 -3.039 1.00 32.52 132 LYS B N 1
ATOM 2552 C CA . LYS B 1 134 ? 24.724 31.556 -2.164 1.00 29.98 132 LYS B CA 1
ATOM 2553 C C . LYS B 1 134 ? 25.037 30.941 -0.807 1.00 29.61 132 LYS B C 1
ATOM 2554 O O . LYS B 1 134 ? 25.528 29.809 -0.760 1.00 30.47 132 LYS B O 1
ATOM 2560 N N . PRO B 1 135 ? 24.585 31.546 0.289 1.00 29.26 133 PRO B N 1
ATOM 2561 C CA . PRO B 1 135 ? 24.881 31.073 1.625 1.00 28.84 133 PRO B CA 1
ATOM 2562 C C . PRO B 1 135 ? 24.145 29.825 2.086 1.00 28.03 133 PRO B C 1
ATOM 2563 O O . PRO B 1 135 ? 23.052 29.524 1.650 1.00 28.28 133 PRO B O 1
ATOM 2567 N N . LEU B 1 136 ? 24.846 29.037 2.897 1.00 27.45 134 LEU B N 1
ATOM 2568 C CA . LEU B 1 136 ? 24.305 27.816 3.490 1.00 27.97 134 LEU B CA 1
ATOM 2569 C C . LEU B 1 136 ? 24.374 27.949 5.010 1.00 28.32 134 LEU B C 1
ATOM 2570 O O . LEU B 1 136 ? 25.355 28.452 5.579 1.00 27.41 134 LEU B O 1
ATOM 2575 N N . GLY B 1 137 ? 23.339 27.423 5.679 1.00 26.63 135 GLY B N 1
ATOM 2576 C CA . GLY B 1 137 ? 23.274 27.471 7.141 1.00 27.06 135 GLY B CA 1
ATOM 2577 C C . GLY B 1 137 ? 22.910 26.068 7.657 1.00 27.61 135 GLY B C 1
ATOM 2578 O O . GLY B 1 137 ? 22.050 25.396 7.096 1.00 27.99 135 GLY B O 1
ATOM 2579 N N . PHE B 1 138 ? 23.787 25.514 8.490 1.00 27.12 136 PHE B N 1
ATOM 2580 C CA . PHE B 1 138 ? 23.631 24.181 9.058 1.00 27.13 136 PHE B CA 1
ATOM 2581 C C . PHE B 1 138 ? 23.697 24.295 10.592 1.00 27.58 136 PHE B C 1
ATOM 2582 O O . PHE B 1 138 ? 24.531 25.035 11.131 1.00 27.84 136 PHE B O 1
ATOM 2605 N N . ILE B 1 141 ? 23.726 18.870 14.659 1.00 28.36 139 ILE B N 1
ATOM 2606 C CA . ILE B 1 141 ? 24.683 17.880 14.153 1.00 29.27 139 ILE B CA 1
ATOM 2607 C C . ILE B 1 141 ? 24.794 17.933 12.632 1.00 29.69 139 ILE B C 1
ATOM 2608 O O . ILE B 1 141 ? 25.722 17.354 12.056 1.00 30.13 139 ILE B O 1
ATOM 2613 N N . ALA B 1 142 ? 23.998 18.785 11.982 1.00 28.44 140 ALA B N 1
ATOM 2614 C CA . ALA B 1 142 ? 24.028 18.918 10.532 1.00 28.04 140 ALA B CA 1
ATOM 2615 C C . ALA B 1 142 ? 25.366 19.282 9.928 1.00 28.17 140 ALA B C 1
ATOM 2616 O O . ALA B 1 142 ? 25.727 18.743 8.859 1.00 28.15 140 ALA B O 1
ATOM 2618 N N . PRO B 1 143 ? 26.158 20.120 10.563 1.00 28.81 141 PRO B N 1
ATOM 2619 C CA . PRO B 1 143 ? 27.467 20.525 10.042 1.00 29.67 141 PRO B CA 1
ATOM 2620 C C . PRO B 1 143 ? 28.398 19.361 9.805 1.00 29.50 141 PRO B C 1
ATOM 2621 O O . PRO B 1 143 ? 29.313 19.474 8.964 1.00 30.67 141 PRO B O 1
ATOM 2625 N N . ALA B 1 144 ? 28.209 18.232 10.451 1.00 29.97 142 ALA B N 1
ATOM 2626 C CA . ALA B 1 144 ? 29.011 17.040 10.300 1.00 31.85 142 ALA B CA 1
ATOM 2627 C C . ALA B 1 144 ? 29.030 16.535 8.873 1.00 33.41 142 ALA B C 1
ATOM 2628 O O . ALA B 1 144 ? 29.947 15.796 8.486 1.00 33.17 142 ALA B O 1
ATOM 2638 N N . LEU B 1 146 ? 29.173 18.547 6.249 1.00 32.25 144 LEU B N 1
ATOM 2639 C CA . LEU B 1 146 ? 29.936 19.487 5.448 1.00 33.41 144 LEU B CA 1
ATOM 2640 C C . LEU B 1 146 ? 31.221 18.985 4.863 1.00 33.83 144 LEU B C 1
ATOM 2641 O O . LEU B 1 146 ? 31.436 19.138 3.644 1.00 35.27 144 LEU B O 1
ATOM 2646 N N . PRO B 1 147 ? 32.090 18.334 5.606 1.00 35.35 145 PRO B N 1
ATOM 2647 C CA . PRO B 1 147 ? 33.344 17.794 5.047 1.00 35.74 145 PRO B CA 1
ATOM 2648 C C . PRO B 1 147 ? 33.090 16.703 4.037 1.00 37.73 145 PRO B C 1
ATOM 2649 O O . PRO B 1 147 ? 33.984 16.378 3.233 1.00 37.20 145 PRO B O 1
ATOM 2653 N N . LYS B 1 148 ? 31.879 16.138 3.944 1.00 36.99 146 LYS B N 1
ATOM 2654 C CA . LYS B 1 148 ? 31.551 15.146 2.944 1.00 37.89 146 LYS B CA 1
ATOM 2655 C C . LYS B 1 148 ? 30.835 15.748 1.743 1.00 37.88 146 LYS B C 1
ATOM 2656 O O . LYS B 1 148 ? 30.594 15.040 0.751 1.00 40.16 146 LYS B O 1
ATOM 2662 N N . ILE B 1 149 ? 30.364 16.983 1.838 1.00 37.22 147 ILE B N 1
ATOM 2663 C CA . ILE B 1 149 ? 29.708 17.633 0.713 1.00 37.77 147 ILE B CA 1
ATOM 2664 C C . ILE B 1 149 ? 30.770 18.423 -0.078 1.00 39.63 147 ILE B C 1
ATOM 2665 O O . ILE B 1 149 ? 30.761 18.457 -1.309 1.00 40.64 147 ILE B O 1
ATOM 2670 N N . PHE B 1 150 ? 31.610 19.105 0.691 1.00 39.63 148 PHE B N 1
ATOM 2671 C CA . PHE B 1 150 ? 32.650 19.953 0.132 1.00 40.79 148 PHE B CA 1
ATOM 2672 C C . PHE B 1 150 ? 34.038 19.356 0.274 1.00 42.76 148 PHE B C 1
ATOM 2673 O O . PHE B 1 150 ? 34.528 19.034 1.355 1.00 43.00 148 PHE B O 1
ATOM 2681 N N . ASP B 1 151 ? 34.711 19.227 -0.874 1.00 44.28 149 ASP B N 1
ATOM 2682 C CA . ASP B 1 151 ? 36.055 18.673 -0.910 1.00 46.64 149 ASP B CA 1
ATOM 2683 C C . ASP B 1 151 ? 37.093 19.788 -0.819 1.00 47.04 149 ASP B C 1
ATOM 2684 O O . ASP B 1 151 ? 37.861 20.044 -1.746 1.00 49.43 149 ASP B O 1
ATOM 2689 N N . PHE B 1 152 ? 37.076 20.475 0.295 1.00 46.27 150 PHE B N 1
ATOM 2690 C CA . PHE B 1 152 ? 37.921 21.585 0.670 1.00 45.48 150 PHE B CA 1
ATOM 2691 C C . PHE B 1 152 ? 37.592 21.898 2.142 1.00 45.41 150 PHE B C 1
ATOM 2692 O O . PHE B 1 152 ? 36.452 21.688 2.547 1.00 45.50 150 PHE B O 1
ATOM 2700 N N . PRO B 1 153 ? 38.565 22.373 2.892 1.00 44.74 151 PRO B N 1
ATOM 2701 C CA . PRO B 1 153 ? 38.405 22.662 4.299 1.00 44.55 151 PRO B CA 1
ATOM 2702 C C . PRO B 1 153 ? 37.462 23.793 4.634 1.00 43.90 151 PRO B C 1
ATOM 2703 O O . PRO B 1 153 ? 37.380 24.799 3.924 1.00 44.46 151 PRO B O 1
ATOM 2707 N N . LEU B 1 154 ? 36.756 23.652 5.771 1.00 42.40 152 LEU B N 1
ATOM 2708 C CA . LEU B 1 154 ? 35.809 24.665 6.207 1.00 40.83 152 LEU B CA 1
ATOM 2709 C C . LEU B 1 154 ? 35.848 24.935 7.704 1.00 38.89 152 LEU B C 1
ATOM 2710 O O . LEU B 1 154 ? 36.052 24.011 8.499 1.00 40.17 152 LEU B O 1
ATOM 2715 N N . ARG B 1 155 ? 35.665 26.194 8.112 1.00 38.72 153 ARG B N 1
ATOM 2716 C CA . ARG B 1 155 ? 35.588 26.431 9.568 1.00 37.45 153 ARG B CA 1
ATOM 2717 C C . ARG B 1 155 ? 34.102 26.212 9.937 1.00 36.42 153 ARG B C 1
ATOM 2718 O O . ARG B 1 155 ? 33.228 26.743 9.257 1.00 35.54 153 ARG B O 1
ATOM 2726 N N . LEU B 1 156 ? 33.869 25.346 10.907 1.00 35.97 154 LEU B N 1
ATOM 2727 C CA . LEU B 1 156 ? 32.521 24.996 11.329 1.00 36.35 154 LEU B CA 1
ATOM 2728 C C . LEU B 1 156 ? 32.458 24.749 12.846 1.00 36.73 154 LEU B C 1
ATOM 2729 O O . LEU B 1 156 ? 33.463 24.628 13.550 1.00 37.05 154 LEU B O 1
ATOM 2734 N N . THR B 1 157 ? 31.242 24.503 13.328 1.00 35.85 155 THR B N 1
ATOM 2735 C CA . THR B 1 157 ? 31.044 24.230 14.745 1.00 34.93 155 THR B CA 1
ATOM 2736 C C . THR B 1 157 ? 29.836 23.323 14.979 1.00 34.30 155 THR B C 1
ATOM 2737 O O . THR B 1 157 ? 28.932 23.270 14.146 1.00 33.27 155 THR B O 1
ATOM 2741 N N . ILE B 1 158 ? 29.936 22.523 16.018 1.00 32.47 156 ILE B N 1
ATOM 2742 C CA . ILE B 1 158 ? 28.848 21.640 16.449 1.00 31.55 156 ILE B CA 1
ATOM 2743 C C . ILE B 1 158 ? 28.601 21.940 17.933 1.00 31.16 156 ILE B C 1
ATOM 2744 O O . ILE B 1 158 ? 27.889 21.238 18.638 1.00 31.41 156 ILE B O 1
ATOM 2749 N N . GLY B 1 159 ? 29.256 22.992 18.410 1.00 31.25 157 GLY B N 1
ATOM 2750 C CA . GLY B 1 159 ? 29.206 23.444 19.780 1.00 32.05 157 GLY B CA 1
ATOM 2751 C C . GLY B 1 159 ? 30.558 23.226 20.464 1.00 33.81 157 GLY B C 1
ATOM 2752 O O . GLY B 1 159 ? 31.576 23.729 19.993 1.00 33.70 157 GLY B O 1
ATOM 2753 N N . THR B 1 160 ? 30.584 22.451 21.532 1.00 35.65 158 THR B N 1
ATOM 2754 C CA . THR B 1 160 ? 31.821 22.203 22.279 1.00 35.96 158 THR B CA 1
ATOM 2755 C C . THR B 1 160 ? 32.124 20.734 22.500 1.00 37.29 158 THR B C 1
ATOM 2756 O O . THR B 1 160 ? 33.160 20.412 23.123 1.00 38.41 158 THR B O 1
ATOM 2760 N N . ASP B 1 161 ? 31.269 19.813 22.063 1.00 36.97 159 ASP B N 1
ATOM 2761 C CA . ASP B 1 161 ? 31.502 18.402 22.281 1.00 35.74 159 ASP B CA 1
ATOM 2762 C C . ASP B 1 161 ? 32.859 17.978 21.703 1.00 34.86 159 ASP B C 1
ATOM 2763 O O . ASP B 1 161 ? 33.127 18.038 20.514 1.00 34.82 159 ASP B O 1
ATOM 2768 N N . ILE B 1 162 ? 33.714 17.497 22.616 1.00 34.43 160 ILE B N 1
ATOM 2769 C CA . ILE B 1 162 ? 35.054 17.085 22.240 1.00 35.38 160 ILE B CA 1
ATOM 2770 C C . ILE B 1 162 ? 35.093 15.910 21.292 1.00 34.32 160 ILE B C 1
ATOM 2771 O O . ILE B 1 162 ? 35.869 15.899 20.336 1.00 35.75 160 ILE B O 1
ATOM 2776 N N . ASP B 1 163 ? 34.291 14.879 21.557 1.00 34.74 161 ASP B N 1
ATOM 2777 C CA . ASP B 1 163 ? 34.332 13.711 20.665 1.00 36.13 161 ASP B CA 1
ATOM 2778 C C . ASP B 1 163 ? 33.801 14.065 19.278 1.00 36.50 161 ASP B C 1
ATOM 2779 O O . ASP B 1 163 ? 34.456 13.774 18.283 1.00 37.38 161 ASP B O 1
ATOM 2784 N N . THR B 1 164 ? 32.662 14.766 19.222 1.00 36.42 162 THR B N 1
ATOM 2785 C CA . THR B 1 164 ? 32.120 15.132 17.902 1.00 36.57 162 THR B CA 1
ATOM 2786 C C . THR B 1 164 ? 33.099 16.046 17.182 1.00 35.76 162 THR B C 1
ATOM 2787 O O . THR B 1 164 ? 33.437 15.823 16.017 1.00 36.09 162 THR B O 1
ATOM 2791 N N . ALA B 1 165 ? 33.680 17.003 17.889 1.00 37.23 163 ALA B N 1
ATOM 2792 C CA . ALA B 1 165 ? 34.662 17.931 17.337 1.00 37.22 163 ALA B CA 1
ATOM 2793 C C . ALA B 1 165 ? 35.843 17.180 16.727 1.00 38.93 163 ALA B C 1
ATOM 2794 O O . ALA B 1 165 ? 36.318 17.481 15.631 1.00 39.32 163 ALA B O 1
ATOM 2796 N N . GLU B 1 166 ? 36.293 16.140 17.415 1.00 40.28 164 GLU B N 1
ATOM 2797 C CA . GLU B 1 166 ? 37.391 15.298 16.965 1.00 42.00 164 GLU B CA 1
ATOM 2798 C C . GLU B 1 166 ? 37.090 14.633 15.632 1.00 42.41 164 GLU B C 1
ATOM 2799 O O . GLU B 1 166 ? 37.926 14.562 14.718 1.00 42.59 164 GLU B O 1
ATOM 2805 N N . VAL B 1 167 ? 35.874 14.086 15.525 1.00 41.79 165 VAL B N 1
ATOM 2806 C CA . VAL B 1 167 ? 35.442 13.424 14.302 1.00 42.40 165 VAL B CA 1
ATOM 2807 C C . VAL B 1 167 ? 35.411 14.408 13.142 1.00 41.60 165 VAL B C 1
ATOM 2808 O O . VAL B 1 167 ? 35.869 14.080 12.044 1.00 42.95 165 VAL B O 1
ATOM 2812 N N . LEU B 1 168 ? 34.969 15.643 13.366 1.00 41.53 166 LEU B N 1
ATOM 2813 C CA . LEU B 1 168 ? 34.922 16.647 12.302 1.00 41.00 166 LEU B CA 1
ATOM 2814 C C . LEU B 1 168 ? 36.333 16.998 11.828 1.00 41.35 166 LEU B C 1
ATOM 2815 O O . LEU B 1 168 ? 36.563 17.166 10.632 1.00 41.10 166 LEU B O 1
ATOM 2820 N N . GLU B 1 169 ? 37.265 17.132 12.764 1.00 40.96 167 GLU B N 1
ATOM 2821 C CA . GLU B 1 169 ? 38.664 17.441 12.450 1.00 42.08 167 GLU B CA 1
ATOM 2822 C C . GLU B 1 169 ? 39.284 16.278 11.685 1.00 41.58 167 GLU B C 1
ATOM 2823 O O . GLU B 1 169 ? 40.025 16.453 10.710 1.00 41.07 167 GLU B O 1
ATOM 2829 N N . GLU B 1 170 ? 38.900 15.044 12.033 1.00 42.09 168 GLU B N 1
ATOM 2830 C CA . GLU B 1 170 ? 39.401 13.867 11.327 1.00 42.43 168 GLU B CA 1
ATOM 2831 C C . GLU B 1 170 ? 38.942 13.865 9.879 1.00 42.92 168 GLU B C 1
ATOM 2832 O O . GLU B 1 170 ? 39.609 13.319 8.995 1.00 44.15 168 GLU B O 1
ATOM 2846 N N . GLY B 1 172 ? 38.791 16.565 8.128 1.00 39.83 170 GLY B N 1
ATOM 2847 C CA . GLY B 1 172 ? 39.442 17.687 7.490 1.00 39.10 170 GLY B CA 1
ATOM 2848 C C . GLY B 1 172 ? 38.929 19.062 7.806 1.00 39.71 170 GLY B C 1
ATOM 2849 O O . GLY B 1 172 ? 39.447 20.041 7.244 1.00 39.76 170 GLY B O 1
ATOM 2850 N N . ALA B 1 173 ? 37.929 19.202 8.677 1.00 39.66 171 ALA B N 1
ATOM 2851 C CA . ALA B 1 173 ? 37.418 20.526 9.009 1.00 40.40 171 ALA B CA 1
ATOM 2852 C C . ALA B 1 173 ? 38.169 21.148 10.185 1.00 39.37 171 ALA B C 1
ATOM 2853 O O . ALA B 1 173 ? 38.787 20.435 10.975 1.00 40.82 171 ALA B O 1
ATOM 2855 N N . GLU B 1 174 ? 38.049 22.454 10.302 1.00 39.43 172 GLU B N 1
ATOM 2856 C CA . GLU B 1 174 ? 38.592 23.218 11.403 1.00 38.95 172 GLU B CA 1
ATOM 2857 C C . GLU B 1 174 ? 37.396 23.488 12.353 1.00 38.93 172 GLU B C 1
ATOM 2858 O O . GLU B 1 174 ? 36.547 24.329 12.041 1.00 38.43 172 GLU B O 1
ATOM 2864 N N . HIS B 1 175 ? 37.348 22.724 13.441 1.00 38.80 173 HIS B N 1
ATOM 2865 C CA . HIS B 1 175 ? 36.257 22.909 14.390 1.00 38.49 173 HIS B CA 1
ATOM 2866 C C . HIS B 1 175 ? 36.536 24.101 15.295 1.00 39.48 173 HIS B C 1
ATOM 2867 O O . HIS B 1 175 ? 37.663 24.311 15.755 1.00 40.73 173 HIS B O 1
ATOM 2874 N N . VAL B 1 176 ? 35.544 24.962 15.435 1.00 39.29 174 VAL B N 1
ATOM 2875 C CA . VAL B 1 176 ? 35.622 26.163 16.252 1.00 38.20 174 VAL B CA 1
ATOM 2876 C C . VAL B 1 176 ? 34.589 26.089 17.371 1.00 39.20 174 VAL B C 1
ATOM 2877 O O . VAL B 1 176 ? 33.375 26.082 17.098 1.00 38.58 174 VAL B O 1
ATOM 2881 N N . PRO B 1 177 ? 35.029 25.979 18.613 1.00 38.44 175 PRO B N 1
ATOM 2882 C CA . PRO B 1 177 ? 34.128 25.913 19.759 1.00 37.54 175 PRO B CA 1
ATOM 2883 C C . PRO B 1 177 ? 33.208 27.118 19.761 1.00 36.87 175 PRO B C 1
ATOM 2884 O O . PRO B 1 177 ? 33.640 28.259 19.561 1.00 35.37 175 PRO B O 1
ATOM 2888 N N . CYS B 1 178 ? 31.925 26.854 20.018 1.00 35.03 176 CYS B N 1
ATOM 2889 C CA . CYS B 1 178 ? 30.924 27.923 19.999 1.00 35.19 176 CYS B CA 1
ATOM 2890 C C . CYS B 1 178 ? 29.816 27.623 20.999 1.00 35.17 176 CYS B C 1
ATOM 2891 O O . CYS B 1 178 ? 29.382 26.475 21.128 1.00 35.83 176 CYS B O 1
ATOM 2894 N N . PRO B 1 179 ? 29.408 28.631 21.756 1.00 34.61 177 PRO B N 1
ATOM 2895 C CA . PRO B 1 179 ? 28.334 28.485 22.730 1.00 34.13 177 PRO B CA 1
ATOM 2896 C C . PRO B 1 179 ? 26.985 28.520 22.007 1.00 34.30 177 PRO B C 1
ATOM 2897 O O . PRO B 1 179 ? 26.932 28.908 20.830 1.00 34.64 177 PRO B O 1
ATOM 2901 N N . VAL B 1 180 ? 25.900 28.191 22.697 1.00 34.58 178 VAL B N 1
ATOM 2902 C CA . VAL B 1 180 ? 24.570 28.140 22.102 1.00 33.84 178 VAL B CA 1
ATOM 2903 C C . VAL B 1 180 ? 24.052 29.439 21.529 1.00 35.45 178 VAL B C 1
ATOM 2904 O O . VAL B 1 180 ? 23.205 29.424 20.607 1.00 35.10 178 VAL B O 1
ATOM 2908 N N . ASP B 1 181 ? 24.463 30.591 22.066 1.00 34.59 179 ASP B N 1
ATOM 2909 C CA . ASP B 1 181 ? 23.958 31.861 21.589 1.00 35.14 179 ASP B CA 1
ATOM 2910 C C . ASP B 1 181 ? 24.831 32.517 20.544 1.00 34.06 179 ASP B C 1
ATOM 2911 O O . ASP B 1 181 ? 24.688 33.722 20.317 1.00 35.72 179 ASP B O 1
ATOM 2916 N N . ASP B 1 182 ? 25.717 31.767 19.905 1.00 34.46 180 ASP B N 1
ATOM 2917 C CA . ASP B 1 182 ? 26.567 32.390 18.877 1.00 34.44 180 ASP B CA 1
ATOM 2918 C C . ASP B 1 182 ? 26.628 31.514 17.641 1.00 33.35 180 ASP B C 1
ATOM 2919 O O . ASP B 1 182 ? 26.130 30.378 17.652 1.00 33.13 180 ASP B O 1
ATOM 2924 N N . ILE B 1 183 ? 27.291 32.002 16.597 1.00 32.79 181 ILE B N 1
ATOM 2925 C CA . ILE B 1 183 ? 27.453 31.289 15.342 1.00 32.94 181 ILE B CA 1
ATOM 2926 C C . ILE B 1 183 ? 28.933 31.292 14.929 1.00 33.67 181 ILE B C 1
ATOM 2927 O O . ILE B 1 183 ? 29.725 32.046 15.505 1.00 33.26 181 ILE B O 1
ATOM 2932 N N . VAL B 1 184 ? 29.275 30.444 13.995 1.00 34.06 182 VAL B N 1
ATOM 2933 C CA . VAL B 1 184 ? 30.604 30.342 13.391 1.00 33.75 182 VAL B CA 1
ATOM 2934 C C . VAL B 1 184 ? 30.375 30.490 11.879 1.00 34.54 182 VAL B C 1
ATOM 2935 O O . VAL B 1 184 ? 29.436 29.909 11.333 1.00 33.81 182 VAL B O 1
ATOM 2939 N N . VAL B 1 185 ? 31.155 31.345 11.224 1.00 33.61 183 VAL B N 1
ATOM 2940 C CA . VAL B 1 185 ? 30.978 31.592 9.802 1.00 33.99 183 VAL B CA 1
ATOM 2941 C C . VAL B 1 185 ? 32.281 31.348 9.029 1.00 35.90 183 VAL B C 1
ATOM 2942 O O . VAL B 1 185 ? 33.320 31.803 9.519 1.00 37.98 183 VAL B O 1
ATOM 2946 N N . ASP B 1 186 ? 32.189 30.625 7.941 1.00 35.69 184 ASP B N 1
ATOM 2947 C CA . ASP B 1 186 ? 33.344 30.406 7.053 1.00 36.41 184 ASP B CA 1
ATOM 2948 C C . ASP B 1 186 ? 33.087 31.491 5.983 1.00 36.22 184 ASP B C 1
ATOM 2949 O O . ASP B 1 186 ? 32.172 31.382 5.173 1.00 36.40 184 ASP B O 1
ATOM 2954 N N . GLU B 1 187 ? 33.658 32.665 6.240 1.00 36.67 185 GLU B N 1
ATOM 2955 C CA . GLU B 1 187 ? 33.433 33.836 5.405 1.00 36.69 185 GLU B CA 1
ATOM 2956 C C . GLU B 1 187 ? 33.675 33.673 3.937 1.00 37.34 185 GLU B C 1
ATOM 2957 O O . GLU B 1 187 ? 32.890 34.155 3.095 1.00 37.58 185 GLU B O 1
ATOM 2963 N N . ASP B 1 188 ? 34.736 32.992 3.544 1.00 37.69 186 ASP B N 1
ATOM 2964 C CA . ASP B 1 188 ? 35.061 32.784 2.145 1.00 37.89 186 ASP B CA 1
ATOM 2965 C C . ASP B 1 188 ? 34.075 31.868 1.442 1.00 36.77 186 ASP B C 1
ATOM 2966 O O . ASP B 1 188 ? 33.822 32.081 0.266 1.00 37.89 186 ASP B O 1
ATOM 2971 N N . ASN B 1 189 ? 33.537 30.877 2.163 1.00 35.97 187 ASN B N 1
ATOM 2972 C CA . ASN B 1 189 ? 32.590 29.949 1.556 1.00 35.67 187 ASN B CA 1
ATOM 2973 C C . ASN B 1 189 ? 31.144 30.217 1.972 1.00 34.19 187 ASN B C 1
ATOM 2974 O O . ASN B 1 189 ? 30.240 29.521 1.508 1.00 35.51 187 ASN B O 1
ATOM 2979 N N . LYS B 1 190 ? 30.903 31.250 2.770 1.00 33.84 188 LYS B N 1
ATOM 2980 C CA . LYS B 1 190 ? 29.552 31.643 3.167 1.00 32.62 188 LYS B CA 1
ATOM 2981 C C . LYS B 1 190 ? 28.760 30.503 3.803 1.00 32.56 188 LYS B C 1
ATOM 2982 O O . LYS B 1 190 ? 27.655 30.167 3.367 1.00 30.97 188 LYS B O 1
ATOM 2988 N N . ILE B 1 191 ? 29.400 29.840 4.755 1.00 31.85 189 ILE B N 1
ATOM 2989 C CA . ILE B 1 191 ? 28.760 28.722 5.481 1.00 31.50 189 ILE B CA 1
ATOM 2990 C C . ILE B 1 191 ? 28.631 29.151 6.928 1.00 31.75 189 ILE B C 1
ATOM 2991 O O . ILE B 1 191 ? 29.605 29.552 7.580 1.00 31.72 189 ILE B O 1
ATOM 2996 N N . VAL B 1 192 ? 27.405 29.165 7.445 1.00 29.77 190 VAL B N 1
ATOM 2997 C CA . VAL B 1 192 ? 27.108 29.580 8.806 1.00 28.59 190 VAL B CA 1
ATOM 2998 C C . VAL B 1 192 ? 26.645 28.389 9.646 1.00 30.19 190 VAL B C 1
ATOM 2999 O O . VAL B 1 192 ? 25.864 27.596 9.129 1.00 28.77 190 VAL B O 1
ATOM 3003 N N . THR B 1 193 ? 27.245 28.183 10.811 1.00 28.78 191 THR B N 1
ATOM 3004 C CA . THR B 1 193 ? 26.850 27.046 11.644 1.00 28.84 191 THR B CA 1
ATOM 3005 C C . THR B 1 193 ? 26.587 27.504 13.069 1.00 28.90 191 THR B C 1
ATOM 3006 O O . THR B 1 193 ? 27.087 28.541 13.500 1.00 28.71 191 THR B O 1
ATOM 3010 N N . THR B 1 194 ? 25.695 26.798 13.758 1.00 28.71 192 THR B N 1
ATOM 3011 C CA . THR B 1 194 ? 25.346 27.100 15.144 1.00 28.25 192 THR B CA 1
ATOM 3012 C C . THR B 1 194 ? 24.988 25.804 15.851 1.00 27.94 192 THR B C 1
ATOM 3013 O O . THR B 1 194 ? 24.492 24.860 15.216 1.00 27.63 192 THR B O 1
ATOM 3017 N N . PRO B 1 195 ? 25.285 25.649 17.140 1.00 27.24 193 PRO B N 1
ATOM 3018 C CA . PRO B 1 195 ? 25.045 24.419 17.828 1.00 27.85 193 PRO B CA 1
ATOM 3019 C C . PRO B 1 195 ? 23.606 24.023 18.114 1.00 26.18 193 PRO B C 1
ATOM 3020 O O . PRO B 1 195 ? 23.335 22.812 18.183 1.00 26.98 193 PRO B O 1
ATOM 3024 N N . ALA B 1 196 ? 22.729 24.967 18.374 1.00 27.28 194 ALA B N 1
ATOM 3025 C CA . ALA B 1 196 ? 21.334 24.669 18.710 1.00 27.84 194 ALA B CA 1
ATOM 3026 C C . ALA B 1 196 ? 21.184 23.623 19.791 1.00 29.37 194 ALA B C 1
ATOM 3027 O O . ALA B 1 196 ? 21.850 23.768 20.865 1.00 29.20 194 ALA B O 1
ATOM 3029 N N . TYR B 1 197 ? 20.494 22.496 19.575 1.00 27.32 195 TYR B N 1
ATOM 3030 C CA . TYR B 1 197 ? 20.273 21.512 20.629 1.00 28.95 195 TYR B CA 1
ATOM 3031 C C . TYR B 1 197 ? 21.447 20.633 20.978 1.00 28.75 195 TYR B C 1
ATOM 3032 O O . TYR B 1 197 ? 21.374 19.777 21.878 1.00 29.83 195 TYR B O 1
ATOM 3049 N N . LEU B 1 199 ? 23.774 21.979 22.369 1.00 30.57 197 LEU B N 1
ATOM 3050 C CA . LEU B 1 199 ? 24.033 22.596 23.656 1.00 30.44 197 LEU B CA 1
ATOM 3051 C C . LEU B 1 199 ? 22.853 23.257 24.355 1.00 32.03 197 LEU B C 1
ATOM 3052 O O . LEU B 1 199 ? 22.868 23.343 25.601 1.00 31.74 197 LEU B O 1
ATOM 3057 N N . ALA B 1 200 ? 21.804 23.671 23.651 1.00 30.40 198 ALA B N 1
ATOM 3058 C CA . ALA B 1 200 ? 20.693 24.369 24.269 1.00 29.09 198 ALA B CA 1
ATOM 3059 C C . ALA B 1 200 ? 20.082 23.573 25.404 1.00 29.23 198 ALA B C 1
ATOM 3060 O O . ALA B 1 200 ? 19.801 22.377 25.318 1.00 28.24 198 ALA B O 1
ATOM 3062 N N . GLN B 1 201 ? 19.788 24.305 26.476 1.00 29.72 199 GLN B N 1
ATOM 3063 C CA . GLN B 1 201 ? 19.198 23.733 27.667 1.00 29.20 199 GLN B CA 1
ATOM 3064 C C . GLN B 1 201 ? 17.701 23.957 27.699 1.00 30.03 199 GLN B C 1
ATOM 3065 O O . GLN B 1 201 ? 16.998 23.377 28.527 1.00 31.76 199 GLN B O 1
ATOM 3071 N N . ASN B 1 202 ? 17.210 24.829 26.811 1.00 28.43 200 ASN B N 1
ATOM 3072 C CA . ASN B 1 202 ? 15.804 25.124 26.691 1.00 28.13 200 ASN B CA 1
ATOM 3073 C C . ASN B 1 202 ? 15.546 25.741 25.299 1.00 26.32 200 ASN B C 1
ATOM 3074 O O . ASN B 1 202 ? 16.464 26.076 24.565 1.00 26.26 200 ASN B O 1
ATOM 3079 N N . ILE B 1 203 ? 14.256 25.916 25.005 1.00 25.88 201 ILE B N 1
ATOM 3080 C CA . ILE B 1 203 ? 13.900 26.439 23.678 1.00 24.30 201 ILE B CA 1
ATOM 3081 C C . ILE B 1 203 ? 14.328 27.854 23.433 1.00 25.11 201 ILE B C 1
ATOM 3082 O O . ILE B 1 203 ? 14.818 28.215 22.338 1.00 23.55 201 ILE B O 1
ATOM 3087 N N . ALA B 1 204 ? 14.323 28.709 24.448 1.00 26.93 202 ALA B N 1
ATOM 3088 C CA . ALA B 1 204 ? 14.770 30.091 24.291 1.00 27.41 202 ALA B CA 1
ATOM 3089 C C . ALA B 1 204 ? 16.260 30.127 23.913 1.00 28.19 202 ALA B C 1
ATOM 3090 O O . ALA B 1 204 ? 16.665 30.978 23.129 1.00 28.29 202 ALA B O 1
ATOM 3092 N N . GLU B 1 205 ? 17.043 29.246 24.521 1.00 28.38 203 GLU B N 1
ATOM 3093 C CA . GLU B 1 205 ? 18.477 29.183 24.209 1.00 29.25 203 GLU B CA 1
ATOM 3094 C C . GLU B 1 205 ? 18.681 28.819 22.749 1.00 28.45 203 GLU B C 1
ATOM 3095 O O . GLU B 1 205 ? 19.427 29.446 21.994 1.00 26.78 203 GLU B O 1
ATOM 3101 N N . ALA B 1 206 ? 17.966 27.761 22.330 1.00 27.73 204 ALA B N 1
ATOM 3102 C CA . ALA B 1 206 ? 18.033 27.327 20.938 1.00 27.89 204 ALA B CA 1
ATOM 3103 C C . ALA B 1 206 ? 17.678 28.471 19.995 1.00 27.56 204 ALA B C 1
ATOM 3104 O O . ALA B 1 206 ? 18.377 28.726 19.005 1.00 25.45 204 ALA B O 1
ATOM 3106 N N . ALA B 1 207 ? 16.606 29.211 20.307 1.00 25.92 205 ALA B N 1
ATOM 3107 C CA . ALA B 1 207 ? 16.150 30.309 19.495 1.00 25.47 205 ALA B CA 1
ATOM 3108 C C . ALA B 1 207 ? 17.166 31.452 19.338 1.00 26.54 205 ALA B C 1
ATOM 3109 O O . ALA B 1 207 ? 17.262 31.982 18.245 1.00 26.48 205 ALA B O 1
ATOM 3111 N N . SER B 1 208 ? 17.938 31.737 20.377 1.00 27.87 206 SER B N 1
ATOM 3112 C CA . SER B 1 208 ? 18.919 32.835 20.306 1.00 28.73 206 SER B CA 1
ATOM 3113 C C . SER B 1 208 ? 19.974 32.572 19.258 1.00 27.69 206 SER B C 1
ATOM 3114 O O . SER B 1 208 ? 20.240 33.437 18.406 1.00 28.31 206 SER B O 1
ATOM 3117 N N . GLY B 1 209 ? 20.479 31.336 19.172 1.00 27.80 207 GLY B N 1
ATOM 3118 C CA . GLY B 1 209 ? 21.474 30.946 18.196 1.00 27.75 207 GLY B CA 1
ATOM 3119 C C . GLY B 1 209 ? 20.874 30.836 16.803 1.00 27.93 207 GLY B C 1
ATOM 3120 O O . GLY B 1 209 ? 21.440 31.330 15.836 1.00 26.26 207 GLY B O 1
ATOM 3121 N N . ILE B 1 210 ? 19.687 30.218 16.701 1.00 26.59 208 ILE B N 1
ATOM 3122 C CA . ILE B 1 210 ? 19.041 30.079 15.385 1.00 26.45 208 ILE B CA 1
ATOM 3123 C C . ILE B 1 210 ? 18.720 31.427 14.789 1.00 25.67 208 ILE B C 1
ATOM 3124 O O . ILE B 1 210 ? 18.965 31.673 13.603 1.00 26.12 208 ILE B O 1
ATOM 3129 N N . ASP B 1 211 ? 18.194 32.367 15.594 1.00 26.15 209 ASP B N 1
ATOM 3130 C CA . ASP B 1 211 ? 17.897 33.710 15.105 1.00 26.14 209 ASP B CA 1
ATOM 3131 C C . ASP B 1 211 ? 19.161 34.382 14.544 1.00 26.75 209 ASP B C 1
ATOM 3132 O O . ASP B 1 211 ? 19.088 34.966 13.464 1.00 25.76 209 ASP B O 1
ATOM 3137 N N . LYS B 1 212 ? 20.289 34.202 15.203 1.00 27.69 210 LYS B N 1
ATOM 3138 C CA . LYS B 1 212 ? 21.553 34.780 14.738 1.00 28.11 210 LYS B CA 1
ATOM 3139 C C . LYS B 1 212 ? 22.025 34.140 13.442 1.00 28.50 210 LYS B C 1
ATOM 3140 O O . LYS B 1 212 ? 22.396 34.875 12.521 1.00 27.38 210 LYS B O 1
ATOM 3146 N N . LEU B 1 213 ? 21.862 32.817 13.326 1.00 27.53 211 LEU B N 1
ATOM 3147 C CA . LEU B 1 213 ? 22.219 32.084 12.117 1.00 28.09 211 LEU B CA 1
ATOM 3148 C C . LEU B 1 213 ? 21.378 32.548 10.940 1.00 28.21 211 LEU B C 1
ATOM 3149 O O . LEU B 1 213 ? 21.848 32.911 9.861 1.00 27.77 211 LEU B O 1
ATOM 3154 N N . VAL B 1 214 ? 20.045 32.601 11.131 1.00 28.34 212 VAL B N 1
ATOM 3155 C CA . VAL B 1 214 ? 19.195 33.025 10.017 1.00 27.34 212 VAL B CA 1
ATOM 3156 C C . VAL B 1 214 ? 19.508 34.455 9.578 1.00 27.22 212 VAL B C 1
ATOM 3157 O O . VAL B 1 214 ? 19.501 34.781 8.387 1.00 27.41 212 VAL B O 1
ATOM 3161 N N . SER B 1 215 ? 19.721 35.320 10.563 1.00 26.71 213 SER B N 1
ATOM 3162 C CA . SER B 1 215 ? 20.029 36.713 10.237 1.00 28.05 213 SER B CA 1
ATOM 3163 C C . SER B 1 215 ? 21.316 36.787 9.399 1.00 28.11 213 SER B C 1
ATOM 3164 O O . SER B 1 215 ? 21.292 37.500 8.390 1.00 29.37 213 SER B O 1
ATOM 3168 N N . ARG B 1 216 ? 22.372 36.102 9.823 1.00 28.84 214 ARG B N 1
ATOM 3169 C CA . ARG B 1 216 ? 23.637 36.144 9.078 1.00 28.88 214 ARG B CA 1
ATOM 3170 C C . ARG B 1 216 ? 23.462 35.594 7.688 1.00 29.42 214 ARG B C 1
ATOM 3171 O O . ARG B 1 216 ? 23.863 36.203 6.694 1.00 30.61 214 ARG B O 1
ATOM 3179 N N . VAL B 1 217 ? 22.689 34.498 7.546 1.00 27.70 215 VAL B N 1
ATOM 3180 C CA . VAL B 1 217 ? 22.427 33.918 6.237 1.00 30.08 215 VAL B CA 1
ATOM 3181 C C . VAL B 1 217 ? 21.705 34.900 5.332 1.00 28.55 215 VAL B C 1
ATOM 3182 O O . VAL B 1 217 ? 22.080 35.078 4.172 1.00 30.89 215 VAL B O 1
ATOM 3186 N N . LEU B 1 218 ? 20.699 35.611 5.873 1.00 31.37 216 LEU B N 1
ATOM 3187 C CA . LEU B 1 218 ? 19.982 36.581 5.040 1.00 31.76 216 LEU B CA 1
ATOM 3188 C C . LEU B 1 218 ? 20.895 37.726 4.599 1.00 32.97 216 LEU B C 1
ATOM 3189 O O . LEU B 1 218 ? 20.846 38.144 3.440 1.00 33.86 216 LEU B O 1
ATOM 3194 N N . VAL B 1 219 ? 21.728 38.207 5.514 1.00 33.48 217 VAL B N 1
ATOM 3195 C CA . VAL B 1 219 ? 22.674 39.277 5.162 1.00 34.84 217 VAL B CA 1
ATOM 3196 C C . VAL B 1 219 ? 23.578 38.799 4.033 1.00 36.05 217 VAL B C 1
ATOM 3197 O O . VAL B 1 219 ? 23.713 39.468 2.994 1.00 36.47 217 VAL B O 1
ATOM 3201 N N . LEU B 1 220 ? 24.135 37.601 4.174 1.00 35.52 218 LEU B N 1
ATOM 3202 C CA . LEU B 1 220 ? 24.987 37.019 3.135 1.00 37.18 218 LEU B CA 1
ATOM 3203 C C . LEU B 1 220 ? 24.213 36.875 1.829 1.00 38.98 218 LEU B C 1
ATOM 3204 O O . LEU B 1 220 ? 24.818 36.934 0.743 1.00 39.81 218 LEU B O 1
ATOM 3209 N N . ALA B 1 221 ? 22.912 36.600 1.886 1.00 38.23 219 ALA B N 1
ATOM 3210 C CA . ALA B 1 221 ? 22.112 36.483 0.675 1.00 39.31 219 ALA B CA 1
ATOM 3211 C C . ALA B 1 221 ? 22.004 37.860 -0.014 1.00 39.56 219 ALA B C 1
ATOM 3212 O O . ALA B 1 221 ? 21.698 38.833 0.712 1.00 42.30 219 ALA B O 1
#

Solvent-accessible surface area: 16008 Å² total

Radius of gyration: 21.46 Å; Cα contacts (8 Å, |Δi|>4): 1066; chains: 2; bounding box: 65×42×52 Å

Foldseek 3Di:
DEEEEEKQFDDQAFIFPLLQSLLLVVLQVVVPHHYQYEYAFAKTPWDADVVVRDTPDIDTRGVRVCVSVVNRYYHLLPDDLVVHLEYEYGHGCSLCGVQKVCVPPQLVIAGDPSVLVSVVVLVVQGAYEYVNVSPVRSDVAEFEAEQAADPVNQVSSVCPYNYDHDHLQEWIARPVSRYIYHNQVNDPDSVSSSNHSSRRSVSSVVSSD/DEEEEEWQFDDQAFIFPLLQSLLLVVLCVVVVHHYQYEYAFAKTPWDADVVVRHTPDIDTRGVRVCVSVVNRYYHLLPDDLVPHQEYEYGHGCSLCGVQKVCVPQQLPIAGDVSVLVNVVVLVVQGAYEYLNVSVVRSDVDEFEAEQAADPVSQVSSVCPYRYDHDHLQEWDARVVSRYIYHNQVNDPDSVSSSNHSSRRSVSNVVSD

Organism: Escherichia coli (strain K12) (NCBI:txid83333)

B-factor: mean 28.14, std 7.81, range [13.28, 63.54]

=== Feature glossary ===
Legend for the data blocks above and below:

— What the protein is —

The amino-acid sequence is the protein's primary structure: the linear order of residues from the N-terminus to the C-terminus, written in one-letter code. Everything else here — the 3D coordinates, the secondary structure, the domain annotations — is ultimately a consequence of this string.

Functional annotations link the protein to curated databases. InterPro entries identify conserved domains and families by matching the sequence against member-database signatures (Pfam, PROSITE, CDD, …). Gene Ontology (GO) terms describe molecular function, biological process, and cellular component in a controlled vocabulary. CATH places the structure in a hierarchical fold classification (Class/Architecture/Topology/Homologous-superfamily). The organism is the source species.

— Where its atoms are —

Atomic coordinates in PDBx/mmCIF format — the same representation the Protein Data Bank distributes. Each line of the _atom_site loop places one backbone atom in Cartesian space (units: ångströms, origin: arbitrary).

The six renders are orthographic views along the three Cartesian axes in both directions. Representation (cartoon, sticks, or surface) and color scheme (sequence-rainbow or by-chain) vary across proteins so the training set covers all the common visualization conventions.

— Local backbone conformation —

Eight-state secondary structure (DSSP): H is the canonical α-helix, G the tighter 3₁₀-helix, I the wider π-helix; E/B are β-structure, T and S are turns and bends, and '-' is everything else. DSSP derives these from the pattern of main-chain N–H···O=C hydrogen bonds, not from the sequence.

Three-state secondary structure (P-SEA) collapses the eight DSSP classes into helix (a), strand (b), and coil (c). P-SEA assigns these from Cα geometry alone — distances and angles — without requiring backbone oxygens, so it works on any Cα trace.

φ (phi) and ψ (psi) are the two rotatable backbone dihedrals per residue: φ is the C(i-1)–N–Cα–C torsion, ψ is the N–Cα–C–N(i+1) torsion, both in degrees on (−180°, 180°]. α-helical residues cluster near (−60°, −45°); β-strand residues near (−120°, +130°). A Ramachandran plot is simply a scatter of (φ, ψ) for every residue.

— Global shape and packing —

The geometric summary reports three shape descriptors. Rg (radius of gyration) measures how spread out the Cα atoms are about their centre of mass; compact globular proteins have small Rg, elongated or unfolded ones large. Cα contacts (<8 Å, |i−j|>4) count long-range residue pairs in spatial proximity — high for tightly packed folds, near zero for rods or random coil. The bounding-box extents give the protein's footprint along x, y, z in Å.

SASA measures how much of the protein is reachable by solvent. It is computed by rolling a water-sized probe over the atomic surface and summ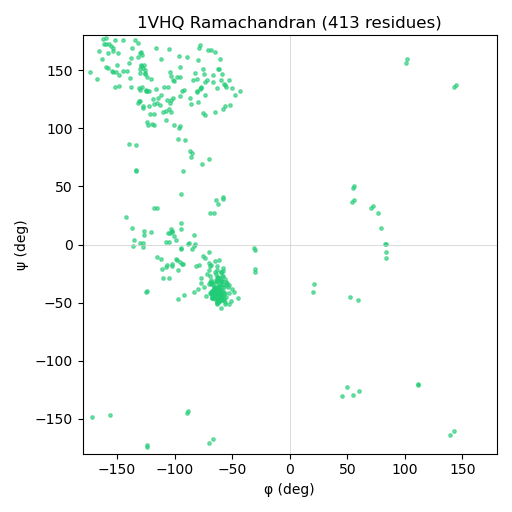ing the exposed area (Å²). Per-residue SASA distinguishes core (buried, low SASA) from surface (exposed, high SASA) residues; total SASA is a whole-molecule size measure.

Plot images: a contact map (which residues are close in 3D, as an N×N binary image), a Ramachandran scatter (backbone torsion angles, revealing secondary-structure composition at a glance), and — for AlphaFold structures — a PAE heatmap (pairwise prediction confidence).

— Structural neighborhood —

A 3Di character summarizes, for each residue, the relative orientation of the Cα frame of its nearest spatial neighbor. Because it encodes fold topology rather than chemistry, 3Di alignments detect remote structural similarity that sequence alignment misses.

The Foldseek neighbor list gives the closest experimentally determined structures in the PDB, ranked by structural alignment. TM-score near 1 means near-identical fold; near 0.3 means only rough topology match. This is how one finds what a novel AlphaFold prediction most resembles in the solved-structure universe.

— Confidence and disorder —

For AlphaFold models, the B-factor field carries pLDDT — the model's own estimate of local accuracy on a 0–100 scale. Regions with pLDDT<50 should be treated as essentially unmodeled; they often correspond to intrinsically disordered segments.

Crystallographic B-factors measure how much each atom's electron density is smeared out, in Å². They rise in mobile loops and surface residues and fall in the buried interior. In AlphaFold models this column is repurposed to hold pLDDT instead.

Predicted Aligned Error (PAE) is an AlphaFold confidence matrix: entry (i, j) is the expected error in the position of residue j, in ångströms, when the prediction is superimposed on the true structure at residue i. Low PAE within a block of residues means that block is internally rigid and well-predicted; high PAE between two blocks means their relative placement is uncertain even if each block individually is confident.